Protein AF-0000000066097369 (afdb_homodimer)

Structure (mmCIF, N/CA/C/O backbone):
data_AF-0000000066097369-model_v1
#
loop_
_entity.id
_entity.type
_entity.pdbx_description
1 polymer 'Phosphoribosylformylglycinamidine cyclo-ligase'
#
loop_
_atom_site.group_PDB
_atom_site.id
_atom_site.type_symbol
_atom_site.label_atom_id
_atom_site.label_alt_id
_atom_site.label_comp_id
_atom_site.label_asym_id
_atom_site.label_entity_id
_atom_site.label_seq_id
_atom_site.pdbx_PDB_ins_code
_atom_site.Cartn_x
_atom_site.Cartn_y
_atom_site.Cartn_z
_atom_site.occupancy
_atom_site.B_iso_or_equiv
_atom_site.auth_seq_id
_atom_site.auth_comp_id
_atom_site.auth_asym_id
_atom_site.auth_atom_id
_atom_site.pdbx_PDB_model_num
ATOM 1 N N . MET A 1 1 ? 25.453 -25.922 -3.244 1 49.75 1 MET A N 1
ATOM 2 C CA . MET A 1 1 ? 23.984 -25.953 -3.311 1 49.75 1 MET A CA 1
ATOM 3 C C . MET A 1 1 ? 23.406 -24.547 -3.158 1 49.75 1 MET A C 1
ATOM 5 O O . MET A 1 1 ? 23.766 -23.828 -2.229 1 49.75 1 MET A O 1
ATOM 9 N N . VAL A 1 2 ? 22.922 -24.016 -4.328 1 66.38 2 VAL A N 1
ATOM 10 C CA . VAL A 1 2 ? 22.469 -22.641 -4.285 1 66.38 2 VAL A CA 1
ATOM 11 C C . VAL A 1 2 ? 21.078 -22.562 -3.639 1 66.38 2 VAL A C 1
ATOM 13 O O . VAL A 1 2 ? 20.156 -23.266 -4.047 1 66.38 2 VAL A O 1
ATOM 16 N N . SER A 1 3 ? 21.016 -22.078 -2.338 1 67.19 3 SER A N 1
ATOM 17 C CA . SER A 1 3 ? 19.766 -21.984 -1.598 1 67.19 3 SER A CA 1
ATOM 18 C C . SER A 1 3 ? 19.312 -20.531 -1.495 1 67.19 3 SER A C 1
ATOM 20 O O . SER A 1 3 ? 20.078 -19.609 -1.791 1 67.19 3 SER A O 1
ATOM 22 N N . TYR A 1 4 ? 18.031 -20.422 -1.243 1 73.5 4 TYR A N 1
ATOM 23 C CA . TYR A 1 4 ? 17.453 -19.094 -1.015 1 73.5 4 TYR A CA 1
ATOM 24 C C . TYR A 1 4 ? 18.25 -18.328 0.041 1 73.5 4 TYR A C 1
ATOM 26 O O . TYR A 1 4 ? 18.438 -17.125 -0.077 1 73.5 4 TYR A O 1
ATOM 34 N N . LYS A 1 5 ? 18.703 -19.031 0.993 1 69.38 5 LYS A N 1
ATOM 35 C CA . LYS A 1 5 ? 19.516 -18.422 2.037 1 69.38 5 LYS A CA 1
ATOM 36 C C . LYS A 1 5 ? 20.844 -17.906 1.47 1 69.38 5 LYS A C 1
ATOM 38 O O . LYS A 1 5 ? 21.266 -16.797 1.798 1 69.38 5 LYS A O 1
ATOM 43 N N . GLU A 1 6 ? 21.328 -18.672 0.682 1 69.06 6 GLU A N 1
ATOM 44 C CA . GLU A 1 6 ? 22.578 -18.25 0.065 1 69.06 6 GLU A CA 1
ATOM 45 C C . GLU A 1 6 ? 22.375 -17.062 -0.869 1 69.06 6 GLU A C 1
ATOM 47 O O . GLU A 1 6 ? 23.312 -16.312 -1.148 1 69.06 6 GLU A O 1
ATOM 52 N N . ALA A 1 7 ? 21.203 -16.953 -1.237 1 71.5 7 ALA A N 1
ATOM 53 C CA . ALA A 1 7 ? 20.891 -15.836 -2.123 1 71.5 7 ALA A CA 1
ATOM 54 C C . ALA A 1 7 ? 20.516 -14.586 -1.324 1 71.5 7 ALA A C 1
ATOM 56 O O . ALA A 1 7 ? 20.125 -13.57 -1.897 1 71.5 7 ALA A O 1
ATOM 57 N N . GLY A 1 8 ? 20.578 -14.672 -0.032 1 70.25 8 GLY A N 1
ATOM 58 C CA . GLY A 1 8 ? 20.438 -13.484 0.795 1 70.25 8 GLY A CA 1
ATOM 59 C C . GLY A 1 8 ? 19.078 -13.375 1.468 1 70.25 8 GLY A C 1
ATOM 60 O O . GLY A 1 8 ? 18.781 -12.375 2.117 1 70.25 8 GLY A O 1
ATOM 61 N N . VAL A 1 9 ? 18.281 -14.398 1.254 1 78.75 9 VAL A N 1
ATOM 62 C CA . VAL A 1 9 ? 16.953 -14.352 1.868 1 78.75 9 VAL A CA 1
ATOM 63 C C . VAL A 1 9 ? 16.875 -15.367 3.008 1 78.75 9 VAL A C 1
ATOM 65 O O . VAL A 1 9 ? 17.125 -16.562 2.807 1 78.75 9 VAL A O 1
ATOM 68 N N . ASN A 1 10 ? 16.609 -14.859 4.207 1 77.56 10 ASN A N 1
ATOM 69 C CA . ASN A 1 10 ? 16.531 -15.703 5.395 1 77.56 10 ASN A CA 1
ATOM 70 C C . ASN A 1 10 ? 15.078 -16.047 5.738 1 77.56 10 ASN A C 1
ATOM 72 O O . ASN A 1 10 ? 14.398 -15.281 6.418 1 77.56 10 ASN A O 1
ATOM 76 N N . ILE A 1 11 ? 14.648 -17.156 5.426 1 76 11 ILE A N 1
ATOM 77 C CA . ILE A 1 11 ? 13.266 -17.594 5.574 1 76 11 ILE A CA 1
ATOM 78 C C . ILE A 1 11 ? 12.914 -17.703 7.059 1 76 11 ILE A C 1
ATOM 80 O O . ILE A 1 11 ? 11.812 -17.359 7.469 1 76 11 ILE A O 1
ATOM 84 N N . GLU A 1 12 ? 13.867 -18.141 7.895 1 77.94 12 GLU A N 1
ATOM 85 C CA . GLU A 1 12 ? 13.625 -18.297 9.328 1 77.94 12 GLU A CA 1
ATOM 86 C C . GLU A 1 12 ? 13.359 -16.953 9.984 1 77.94 12 GLU A C 1
ATOM 88 O O . GLU A 1 12 ? 12.477 -16.828 10.836 1 77.94 12 GLU A O 1
ATOM 93 N N . GLU A 1 13 ? 14.133 -16.016 9.602 1 82.38 13 GLU A N 1
ATOM 94 C CA . GLU A 1 13 ? 13.898 -14.656 10.094 1 82.38 13 GLU A CA 1
ATOM 95 C C . GLU A 1 13 ? 12.516 -14.148 9.688 1 82.38 13 GLU A C 1
ATOM 97 O O . GLU A 1 13 ? 11.883 -13.398 10.422 1 82.38 13 GLU A O 1
ATOM 102 N N . GLY A 1 14 ? 12.133 -14.586 8.547 1 80.44 14 GLY A N 1
ATOM 103 C CA . GLY A 1 14 ? 10.797 -14.234 8.078 1 80.44 14 GLY A CA 1
ATOM 104 C C . GLY A 1 14 ? 9.695 -14.766 8.969 1 80.44 14 GLY A C 1
ATOM 105 O O . GLY A 1 14 ? 8.781 -14.031 9.344 1 80.44 14 GLY A O 1
ATOM 106 N N . TYR A 1 15 ? 9.875 -15.992 9.414 1 80.88 15 TYR A N 1
ATOM 107 C CA . TYR A 1 15 ? 8.875 -16.609 10.273 1 80.88 15 TYR A CA 1
ATOM 108 C C . TYR A 1 15 ? 8.852 -15.945 11.648 1 80.88 15 TYR A C 1
ATOM 110 O O . TYR A 1 15 ? 7.777 -15.664 12.188 1 80.88 15 TYR A O 1
ATOM 118 N N . LYS A 1 16 ? 9.977 -15.688 12.148 1 85.38 16 LYS A N 1
ATOM 119 C CA . LYS A 1 16 ? 10.078 -15 13.43 1 85.38 16 LYS A CA 1
ATOM 120 C C . LYS A 1 16 ? 9.422 -13.625 13.375 1 85.38 16 LYS A C 1
ATOM 122 O O . LYS A 1 16 ? 8.703 -13.242 14.305 1 85.38 16 LYS A O 1
ATOM 127 N N . SER A 1 17 ? 9.648 -12.953 12.328 1 86.69 17 SER A N 1
ATOM 128 C CA . SER A 1 17 ? 9.062 -11.625 12.141 1 86.69 17 SER A CA 1
ATOM 129 C C . SER A 1 17 ? 7.539 -11.688 12.133 1 86.69 17 SER A C 1
ATOM 131 O O . SER A 1 17 ? 6.879 -10.859 12.758 1 86.69 17 SER A O 1
ATOM 133 N N . VAL A 1 18 ? 7.027 -12.656 11.484 1 84.75 18 VAL A N 1
ATOM 134 C CA . VAL A 1 18 ? 5.582 -12.797 11.367 1 84.75 18 VAL A CA 1
ATOM 135 C C . VAL A 1 18 ? 4.965 -13.023 12.742 1 84.75 18 VAL A C 1
ATOM 137 O O . VAL A 1 18 ? 3.924 -12.453 13.07 1 84.75 18 VAL A O 1
ATOM 140 N N . ASP A 1 19 ? 5.582 -13.758 13.547 1 87.44 19 ASP A N 1
ATOM 141 C CA . ASP A 1 19 ? 5.074 -14.039 14.883 1 87.44 19 ASP A CA 1
ATOM 142 C C . ASP A 1 19 ? 5.047 -12.773 15.742 1 87.44 19 ASP A C 1
ATOM 144 O O . ASP A 1 19 ? 4.062 -12.508 16.438 1 87.44 19 ASP A O 1
ATOM 148 N N . LEU A 1 20 ? 6.047 -12.062 15.68 1 88.62 20 LEU A N 1
ATOM 149 C CA . LEU A 1 20 ? 6.125 -10.82 16.438 1 88.62 20 LEU A CA 1
ATOM 150 C C . LEU A 1 20 ? 5.094 -9.82 15.945 1 88.62 20 LEU A C 1
ATOM 152 O O . LEU A 1 20 ? 4.43 -9.156 16.75 1 88.62 20 LEU A O 1
ATOM 156 N N . ILE A 1 21 ? 4.934 -9.773 14.688 1 90.44 21 ILE A N 1
ATOM 157 C CA . ILE A 1 21 ? 4.059 -8.797 14.047 1 90.44 21 ILE A CA 1
ATOM 158 C C . ILE A 1 21 ? 2.602 -9.117 14.367 1 90.44 21 ILE A C 1
ATOM 160 O O . ILE A 1 21 ? 1.789 -8.219 14.586 1 90.44 21 ILE A O 1
ATOM 164 N N . LYS A 1 22 ? 2.361 -10.414 14.414 1 91.06 22 LYS A N 1
ATOM 165 C CA . LYS A 1 22 ? 0.994 -10.844 14.688 1 91.06 22 LYS A CA 1
ATOM 166 C C . LYS A 1 22 ? 0.509 -10.312 16.031 1 91.06 22 LYS A C 1
ATOM 168 O O . LYS A 1 22 ? -0.656 -9.938 16.172 1 91.06 22 LYS A O 1
ATOM 173 N N . LYS A 1 23 ? 1.342 -10.258 16.969 1 92.06 23 LYS A N 1
ATOM 174 C CA . LYS A 1 23 ? 1.001 -9.773 18.312 1 92.06 23 LYS A CA 1
ATOM 175 C C . LYS A 1 23 ? 0.607 -8.305 18.281 1 92.06 23 LYS A C 1
ATOM 177 O O . LYS A 1 23 ? -0.365 -7.902 18.922 1 92.06 23 LYS A O 1
ATOM 182 N N . TYR A 1 24 ? 1.325 -7.562 17.547 1 93.94 24 TYR A N 1
ATOM 183 C CA . TYR A 1 24 ? 1.04 -6.133 17.453 1 93.94 24 TYR A CA 1
ATOM 184 C C . TYR A 1 24 ? -0.225 -5.883 16.641 1 93.94 24 TYR A C 1
ATOM 186 O O . TYR A 1 24 ? -1.052 -5.047 17 1 93.94 24 TYR A O 1
ATOM 194 N N . ALA A 1 25 ? -0.384 -6.617 15.578 1 93.75 25 ALA A N 1
ATOM 195 C CA . ALA A 1 25 ? -1.542 -6.434 14.703 1 93.75 25 ALA A CA 1
ATOM 196 C C . ALA A 1 25 ? -2.84 -6.75 15.445 1 93.75 25 ALA A C 1
ATOM 198 O O . ALA A 1 25 ? -3.83 -6.027 15.305 1 93.75 25 ALA A O 1
ATOM 199 N N . SER A 1 26 ? -2.838 -7.773 16.266 1 95.06 26 SER A N 1
ATOM 200 C CA . SER A 1 26 ? -4.055 -8.211 16.938 1 95.06 26 SER A CA 1
ATOM 201 C C . SER A 1 26 ? -4.57 -7.152 17.891 1 95.06 26 SER A C 1
ATOM 203 O O . SER A 1 26 ? -5.773 -7.051 18.141 1 95.06 26 SER A O 1
ATOM 205 N N . LYS A 1 27 ? -3.736 -6.32 18.391 1 96.19 27 LYS A N 1
ATOM 206 C CA . LYS A 1 27 ? -4.121 -5.262 19.328 1 96.19 27 LYS A CA 1
ATOM 207 C C . LYS A 1 27 ? -4.938 -4.18 18.625 1 96.19 27 LYS A C 1
ATOM 209 O O . LYS A 1 27 ? -5.605 -3.377 19.281 1 96.19 27 LYS A O 1
ATOM 214 N N . THR A 1 28 ? -4.844 -4.188 17.312 1 97.81 28 THR A N 1
ATOM 215 C CA . THR A 1 28 ? -5.5 -3.125 16.562 1 97.81 28 THR A CA 1
ATOM 216 C C . THR A 1 28 ? -6.895 -3.557 16.125 1 97.81 28 THR A C 1
ATOM 218 O O . THR A 1 28 ? -7.664 -2.748 15.594 1 97.81 28 THR A O 1
ATOM 221 N N . PHE A 1 29 ? -7.234 -4.82 16.266 1 96.44 29 PHE A N 1
ATOM 222 C CA . PHE A 1 29 ? -8.438 -5.371 15.656 1 96.44 29 PHE A CA 1
ATOM 223 C C . PHE A 1 29 ? -9.688 -4.703 16.219 1 96.44 29 PHE A C 1
ATOM 225 O O . PHE A 1 29 ? -9.805 -4.527 17.438 1 96.44 29 PHE A O 1
ATOM 232 N N . THR A 1 30 ? -10.539 -4.332 15.32 1 94.88 30 THR A N 1
ATOM 233 C CA . THR A 1 30 ? -11.867 -3.801 15.633 1 94.88 30 THR A CA 1
ATOM 234 C C . THR A 1 30 ? -12.953 -4.793 15.234 1 94.88 30 THR A C 1
ATOM 236 O O . THR A 1 30 ? -12.664 -5.828 14.625 1 94.88 30 THR A O 1
ATOM 239 N N . LYS A 1 31 ? -14.25 -4.613 15.531 1 91 31 LYS A N 1
ATOM 240 C CA . LYS A 1 31 ? -15.375 -5.523 15.328 1 91 31 LYS A CA 1
ATOM 241 C C . LYS A 1 31 ? -15.484 -5.949 13.867 1 91 31 LYS A C 1
ATOM 243 O O . LYS A 1 31 ? -15.945 -7.055 13.57 1 91 31 LYS A O 1
ATOM 248 N N . GLY A 1 32 ? -14.953 -5.281 12.875 1 95.25 32 GLY A N 1
ATOM 249 C CA . GLY A 1 32 ? -15.109 -5.586 11.461 1 95.25 32 GLY A CA 1
ATOM 250 C C . GLY A 1 32 ? -14.078 -6.578 10.945 1 95.25 32 GLY A C 1
ATOM 251 O O . GLY A 1 32 ? -14.242 -7.137 9.859 1 95.25 32 GLY A O 1
ATOM 252 N N . VAL A 1 33 ? -13.125 -6.918 11.766 1 96.75 33 VAL A N 1
ATOM 253 C CA . VAL A 1 33 ? -12.055 -7.816 11.336 1 96.75 33 VAL A CA 1
ATOM 254 C C . VAL A 1 33 ? -12.539 -9.266 11.414 1 96.75 33 VAL A C 1
ATOM 256 O O . VAL A 1 33 ? -13.031 -9.711 12.453 1 96.75 33 VAL A O 1
ATOM 259 N N . LEU A 1 34 ? -12.344 -10.023 10.344 1 95.5 34 LEU A N 1
ATOM 260 C CA . LEU A 1 34 ? -12.945 -11.352 10.297 1 95.5 34 LEU A CA 1
ATOM 261 C C . LEU A 1 34 ? -11.883 -12.438 10.398 1 95.5 34 LEU A C 1
ATOM 263 O O . LEU A 1 34 ? -12.195 -13.602 10.664 1 95.5 34 LEU A O 1
ATOM 267 N N . ASN A 1 35 ? -10.648 -12.094 10.117 1 91.75 35 ASN A N 1
ATOM 268 C CA . ASN A 1 35 ? -9.617 -13.125 10.164 1 91.75 35 ASN A CA 1
ATOM 269 C C . ASN A 1 35 ? -8.289 -12.57 10.672 1 91.75 35 ASN A C 1
ATOM 271 O O . ASN A 1 35 ? -8.148 -11.359 10.852 1 91.75 35 ASN A O 1
ATOM 275 N N . ASN A 1 36 ? -7.395 -13.461 10.93 1 83.25 36 ASN A N 1
ATOM 276 C CA . ASN A 1 36 ? -6.074 -13.102 11.438 1 83.25 36 ASN A CA 1
ATOM 277 C C . ASN A 1 36 ? -5.043 -13.016 10.32 1 83.25 36 ASN A C 1
ATOM 279 O O . ASN A 1 36 ? -5.336 -13.352 9.172 1 83.25 36 ASN A O 1
ATOM 283 N N . LEU A 1 37 ? -3.881 -12.547 10.68 1 80.31 37 LEU A N 1
ATOM 284 C CA . LEU A 1 37 ? -2.781 -12.492 9.727 1 80.31 37 LEU A CA 1
ATOM 285 C C . LEU A 1 37 ? -2.324 -13.891 9.336 1 80.31 37 LEU A C 1
ATOM 287 O O . LEU A 1 37 ? -2.373 -14.812 10.156 1 80.31 37 LEU A O 1
ATOM 291 N N . GLY A 1 38 ? -1.917 -14.086 8.062 1 73.69 38 GLY A N 1
ATOM 292 C CA . GLY A 1 38 ? -1.441 -15.383 7.602 1 73.69 38 GLY A CA 1
ATOM 293 C C . GLY A 1 38 ? -2.244 -15.938 6.438 1 73.69 38 GLY A C 1
ATOM 294 O O . GLY A 1 38 ? -1.77 -16.812 5.711 1 73.69 38 GLY A O 1
ATOM 295 N N . SER A 1 39 ? -3.486 -15.523 6.297 1 83.31 39 SER A N 1
ATOM 296 C CA . SER A 1 39 ? -4.281 -15.867 5.121 1 83.31 39 SER A CA 1
ATOM 297 C C . SER A 1 39 ? -3.771 -15.156 3.877 1 83.31 39 SER A C 1
ATOM 299 O O . SER A 1 39 ? -2.795 -14.406 3.939 1 83.31 39 SER A O 1
ATOM 301 N N . PHE A 1 40 ? -4.352 -15.523 2.793 1 89.81 40 PHE A N 1
ATOM 302 C CA . PHE A 1 40 ? -3.938 -14.898 1.543 1 89.81 40 PHE A CA 1
ATOM 303 C C . PHE A 1 40 ? -4.262 -13.414 1.547 1 89.81 40 PHE A C 1
ATOM 305 O O . PHE A 1 40 ? -3.611 -12.625 0.856 1 89.81 40 PHE A O 1
ATOM 312 N N . ALA A 1 41 ? -5.301 -13.07 2.348 1 95.19 41 ALA A N 1
ATOM 313 C CA . ALA A 1 41 ? -5.758 -11.68 2.369 1 95.19 41 ALA A CA 1
ATOM 314 C C . ALA A 1 41 ? -6.461 -11.359 3.684 1 95.19 41 ALA A C 1
ATOM 316 O O . ALA A 1 41 ? -6.879 -12.258 4.41 1 95.19 41 ALA A O 1
ATOM 317 N N . GLY A 1 42 ? -6.445 -10.055 4.035 1 95.88 42 GLY A N 1
ATOM 318 C CA . GLY A 1 42 ? -7.223 -9.586 5.172 1 95.88 42 GLY A CA 1
ATOM 319 C C . GLY A 1 42 ? -8.68 -9.336 4.836 1 95.88 42 GLY A C 1
ATOM 320 O O . GLY A 1 42 ? -9.008 -8.945 3.713 1 95.88 42 GLY A O 1
ATOM 321 N N . MET A 1 43 ? -9.555 -9.594 5.848 1 98.06 43 MET A N 1
ATOM 322 C CA . MET A 1 43 ? -10.992 -9.453 5.617 1 98.06 43 MET A CA 1
ATOM 323 C C . MET A 1 43 ? -11.617 -8.531 6.656 1 98.06 43 MET A C 1
ATOM 325 O O . MET A 1 43 ? -11.281 -8.602 7.84 1 98.06 43 MET A O 1
ATOM 329 N N . PHE A 1 44 ? -12.477 -7.676 6.164 1 98.38 44 PHE A N 1
ATOM 330 C CA . PHE A 1 44 ? -13.148 -6.699 7.016 1 98.38 44 PHE A CA 1
ATOM 331 C C . PHE A 1 44 ? -14.617 -6.57 6.637 1 98.38 44 PHE A C 1
ATOM 333 O O . PHE A 1 44 ? -14.945 -6.168 5.52 1 98.38 44 PHE A O 1
ATOM 340 N N . GLU A 1 45 ? -15.492 -6.902 7.539 1 97.88 45 GLU A N 1
ATOM 341 C CA . GLU A 1 45 ? -16.922 -6.762 7.316 1 97.88 45 GLU A CA 1
ATOM 342 C C . GLU A 1 45 ? -17.375 -5.309 7.465 1 97.88 45 GLU A C 1
ATOM 344 O O . GLU A 1 45 ? -17.094 -4.672 8.484 1 97.88 45 GLU A O 1
ATOM 349 N N . LEU A 1 46 ? -18.062 -4.828 6.477 1 96.44 46 LEU A N 1
ATOM 350 C CA . LEU A 1 46 ? -18.438 -3.42 6.484 1 96.44 46 LEU A CA 1
ATOM 351 C C . LEU A 1 46 ? -19.625 -3.184 7.422 1 96.44 46 LEU A C 1
ATOM 353 O O . LEU A 1 46 ? -20.547 -4.004 7.488 1 96.44 46 LEU A O 1
ATOM 357 N N . PRO A 1 47 ? -19.547 -2.072 8.148 1 91.25 47 PRO A N 1
ATOM 358 C CA . PRO A 1 47 ? -20.766 -1.653 8.844 1 91.25 47 PRO A CA 1
ATOM 359 C C . PRO A 1 47 ? -21.875 -1.219 7.895 1 91.25 47 PRO A C 1
ATOM 361 O O . PRO A 1 47 ? -21.625 -1.032 6.699 1 91.25 47 PRO A O 1
ATOM 364 N N . LYS A 1 48 ? -23.094 -1.045 8.445 1 90.31 48 LYS A N 1
ATOM 365 C CA . LYS A 1 48 ? -24.234 -0.667 7.609 1 90.31 48 LYS A CA 1
ATOM 366 C C . LYS A 1 48 ? -24.172 0.814 7.246 1 90.31 48 LYS A C 1
ATOM 368 O O . LYS A 1 48 ? -24 1.668 8.117 1 90.31 48 LYS A O 1
ATOM 373 N N . TYR A 1 49 ? -24.188 1.121 6.004 1 92.75 49 TYR A N 1
ATOM 374 C CA . TYR A 1 49 ? -24.297 2.449 5.406 1 92.75 49 TYR A CA 1
ATOM 375 C C . TYR A 1 49 ? -25.375 2.48 4.332 1 92.75 49 TYR A C 1
ATOM 377 O O . TYR A 1 49 ? -25.703 1.446 3.746 1 92.75 49 TYR A O 1
ATOM 385 N N . LYS A 1 50 ? -25.938 3.627 4.117 1 93.88 50 LYS A N 1
ATOM 386 C CA . LYS A 1 50 ? -26.953 3.764 3.072 1 93.88 50 LYS A CA 1
ATOM 387 C C . LYS A 1 50 ? -26.312 3.768 1.686 1 93.88 50 LYS A C 1
ATOM 389 O O . LYS A 1 50 ? -26.641 2.928 0.845 1 93.88 50 LYS A O 1
ATOM 394 N N . ASN A 1 51 ? -25.422 4.645 1.422 1 95.75 51 ASN A N 1
ATOM 395 C CA . ASN A 1 51 ? -24.656 4.746 0.188 1 95.75 51 ASN A CA 1
ATOM 396 C C . ASN A 1 51 ? -23.156 4.836 0.468 1 95.75 51 ASN A C 1
ATOM 398 O O . ASN A 1 51 ? -22.547 5.891 0.284 1 95.75 51 ASN A O 1
ATOM 402 N N . PRO A 1 52 ? -22.578 3.635 0.776 1 97.19 52 PRO A N 1
ATOM 403 C CA . PRO A 1 52 ? -21.188 3.623 1.247 1 97.19 52 PRO A CA 1
ATOM 404 C C . PRO A 1 52 ? -20.188 3.957 0.144 1 97.19 52 PRO A C 1
ATOM 406 O O . PRO A 1 52 ? -20.281 3.422 -0.963 1 97.19 52 PRO A O 1
ATOM 409 N N . VAL A 1 53 ? -19.312 4.871 0.417 1 98.25 53 VAL A N 1
ATOM 410 C CA . VAL A 1 53 ? -18.172 5.203 -0.433 1 98.25 53 VAL A CA 1
ATOM 411 C C . VAL A 1 53 ? -16.875 4.879 0.296 1 98.25 53 VAL A C 1
ATOM 413 O O . VAL A 1 53 ? -16.656 5.316 1.43 1 98.25 53 VAL A O 1
ATOM 416 N N . LEU A 1 54 ? -16.078 4.016 -0.337 1 98.56 54 LEU A N 1
ATOM 417 C CA . LEU A 1 54 ? -14.75 3.768 0.199 1 98.56 54 LEU A CA 1
ATOM 418 C C . LEU A 1 54 ? -13.797 4.895 -0.177 1 98.56 54 LEU A C 1
ATOM 420 O O . LEU A 1 54 ? -13.82 5.387 -1.308 1 98.56 54 LEU A O 1
ATOM 424 N N . VAL A 1 55 ? -13.062 5.414 0.781 1 98.62 55 VAL A N 1
ATOM 425 C CA . VAL A 1 55 ? -12.031 6.43 0.605 1 98.62 55 VAL A CA 1
ATOM 426 C C . VAL A 1 55 ? -10.664 5.844 0.966 1 98.62 55 VAL A C 1
ATOM 428 O O . VAL A 1 55 ? -10.477 5.336 2.072 1 98.62 55 VAL A O 1
ATOM 431 N N . SER A 1 56 ? -9.711 5.895 0.015 1 98.5 56 SER A N 1
ATOM 432 C CA . SER A 1 56 ? -8.445 5.199 0.242 1 98.5 56 SER A CA 1
ATOM 433 C C . SER A 1 56 ? -7.258 6.074 -0.133 1 98.5 56 SER A C 1
ATOM 435 O O . SER A 1 56 ? -7.387 6.984 -0.955 1 98.5 56 SER A O 1
ATOM 437 N N . GLY A 1 57 ? -6.18 5.879 0.517 1 97.56 57 GLY A N 1
ATOM 438 C CA . GLY A 1 57 ? -4.941 6.59 0.254 1 97.56 57 GLY A CA 1
ATOM 439 C C . GLY A 1 57 ? -3.703 5.77 0.575 1 97.56 57 GLY A C 1
ATOM 440 O O . GLY A 1 57 ? -3.781 4.777 1.302 1 97.56 57 GLY A O 1
ATOM 441 N N . THR A 1 58 ? -2.615 6.062 -0.045 1 98.12 58 THR A N 1
ATOM 442 C CA . THR A 1 58 ? -1.327 5.418 0.18 1 98.12 58 THR A CA 1
ATOM 443 C C . THR A 1 58 ? -0.213 6.453 0.285 1 98.12 58 THR A C 1
ATOM 445 O O . THR A 1 58 ? -0.303 7.531 -0.306 1 98.12 58 THR A O 1
ATOM 448 N N . ASP A 1 59 ? 0.706 6.191 1.093 1 97.88 59 ASP A N 1
ATOM 449 C CA . ASP A 1 59 ? 1.88 7.035 1.288 1 97.88 59 ASP A CA 1
ATOM 450 C C . ASP A 1 59 ? 2.996 6.266 1.992 1 97.88 59 ASP A C 1
ATOM 452 O O . ASP A 1 59 ? 2.832 5.094 2.332 1 97.88 59 ASP A O 1
ATOM 456 N N . GLY A 1 60 ? 4.133 6.836 2.131 1 97.5 60 GLY A N 1
ATOM 457 C CA . GLY A 1 60 ? 5.266 6.332 2.895 1 97.5 60 GLY A CA 1
ATOM 458 C C . GLY A 1 60 ? 5.785 7.328 3.914 1 97.5 60 GLY A C 1
ATOM 459 O O . GLY A 1 60 ? 5.168 8.367 4.145 1 97.5 60 GLY A O 1
ATOM 460 N N . VAL A 1 61 ? 6.875 6.969 4.535 1 97.75 61 VAL A N 1
ATOM 461 C CA . VAL A 1 61 ? 7.48 7.84 5.539 1 97.75 61 VAL A CA 1
ATOM 462 C C . VAL A 1 61 ? 8.477 8.789 4.871 1 97.75 61 VAL A C 1
ATOM 464 O O . VAL A 1 61 ? 8.609 9.945 5.277 1 97.75 61 VAL A O 1
ATOM 467 N N . GLY A 1 62 ? 9.195 8.273 3.857 1 95.5 62 GLY A N 1
ATOM 468 C CA . GLY A 1 62 ? 10.195 9.078 3.174 1 95.5 62 GLY A CA 1
ATOM 469 C C . GLY A 1 62 ? 11.539 9.07 3.873 1 95.5 62 GLY A C 1
ATOM 470 O O . GLY A 1 62 ? 11.883 8.109 4.566 1 95.5 62 GLY A O 1
ATOM 471 N N . THR A 1 63 ? 12.289 10.156 3.701 1 95.38 63 THR A N 1
ATOM 472 C CA . THR A 1 63 ? 13.695 10.148 4.094 1 95.38 63 THR A CA 1
ATOM 473 C C . THR A 1 63 ? 13.844 10.398 5.59 1 95.38 63 THR A C 1
ATOM 475 O O . THR A 1 63 ? 14.945 10.32 6.133 1 95.38 63 THR A O 1
ATOM 478 N N . LYS A 1 64 ? 12.711 10.672 6.301 1 97.56 64 LYS A N 1
ATOM 479 C CA . LYS A 1 64 ? 12.734 10.68 7.762 1 97.56 64 LYS A CA 1
ATOM 480 C C . LYS A 1 64 ? 13.281 9.359 8.305 1 97.56 64 LYS A C 1
ATOM 482 O O . LYS A 1 64 ? 13.883 9.32 9.375 1 97.56 64 LYS A O 1
ATOM 487 N N . LEU A 1 65 ? 13.18 8.289 7.574 1 97.44 65 LEU A N 1
ATOM 488 C CA . LEU A 1 65 ? 13.656 6.957 7.941 1 97.44 65 LEU A CA 1
ATOM 489 C C . LEU A 1 65 ? 15.164 6.961 8.164 1 97.44 65 LEU A C 1
ATOM 491 O O . LEU A 1 65 ? 15.664 6.242 9.031 1 97.44 65 LEU A O 1
ATOM 495 N N . ASP A 1 66 ? 15.852 7.75 7.367 1 95.25 66 ASP A N 1
ATOM 496 C CA . ASP A 1 66 ? 17.297 7.824 7.523 1 95.25 66 ASP A CA 1
ATOM 497 C C . ASP A 1 66 ? 17.688 8.266 8.93 1 95.25 66 ASP A C 1
ATOM 499 O O . ASP A 1 66 ? 18.625 7.73 9.531 1 95.25 66 ASP A O 1
ATOM 503 N N . ILE A 1 67 ? 16.969 9.258 9.422 1 96.75 67 ILE A N 1
ATOM 504 C CA . ILE A 1 67 ? 17.234 9.75 10.773 1 96.75 67 ILE A CA 1
ATOM 505 C C . ILE A 1 67 ? 16.906 8.656 11.789 1 96.75 67 ILE A C 1
ATOM 507 O O . ILE A 1 67 ? 17.656 8.461 12.75 1 96.75 67 ILE A O 1
ATOM 511 N N . ALA A 1 68 ? 15.836 7.945 11.641 1 97.12 68 ALA A N 1
ATOM 512 C CA . ALA A 1 68 ? 15.461 6.852 12.539 1 97.12 68 ALA A CA 1
ATOM 513 C C . ALA A 1 68 ? 16.578 5.805 12.602 1 97.12 68 ALA A C 1
ATOM 515 O O . ALA A 1 68 ? 16.906 5.316 13.688 1 97.12 68 ALA A O 1
ATOM 516 N N . PHE A 1 69 ? 17.156 5.52 11.484 1 94.5 69 PHE A N 1
ATOM 517 C CA . PHE A 1 69 ? 18.188 4.5 11.43 1 94.5 69 PHE A CA 1
ATOM 518 C C . PHE A 1 69 ? 19.469 4.984 12.117 1 94.5 69 PHE A C 1
ATOM 520 O O . PHE A 1 69 ? 20.078 4.242 12.891 1 94.5 69 PHE A O 1
ATOM 527 N N . ARG A 1 70 ? 19.797 6.207 11.836 1 94.5 70 ARG A N 1
ATOM 528 C CA . ARG A 1 70 ? 21 6.777 12.438 1 94.5 70 ARG A CA 1
ATOM 529 C C . ARG A 1 70 ? 20.859 6.871 13.953 1 94.5 70 ARG A C 1
ATOM 531 O O . ARG A 1 70 ? 21.844 6.719 14.68 1 94.5 70 ARG A O 1
ATOM 538 N N . MET A 1 71 ? 19.672 7.117 14.391 1 96.69 71 MET A N 1
ATOM 539 C CA . MET A 1 71 ? 19.406 7.25 15.82 1 96.69 71 MET A CA 1
ATOM 540 C C . MET A 1 71 ? 19.062 5.902 16.438 1 96.69 71 MET A C 1
ATOM 542 O O . MET A 1 71 ? 18.922 5.789 17.656 1 96.69 71 MET A O 1
ATOM 546 N N . LYS A 1 72 ? 18.875 4.836 15.617 1 94.69 72 LYS A N 1
ATOM 547 C CA . LYS A 1 72 ? 18.469 3.496 16.031 1 94.69 72 LYS A CA 1
ATOM 548 C C . LYS A 1 72 ? 17.156 3.529 16.797 1 94.69 72 LYS A C 1
ATOM 550 O O . LYS A 1 72 ? 17.031 2.928 17.859 1 94.69 72 LYS A O 1
ATOM 555 N N . LYS A 1 73 ? 16.281 4.32 16.359 1 96.31 73 LYS A N 1
ATOM 556 C CA . LYS A 1 73 ? 14.914 4.418 16.859 1 96.31 73 LYS A CA 1
ATOM 557 C C . LYS A 1 73 ? 13.906 4.035 15.781 1 96.31 73 LYS A C 1
ATOM 559 O O . LYS A 1 73 ? 13.594 4.844 14.906 1 96.31 73 LYS A O 1
ATOM 564 N N . TYR A 1 74 ? 13.289 2.889 15.938 1 95.62 74 TYR A N 1
ATOM 565 C CA . TYR A 1 74 ? 12.523 2.305 14.836 1 95.62 74 TYR A CA 1
ATOM 566 C C . TYR A 1 74 ? 11.039 2.273 15.164 1 95.62 74 TYR A C 1
ATOM 568 O O . TYR A 1 74 ? 10.203 2.135 14.266 1 95.62 74 TYR A O 1
ATOM 576 N N . ASN A 1 75 ? 10.578 2.486 16.328 1 96.25 75 ASN A N 1
ATOM 577 C CA . ASN A 1 75 ? 9.227 2.137 16.766 1 96.25 75 ASN A CA 1
ATOM 578 C C . ASN A 1 75 ? 8.281 3.328 16.656 1 96.25 75 ASN A C 1
ATOM 580 O O . ASN A 1 75 ? 7.133 3.258 17.094 1 96.25 75 ASN A O 1
ATOM 584 N N . THR A 1 76 ? 8.742 4.426 16.047 1 97.5 76 THR A N 1
ATOM 585 C CA . THR A 1 76 ? 7.848 5.574 15.961 1 97.5 76 THR A CA 1
ATOM 586 C C . THR A 1 76 ? 7.516 5.895 14.508 1 97.5 76 THR A C 1
ATOM 588 O O . THR A 1 76 ? 6.449 6.441 14.219 1 97.5 76 THR A O 1
ATOM 591 N N . VAL A 1 77 ? 8.391 5.562 13.555 1 98.44 77 VAL A N 1
ATOM 592 C CA . VAL A 1 77 ? 8.211 5.957 12.156 1 98.44 77 VAL A CA 1
ATOM 593 C C . VAL A 1 77 ? 7.023 5.211 11.555 1 98.44 77 VAL A C 1
ATOM 595 O O . VAL A 1 77 ? 6.445 5.652 10.562 1 98.44 77 VAL A O 1
ATOM 598 N N . GLY A 1 78 ? 6.641 4.07 12.18 1 98.75 78 GLY A N 1
ATOM 599 C CA . GLY A 1 78 ? 5.414 3.412 11.766 1 98.75 78 GLY A CA 1
ATOM 600 C C . GLY A 1 78 ? 4.176 4.266 11.984 1 98.75 78 GLY A C 1
ATOM 601 O O . GLY A 1 78 ? 3.217 4.188 11.219 1 98.75 78 GLY A O 1
ATOM 602 N N . ILE A 1 79 ? 4.184 5.059 13.086 1 98.88 79 ILE A N 1
ATOM 603 C CA . ILE A 1 79 ? 3.086 5.984 13.344 1 98.88 79 ILE A CA 1
ATOM 604 C C . ILE A 1 79 ? 3.012 7.023 12.227 1 98.88 79 ILE A C 1
ATOM 606 O O . ILE A 1 79 ? 1.923 7.363 11.758 1 98.88 79 ILE A O 1
ATOM 610 N N . ASP A 1 80 ? 4.199 7.496 11.789 1 98.88 80 ASP A N 1
ATOM 611 C CA . ASP A 1 80 ? 4.262 8.43 10.664 1 98.88 80 ASP A CA 1
ATOM 612 C C . ASP A 1 80 ? 3.584 7.844 9.43 1 98.88 80 ASP A C 1
ATOM 614 O O . ASP A 1 80 ? 2.803 8.523 8.758 1 98.88 80 ASP A O 1
ATOM 618 N N . CYS A 1 81 ? 3.918 6.621 9.172 1 98.81 81 CYS A N 1
ATOM 619 C CA . CYS A 1 81 ? 3.381 5.961 7.988 1 98.81 81 CYS A CA 1
ATOM 620 C C . CYS A 1 81 ? 1.858 5.941 8.016 1 98.81 81 CYS A C 1
ATOM 622 O O . CYS A 1 81 ? 1.21 6.293 7.027 1 98.81 81 CYS A O 1
ATOM 624 N N . VAL A 1 82 ? 1.283 5.562 9.133 1 98.88 82 VAL A N 1
ATOM 625 C CA . VAL A 1 82 ? -0.168 5.504 9.281 1 98.88 82 VAL A CA 1
ATOM 626 C C . VAL A 1 82 ? -0.754 6.91 9.156 1 98.88 82 VAL A C 1
ATOM 628 O O . VAL A 1 82 ? -1.733 7.121 8.438 1 98.88 82 VAL A O 1
ATOM 631 N N . ALA A 1 83 ? -0.137 7.855 9.805 1 98.88 83 ALA A N 1
ATOM 632 C CA . ALA A 1 83 ? -0.638 9.227 9.844 1 98.88 83 ALA A CA 1
ATOM 633 C C . ALA A 1 83 ? -0.7 9.828 8.438 1 98.88 83 ALA A C 1
ATOM 635 O O . ALA A 1 83 ? -1.664 10.508 8.086 1 98.88 83 ALA A O 1
ATOM 636 N N . MET A 1 84 ? 0.325 9.531 7.625 1 98.69 84 MET A N 1
ATOM 637 C CA . MET A 1 84 ? 0.405 10.102 6.285 1 98.69 84 MET A CA 1
ATOM 638 C C . MET A 1 84 ? -0.755 9.625 5.418 1 98.69 84 MET A C 1
ATOM 640 O O . MET A 1 84 ? -1.241 10.359 4.559 1 98.69 84 MET A O 1
ATOM 644 N N . CYS A 1 85 ? -1.212 8.477 5.652 1 98.62 85 CYS A N 1
ATOM 645 C CA . CYS A 1 85 ? -2.301 7.91 4.867 1 98.62 85 CYS A CA 1
ATOM 646 C C . CYS A 1 85 ? -3.654 8.289 5.457 1 98.62 85 CYS A C 1
ATOM 648 O O . CYS A 1 85 ? -4.531 8.773 4.742 1 98.62 85 CYS A O 1
ATOM 650 N N . ILE A 1 86 ? -3.812 8.133 6.742 1 98.81 86 ILE A N 1
ATOM 651 C CA . ILE A 1 86 ? -5.098 8.25 7.426 1 98.81 86 ILE A CA 1
ATOM 652 C C . ILE A 1 86 ? -5.543 9.711 7.438 1 98.81 86 ILE A C 1
ATOM 654 O O . ILE A 1 86 ? -6.727 10.008 7.262 1 98.81 86 ILE A O 1
ATOM 658 N N . ASN A 1 87 ? -4.609 10.617 7.707 1 98.88 87 ASN A N 1
ATOM 659 C CA . ASN A 1 87 ? -4.961 12.031 7.691 1 98.88 87 ASN A CA 1
ATOM 660 C C . ASN A 1 87 ? -5.449 12.477 6.316 1 98.88 87 ASN A C 1
ATOM 662 O O . ASN A 1 87 ? -6.297 13.367 6.207 1 98.88 87 ASN A O 1
ATOM 666 N N . ASP A 1 88 ? -4.945 11.867 5.23 1 98.56 88 ASP A N 1
ATOM 667 C CA . ASP A 1 88 ? -5.391 12.18 3.875 1 98.56 88 ASP A CA 1
ATOM 668 C C . ASP A 1 88 ? -6.852 11.789 3.674 1 98.56 88 ASP A C 1
ATOM 670 O O . ASP A 1 88 ? -7.645 12.578 3.146 1 98.56 88 ASP A O 1
ATOM 674 N N . ILE A 1 89 ? -7.219 10.57 4.066 1 98.44 89 ILE A N 1
ATOM 675 C CA . ILE A 1 89 ? -8.586 10.148 3.809 1 98.44 89 ILE A CA 1
ATOM 676 C C . ILE A 1 89 ? -9.547 10.898 4.727 1 98.44 89 ILE A C 1
ATOM 678 O O . ILE A 1 89 ? -10.711 11.125 4.379 1 98.44 89 ILE A O 1
ATOM 682 N N . LEU A 1 90 ? -9.031 11.352 5.891 1 98.75 90 LEU A N 1
ATOM 683 C CA . LEU A 1 90 ? -9.82 12.133 6.84 1 98.75 90 LEU A CA 1
ATOM 684 C C . LEU A 1 90 ? -10.281 13.445 6.211 1 98.75 90 LEU A C 1
ATOM 686 O O . LEU A 1 90 ? -11.336 13.977 6.57 1 98.75 90 LEU A O 1
ATOM 690 N N . CYS A 1 91 ? -9.516 13.969 5.234 1 98.62 91 CYS A N 1
ATOM 691 C CA . CYS A 1 91 ? -9.836 15.234 4.582 1 98.62 91 CYS A CA 1
ATOM 692 C C . CYS A 1 91 ? -11.195 15.172 3.906 1 98.62 91 CYS A C 1
ATOM 694 O O . CYS A 1 91 ? -11.789 16.203 3.592 1 98.62 91 CYS A O 1
ATOM 696 N N . HIS A 1 92 ? -11.695 13.945 3.699 1 98.38 92 HIS A N 1
ATOM 697 C CA . HIS A 1 92 ? -12.984 13.781 3.045 1 98.38 92 HIS A CA 1
ATOM 698 C C . HIS A 1 92 ? -14.047 13.32 4.035 1 98.38 92 HIS A C 1
ATOM 700 O O . HIS A 1 92 ? -15.141 12.906 3.637 1 98.38 92 HIS A O 1
ATOM 706 N N . GLY A 1 93 ? -13.719 13.328 5.305 1 98.38 93 GLY A N 1
ATOM 707 C CA . GLY A 1 93 ? -14.664 12.945 6.348 1 98.38 93 GLY A CA 1
ATOM 708 C C . GLY A 1 93 ? -14.828 11.445 6.48 1 98.38 93 GLY A C 1
ATOM 709 O O . GLY A 1 93 ? -15.812 10.977 7.059 1 98.38 93 GLY A O 1
ATOM 710 N N . ALA A 1 94 ? -13.953 10.695 5.938 1 98.44 94 ALA A N 1
ATOM 711 C CA . ALA A 1 94 ? -14.07 9.242 5.961 1 98.44 94 ALA A CA 1
ATOM 712 C C . ALA A 1 94 ? -13.594 8.672 7.293 1 98.44 94 ALA A C 1
ATOM 714 O O . ALA A 1 94 ? -12.586 9.117 7.84 1 98.44 94 ALA A O 1
ATOM 715 N N . LYS A 1 95 ? -14.32 7.742 7.832 1 98.31 95 LYS A N 1
ATOM 716 C CA . LYS A 1 95 ? -13.898 6.98 9.008 1 98.31 95 LYS A CA 1
ATOM 717 C C . LYS A 1 95 ? -12.914 5.883 8.625 1 98.31 95 LYS A C 1
ATOM 719 O O . LYS A 1 95 ? -13.211 5.039 7.773 1 98.31 95 LYS A O 1
ATOM 724 N N . PRO A 1 96 ? -11.75 5.906 9.258 1 98.5 96 PRO A N 1
ATOM 725 C CA . PRO A 1 96 ? -10.797 4.836 8.938 1 98.5 96 PRO A CA 1
ATOM 726 C C . PRO A 1 96 ? -11.328 3.453 9.312 1 98.5 96 PRO A C 1
ATOM 728 O O . PRO A 1 96 ? -11.969 3.289 10.352 1 98.5 96 PRO A O 1
ATOM 731 N N . LEU A 1 97 ? -11.109 2.426 8.461 1 98.56 97 LEU A N 1
ATOM 732 C CA . LEU A 1 97 ? -11.523 1.053 8.727 1 98.56 97 LEU A CA 1
ATOM 733 C C . LEU A 1 97 ? -10.312 0.161 8.992 1 98.56 97 LEU A C 1
ATOM 735 O O . LEU A 1 97 ? -10.227 -0.479 10.047 1 98.56 97 LEU A O 1
ATOM 739 N N . PHE A 1 98 ? -9.359 0.171 8.031 1 98.75 98 PHE A N 1
ATOM 740 C CA . PHE A 1 98 ? -8.227 -0.73 8.195 1 98.75 98 PHE A CA 1
ATOM 741 C C . PHE A 1 98 ? -7.012 -0.22 7.426 1 98.75 98 PHE A C 1
ATOM 743 O O . PHE A 1 98 ? -7.117 0.741 6.66 1 98.75 98 PHE A O 1
ATOM 750 N N . PHE A 1 99 ? -5.941 -0.813 7.703 1 98.69 99 PHE A N 1
ATOM 751 C CA . PHE A 1 99 ? -4.625 -0.43 7.199 1 98.69 99 PHE A CA 1
ATOM 752 C C . PHE A 1 99 ? -3.824 -1.659 6.785 1 98.69 99 PHE A C 1
ATOM 754 O O . PHE A 1 99 ? -4.02 -2.748 7.332 1 98.69 99 PHE A O 1
ATOM 761 N N . LEU A 1 100 ? -3.008 -1.559 5.754 1 98.44 100 LEU A N 1
ATOM 762 C CA . LEU A 1 100 ? -1.983 -2.531 5.387 1 98.44 100 LEU A CA 1
ATOM 763 C C . LEU A 1 100 ? -0.625 -1.856 5.234 1 98.44 100 LEU A C 1
ATOM 765 O O . LEU A 1 100 ? -0.545 -0.691 4.84 1 98.44 100 LEU A O 1
ATOM 769 N N . ASP A 1 101 ? 0.422 -2.59 5.543 1 98.12 101 ASP A N 1
ATOM 770 C CA . ASP A 1 101 ? 1.756 -2.012 5.406 1 98.12 101 ASP A CA 1
ATOM 771 C C . ASP A 1 101 ? 2.631 -2.863 4.484 1 98.12 101 ASP A C 1
ATOM 773 O O . ASP A 1 101 ? 2.355 -4.047 4.277 1 98.12 101 ASP A O 1
ATOM 777 N N . TYR A 1 102 ? 3.58 -2.252 3.9 1 97.94 102 TYR A N 1
ATOM 778 C CA . TYR A 1 102 ? 4.652 -2.848 3.109 1 97.94 102 TYR A CA 1
ATOM 779 C C . TYR A 1 102 ? 6.016 -2.404 3.619 1 97.94 102 TYR A C 1
ATOM 781 O O . TYR A 1 102 ? 6.305 -1.206 3.674 1 97.94 102 TYR A O 1
ATOM 789 N N . ILE A 1 103 ? 6.828 -3.373 4.051 1 97.06 103 ILE A N 1
ATOM 790 C CA . ILE A 1 103 ? 8.18 -3.109 4.535 1 97.06 103 ILE A CA 1
ATOM 791 C C . ILE A 1 103 ? 9.195 -3.779 3.615 1 97.06 103 ILE A C 1
ATOM 793 O O . ILE A 1 103 ? 9.078 -4.965 3.305 1 97.06 103 ILE A O 1
ATOM 797 N N . ALA A 1 104 ? 10.125 -3.043 3.129 1 95.38 104 ALA A N 1
ATOM 798 C CA . ALA A 1 104 ? 11.188 -3.562 2.275 1 95.38 104 ALA A CA 1
ATOM 799 C C . ALA A 1 104 ? 12.562 -3.279 2.875 1 95.38 104 ALA A C 1
ATOM 801 O O . ALA A 1 104 ? 12.789 -2.207 3.441 1 95.38 104 ALA A O 1
ATOM 802 N N . CYS A 1 105 ? 13.438 -4.219 2.775 1 93.56 105 CYS A N 1
ATOM 803 C CA . CYS A 1 105 ? 14.789 -4.062 3.307 1 93.56 105 CYS A CA 1
ATOM 804 C C . CYS A 1 105 ? 15.789 -4.902 2.514 1 93.56 105 CYS A C 1
ATOM 806 O O . CYS A 1 105 ? 15.391 -5.715 1.677 1 93.56 105 CYS A O 1
ATOM 808 N N . GLY A 1 106 ? 17.094 -4.613 2.746 1 90.06 106 GLY A N 1
ATOM 809 C CA . GLY A 1 106 ? 18.125 -5.461 2.174 1 90.06 106 GLY A CA 1
ATOM 810 C C . GLY A 1 106 ? 18.328 -6.758 2.934 1 90.06 106 GLY A C 1
ATOM 811 O O . GLY A 1 106 ? 18.375 -7.832 2.332 1 90.06 106 GLY A O 1
ATOM 812 N N . LYS A 1 107 ? 18.469 -6.633 4.195 1 90.62 107 LYS A N 1
ATOM 813 C CA . LYS A 1 107 ? 18.594 -7.758 5.117 1 90.62 107 LYS A CA 1
ATOM 814 C C . LYS A 1 107 ? 17.562 -7.664 6.234 1 90.62 107 LYS A C 1
ATOM 816 O O . LYS A 1 107 ? 17.531 -6.684 6.98 1 90.62 107 LYS A O 1
ATOM 821 N N . LEU A 1 108 ? 16.812 -8.703 6.367 1 92.44 108 LEU A N 1
ATOM 822 C CA . LEU A 1 108 ? 15.719 -8.688 7.336 1 92.44 108 LEU A CA 1
ATOM 823 C C . LEU A 1 108 ? 16.234 -8.984 8.742 1 92.44 108 LEU A C 1
ATOM 825 O O . LEU A 1 108 ? 16.922 -9.992 8.953 1 92.44 108 LEU A O 1
ATOM 829 N N . GLU A 1 109 ? 16.016 -8.086 9.57 1 92.25 109 GLU A N 1
ATOM 830 C CA . GLU A 1 109 ? 16.156 -8.297 11.008 1 92.25 109 GLU A CA 1
ATOM 831 C C . GLU A 1 109 ? 14.805 -8.289 11.703 1 92.25 109 GLU A C 1
ATOM 833 O O . GLU A 1 109 ? 14.148 -7.246 11.805 1 92.25 109 GLU A O 1
ATOM 838 N N . SER A 1 110 ? 14.461 -9.414 12.273 1 92.5 110 SER A N 1
ATOM 839 C CA . SER A 1 110 ? 13.109 -9.633 12.773 1 92.5 110 SER A CA 1
ATOM 840 C C . SER A 1 110 ? 12.742 -8.617 13.852 1 92.5 110 SER A C 1
ATOM 842 O O . SER A 1 110 ? 11.625 -8.094 13.875 1 92.5 110 SER A O 1
ATOM 844 N N . GLU A 1 111 ? 13.664 -8.258 14.703 1 92.62 111 GLU A N 1
ATOM 845 C CA . GLU A 1 111 ? 13.383 -7.344 15.797 1 92.62 111 GLU A CA 1
ATOM 846 C C . GLU A 1 111 ? 13.133 -5.926 15.289 1 92.62 111 GLU A C 1
ATOM 848 O O . GLU A 1 111 ? 12.25 -5.227 15.789 1 92.62 111 GLU A O 1
ATOM 853 N N . ILE A 1 112 ? 13.906 -5.512 14.32 1 93.56 112 ILE A N 1
ATOM 854 C CA . ILE A 1 112 ? 13.734 -4.184 13.742 1 93.56 112 ILE A CA 1
ATOM 855 C C . ILE A 1 112 ? 12.398 -4.105 13.016 1 93.56 112 ILE A C 1
ATOM 857 O O . ILE A 1 112 ? 11.641 -3.152 13.203 1 93.56 112 ILE A O 1
ATOM 861 N N . ALA A 1 113 ? 12.156 -5.105 12.195 1 94 113 ALA A N 1
ATOM 862 C CA . ALA A 1 113 ? 10.875 -5.156 11.492 1 94 113 ALA A CA 1
ATOM 863 C C . ALA A 1 113 ? 9.711 -5.121 12.477 1 94 113 ALA A C 1
ATOM 865 O O . 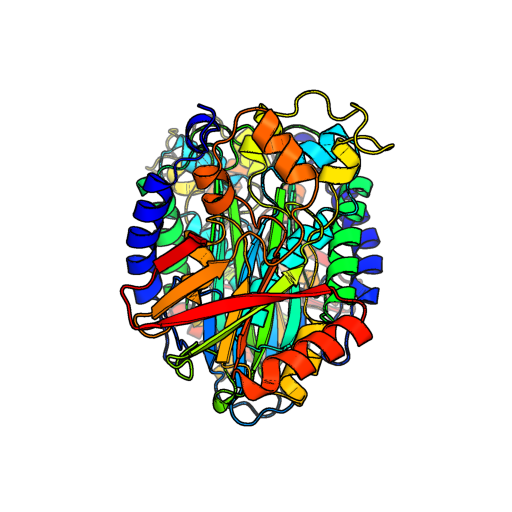ALA A 1 113 ? 8.703 -4.449 12.234 1 94 113 ALA A O 1
ATOM 866 N N . ALA A 1 114 ? 9.852 -5.836 13.555 1 94.81 114 ALA A N 1
ATOM 867 C CA . ALA A 1 114 ? 8.812 -5.871 14.578 1 94.81 114 ALA A CA 1
ATOM 868 C C . ALA A 1 114 ? 8.602 -4.492 15.195 1 94.81 114 ALA A C 1
ATOM 870 O O . ALA A 1 114 ? 7.469 -4.102 15.484 1 94.81 114 ALA A O 1
ATOM 871 N N . GLN A 1 115 ? 9.633 -3.805 15.43 1 96.19 115 GLN A N 1
ATOM 872 C CA . GLN A 1 115 ? 9.531 -2.459 15.977 1 96.19 115 GLN A CA 1
ATOM 873 C C . GLN A 1 115 ? 8.82 -1.518 15.008 1 96.19 115 GLN A C 1
ATOM 875 O O . GLN A 1 115 ? 8.023 -0.675 15.422 1 96.19 115 GLN A O 1
ATOM 880 N N . LEU A 1 116 ? 9.18 -1.636 13.742 1 97.5 116 LEU A N 1
ATOM 881 C CA . LEU A 1 116 ? 8.5 -0.84 12.727 1 97.5 116 LEU A CA 1
ATOM 882 C C . LEU A 1 116 ? 6.992 -1.099 12.758 1 97.5 116 LEU A C 1
ATOM 884 O O . LEU A 1 116 ? 6.199 -0.157 12.758 1 97.5 116 LEU A O 1
ATOM 888 N N . VAL A 1 117 ? 6.617 -2.334 12.875 1 97.44 117 VAL A N 1
ATOM 889 C CA . VAL A 1 117 ? 5.203 -2.701 12.859 1 97.44 117 VAL A CA 1
ATOM 890 C C . VAL A 1 117 ? 4.555 -2.307 14.188 1 97.44 117 VAL A C 1
ATOM 892 O O . VAL A 1 117 ? 3.371 -1.959 14.227 1 97.44 117 VAL A O 1
ATOM 895 N N . GLU A 1 118 ? 5.309 -2.375 15.25 1 97.88 118 GLU A N 1
ATOM 896 C CA . GLU A 1 118 ? 4.797 -1.828 16.5 1 97.88 118 GLU A CA 1
ATOM 897 C C . GLU A 1 118 ? 4.34 -0.383 16.328 1 97.88 118 GLU A C 1
ATOM 899 O O . GLU A 1 118 ? 3.275 0.001 16.828 1 97.88 118 GLU A O 1
ATOM 904 N N . GLY A 1 119 ? 5.168 0.401 15.68 1 98.56 119 GLY A N 1
ATOM 905 C CA . GLY A 1 119 ? 4.777 1.767 15.359 1 98.56 119 GLY A CA 1
ATOM 906 C C . GLY A 1 119 ? 3.514 1.849 14.531 1 98.56 119 GLY A C 1
ATOM 907 O O . GLY A 1 119 ? 2.631 2.662 14.812 1 98.56 119 GLY A O 1
ATOM 908 N N . VAL A 1 120 ? 3.465 0.998 13.5 1 98.69 1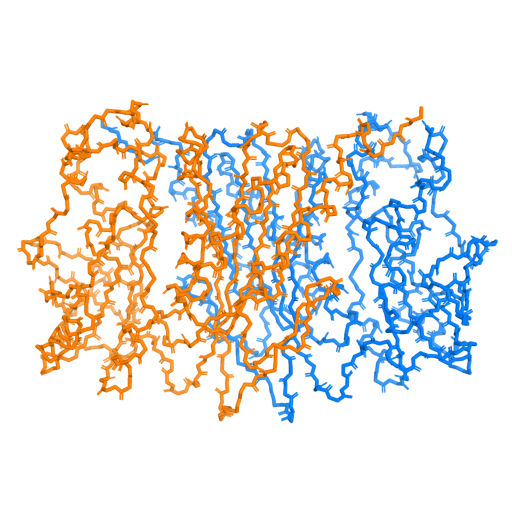20 VAL A N 1
ATOM 909 C CA . VAL A 1 120 ? 2.273 0.955 12.656 1 98.69 120 VAL A CA 1
ATOM 910 C C . VAL A 1 120 ? 1.048 0.634 13.508 1 98.69 120 VAL A C 1
ATOM 912 O O . VAL A 1 120 ? 0.014 1.296 13.391 1 98.69 120 VAL A O 1
ATOM 915 N N . SER A 1 121 ? 1.162 -0.352 14.344 1 98.44 121 SER A N 1
ATOM 916 C CA . SER A 1 121 ? 0.067 -0.765 15.211 1 98.44 121 SER A CA 1
ATOM 917 C C . SER A 1 121 ? -0.381 0.378 16.125 1 98.44 121 SER A C 1
ATOM 919 O O . SER A 1 121 ? -1.58 0.613 16.281 1 98.44 121 SER A O 1
ATOM 921 N N . ASN A 1 122 ? 0.543 1.079 16.688 1 98.69 122 ASN A N 1
ATOM 922 C CA . ASN A 1 122 ? 0.205 2.219 17.531 1 98.69 122 ASN A CA 1
ATOM 923 C C . ASN A 1 122 ? -0.527 3.303 16.75 1 98.69 122 ASN A C 1
ATOM 925 O O . ASN A 1 122 ? -1.469 3.914 17.266 1 98.69 122 ASN A O 1
ATOM 929 N N . GLY A 1 123 ? -0.058 3.531 15.539 1 98.81 123 GLY A N 1
ATOM 930 C CA . GLY A 1 123 ? -0.772 4.465 14.688 1 98.81 123 GLY A CA 1
ATOM 931 C C . GLY A 1 123 ? -2.199 4.035 14.398 1 98.81 123 GLY A C 1
ATOM 932 O O . GLY A 1 123 ? -3.113 4.863 14.406 1 98.81 123 GLY A O 1
ATOM 933 N N . CYS A 1 124 ? -2.354 2.781 14.141 1 98.81 124 CYS A N 1
ATOM 934 C CA . CYS A 1 124 ? -3.686 2.25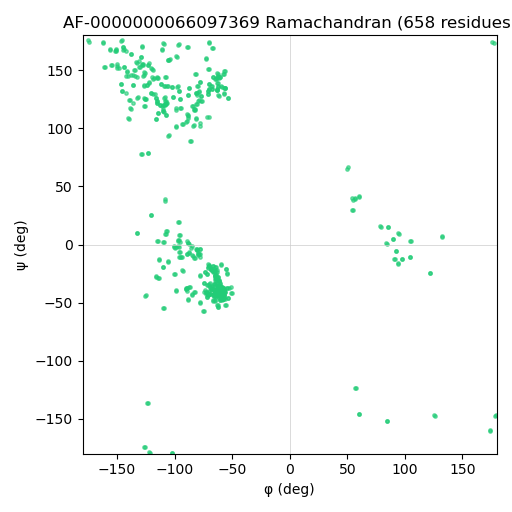2 13.875 1 98.81 124 CYS A CA 1
ATOM 935 C C . CYS A 1 124 ? -4.586 2.408 15.102 1 98.81 124 CYS A C 1
ATOM 937 O O . CYS A 1 124 ? -5.746 2.809 14.977 1 98.81 124 CYS A O 1
ATOM 939 N N . ILE A 1 125 ? -4.09 2.123 16.234 1 98.56 125 ILE A N 1
ATOM 940 C CA . ILE A 1 125 ? -4.859 2.258 17.469 1 98.56 125 ILE A CA 1
ATOM 941 C C . ILE A 1 125 ? -5.301 3.707 17.641 1 98.56 125 ILE A C 1
ATOM 943 O O . ILE A 1 125 ? -6.469 3.977 17.922 1 98.56 125 ILE A O 1
ATOM 947 N N . GLN A 1 126 ? -4.387 4.648 17.375 1 98.44 126 GLN A N 1
ATOM 948 C CA . GLN A 1 126 ? -4.703 6.07 17.484 1 98.44 126 GLN A CA 1
ATOM 949 C C . GLN A 1 126 ? -5.773 6.473 16.484 1 98.44 126 GLN A C 1
ATOM 951 O O . GLN A 1 126 ? -6.531 7.418 16.719 1 98.44 126 GLN A O 1
ATOM 956 N N . SER A 1 127 ? -5.859 5.773 15.383 1 98.44 127 SER A N 1
ATOM 957 C CA . SER A 1 127 ? -6.758 6.098 14.281 1 98.44 127 SER A CA 1
ATOM 958 C C . SER A 1 127 ? -8.062 5.316 14.383 1 98.44 127 SER A C 1
ATOM 960 O O . SER A 1 127 ? -8.961 5.488 13.555 1 98.44 127 SER A O 1
ATOM 962 N N . GLU A 1 128 ? -8.109 4.391 15.344 1 97.44 128 GLU A N 1
ATOM 963 C CA . GLU A 1 128 ? -9.258 3.504 15.523 1 97.44 128 GLU A CA 1
ATOM 964 C C . GLU A 1 128 ? -9.508 2.664 14.273 1 97.44 128 GLU A C 1
ATOM 966 O O . GLU A 1 128 ? -10.648 2.553 13.82 1 97.44 128 GLU A O 1
ATOM 971 N N . CYS A 1 129 ? -8.5 2.184 13.695 1 97.75 129 CYS A N 1
ATOM 972 C CA . CYS A 1 129 ? -8.594 1.26 12.57 1 97.75 129 CYS A CA 1
ATOM 973 C C . CYS A 1 129 ? -7.75 0.016 12.812 1 97.75 129 CYS A C 1
ATOM 975 O O . CYS A 1 129 ? -7.02 -0.062 13.805 1 97.75 129 CYS A O 1
ATOM 977 N N . ALA A 1 130 ? -7.898 -0.983 11.961 1 98.44 130 ALA A N 1
ATOM 978 C CA . ALA A 1 130 ? -7.254 -2.277 12.164 1 98.44 130 ALA A CA 1
ATOM 979 C C . ALA A 1 130 ? -6.129 -2.494 11.156 1 98.44 130 ALA A C 1
ATOM 981 O O . ALA A 1 130 ? -6.262 -2.131 9.984 1 98.44 130 ALA A O 1
ATOM 982 N N . LEU A 1 131 ? -5.012 -2.998 11.617 1 98.12 131 LEU A N 1
ATOM 983 C CA . LEU A 1 131 ? -3.986 -3.539 10.727 1 98.12 131 LEU A CA 1
ATOM 984 C C . LEU A 1 131 ? -4.328 -4.965 10.305 1 98.12 131 LEU A C 1
ATOM 986 O O . LEU A 1 131 ? -4.145 -5.906 11.086 1 98.12 131 LEU A O 1
ATOM 990 N N . ILE A 1 132 ? -4.73 -5.152 9.016 1 97.19 132 ILE A N 1
ATOM 991 C CA . ILE A 1 132 ? -5.328 -6.449 8.711 1 97.19 132 ILE A CA 1
ATOM 992 C C . ILE A 1 132 ? -4.441 -7.211 7.734 1 97.19 132 ILE A C 1
ATOM 994 O O . ILE A 1 132 ? -4.82 -8.281 7.246 1 97.19 132 ILE A O 1
ATOM 998 N N . GLY A 1 133 ? -3.312 -6.637 7.395 1 95.12 133 GLY A N 1
ATOM 999 C CA . GLY A 1 133 ? -2.379 -7.297 6.492 1 95.12 133 GLY A CA 1
ATOM 1000 C C . GLY A 1 133 ? -1.087 -6.527 6.305 1 95.12 133 GLY A C 1
ATOM 1001 O O . GLY A 1 133 ? -0.953 -5.398 6.789 1 95.12 133 GLY A O 1
ATOM 1002 N N . GLY A 1 134 ? -0.192 -7.121 5.578 1 94.88 134 GLY A N 1
ATOM 1003 C CA . GLY A 1 134 ? 1.104 -6.531 5.285 1 94.88 134 GLY A CA 1
ATOM 1004 C C . GLY A 1 134 ? 2.016 -7.453 4.5 1 94.88 134 GLY A C 1
ATOM 1005 O O . GLY A 1 134 ? 1.645 -8.586 4.195 1 94.88 134 GLY A O 1
ATOM 1006 N N . GLU A 1 135 ? 3.121 -6.918 4.121 1 94.12 135 GLU A N 1
ATOM 1007 C CA . GLU A 1 135 ? 4.152 -7.648 3.395 1 94.12 135 GLU A CA 1
ATOM 1008 C C . GLU A 1 135 ? 5.551 -7.168 3.781 1 94.12 135 GLU A C 1
ATOM 1010 O O . GLU A 1 135 ? 5.773 -5.965 3.943 1 94.12 135 GLU A O 1
ATOM 1015 N N . THR A 1 136 ? 6.422 -8.109 4.07 1 92.5 136 THR A N 1
ATOM 1016 C CA . THR A 1 136 ? 7.836 -7.805 4.258 1 92.5 136 THR A CA 1
ATOM 1017 C C . THR A 1 136 ? 8.672 -8.375 3.115 1 92.5 136 THR A C 1
ATOM 1019 O O . THR A 1 136 ? 8.664 -9.586 2.883 1 92.5 136 THR A O 1
ATOM 1022 N N . ALA A 1 137 ? 9.344 -7.516 2.428 1 91.38 137 ALA A N 1
ATOM 1023 C CA . ALA A 1 137 ? 10.156 -7.918 1.282 1 91.38 137 ALA A CA 1
ATOM 1024 C C . ALA A 1 137 ? 11.648 -7.781 1.591 1 91.38 137 ALA A C 1
ATOM 1026 O O . ALA A 1 137 ? 12.125 -6.684 1.889 1 91.38 137 ALA A O 1
ATOM 1027 N N . GLU A 1 138 ? 12.289 -8.898 1.604 1 91.06 138 GLU A N 1
ATOM 1028 C CA . GLU A 1 138 ? 13.742 -8.875 1.671 1 91.06 138 GLU A CA 1
ATOM 1029 C C . GLU A 1 138 ? 14.359 -8.82 0.275 1 91.06 138 GLU A C 1
ATOM 1031 O O . GLU A 1 138 ? 14.234 -9.773 -0.5 1 91.06 138 GLU A O 1
ATOM 1036 N N . MET A 1 139 ? 14.969 -7.754 -0.06 1 89.69 139 MET A N 1
ATOM 1037 C CA . MET A 1 139 ? 15.5 -7.492 -1.394 1 89.69 139 MET A CA 1
ATOM 1038 C C . MET A 1 139 ? 17 -7.195 -1.334 1 89.69 139 MET A C 1
ATOM 1040 O O . MET A 1 139 ? 17.406 -6.051 -1.521 1 89.69 139 MET A O 1
ATOM 1044 N N . PRO A 1 140 ? 17.812 -8.227 -1.205 1 85.56 140 PRO A N 1
ATOM 1045 C CA . PRO A 1 140 ? 19.266 -8.008 -1.119 1 85.56 140 PRO A CA 1
ATOM 1046 C C . PRO A 1 140 ? 19.812 -7.234 -2.314 1 85.56 140 PRO A C 1
ATOM 1048 O O . PRO A 1 140 ? 19.438 -7.512 -3.457 1 85.56 140 PRO A O 1
ATOM 1051 N N . GLY A 1 141 ? 20.641 -6.262 -2.053 1 79.56 141 GLY A N 1
ATOM 1052 C CA . GLY A 1 141 ? 21.281 -5.469 -3.102 1 79.56 141 GLY A CA 1
ATOM 1053 C C . GLY A 1 141 ? 20.516 -4.195 -3.422 1 79.56 141 GLY A C 1
ATOM 1054 O O . GLY A 1 141 ? 21.047 -3.293 -4.066 1 79.56 141 GLY A O 1
ATOM 1055 N N . PHE A 1 142 ? 19.281 -4.102 -3 1 82.12 142 PHE A N 1
ATOM 1056 C CA . PHE A 1 142 ? 18.469 -2.928 -3.268 1 82.12 142 PHE A CA 1
ATOM 1057 C C . PHE A 1 142 ? 18.609 -1.896 -2.156 1 82.12 142 PHE A C 1
ATOM 1059 O O . PHE A 1 142 ? 18.578 -0.69 -2.412 1 82.12 142 PHE A O 1
ATOM 1066 N N . TYR A 1 143 ? 18.688 -2.355 -0.96 1 84.81 143 TYR A N 1
ATOM 1067 C CA . TYR A 1 143 ? 18.828 -1.526 0.234 1 84.81 143 TYR A CA 1
ATOM 1068 C C . TYR A 1 143 ? 20.109 -1.839 0.981 1 84.81 143 TYR A C 1
ATOM 1070 O O . TYR A 1 143 ? 20.625 -2.959 0.91 1 84.81 143 TYR A O 1
ATOM 1078 N N . ARG A 1 144 ? 20.672 -0.867 1.679 1 82.38 144 ARG A N 1
ATOM 1079 C CA . ARG A 1 144 ? 21.812 -1.121 2.559 1 82.38 144 ARG A CA 1
ATOM 1080 C C . ARG A 1 144 ? 21.375 -1.867 3.814 1 82.38 144 ARG A C 1
ATOM 1082 O O . ARG A 1 144 ? 20.219 -1.786 4.219 1 82.38 144 ARG A O 1
ATOM 1089 N N . ASP A 1 145 ? 22.25 -2.469 4.441 1 81.69 145 ASP A N 1
ATOM 1090 C CA . ASP A 1 145 ? 21.938 -3.182 5.68 1 81.69 145 ASP A CA 1
ATOM 1091 C C . ASP A 1 145 ? 21.422 -2.227 6.754 1 81.69 145 ASP A C 1
ATOM 1093 O O . ASP A 1 145 ? 22 -1.159 6.969 1 81.69 145 ASP A O 1
ATOM 1097 N N . GLY A 1 146 ? 20.344 -2.586 7.293 1 82.44 146 GLY A N 1
ATOM 1098 C CA . GLY A 1 146 ? 19.797 -1.784 8.375 1 82.44 146 GLY A CA 1
ATOM 1099 C C . GLY A 1 146 ? 18.812 -0.735 7.891 1 82.44 146 GLY A C 1
ATOM 1100 O O . GLY A 1 146 ? 18.172 -0.052 8.695 1 82.44 146 GLY A O 1
ATOM 1101 N N . GLU A 1 147 ? 18.703 -0.638 6.586 1 88.06 147 GLU A N 1
ATOM 1102 C CA . GLU A 1 147 ? 17.781 0.35 6.039 1 88.06 147 GLU A CA 1
ATOM 1103 C C . GLU A 1 147 ? 16.484 -0.307 5.562 1 88.06 147 GLU A C 1
ATOM 1105 O O . GLU A 1 147 ? 16.5 -1.412 5.016 1 88.06 147 GLU A O 1
ATOM 1110 N N . TYR A 1 148 ? 15.414 0.297 5.895 1 93.62 148 TYR A N 1
ATOM 1111 C CA . TYR A 1 148 ? 14.07 -0.165 5.551 1 93.62 148 TYR A CA 1
ATOM 1112 C C . TYR A 1 148 ? 13.273 0.938 4.867 1 93.62 148 TYR A C 1
ATOM 1114 O O . TYR A 1 148 ? 13.5 2.123 5.117 1 93.62 148 TYR A O 1
ATOM 1122 N N . ASP A 1 149 ? 12.477 0.595 3.99 1 95.94 149 ASP A N 1
ATOM 1123 C CA . ASP A 1 149 ? 11.406 1.453 3.494 1 95.94 149 ASP A CA 1
ATOM 1124 C C . ASP A 1 149 ? 10.039 0.964 3.975 1 95.94 149 ASP A C 1
ATOM 1126 O O . ASP A 1 149 ? 9.852 -0.233 4.199 1 95.94 149 ASP A O 1
ATOM 1130 N N . ILE A 1 150 ? 9.18 1.89 4.25 1 97.44 150 ILE A N 1
ATOM 1131 C CA . ILE A 1 150 ? 7.848 1.531 4.723 1 97.44 150 ILE A CA 1
ATOM 1132 C C . ILE A 1 150 ? 6.797 2.311 3.939 1 97.44 150 ILE A C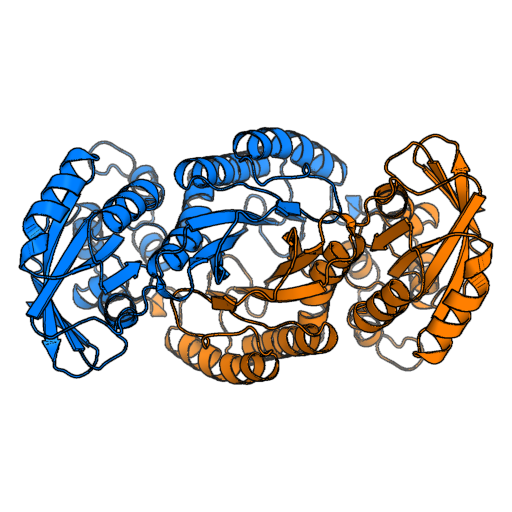 1
ATOM 1134 O O . ILE A 1 150 ? 6.902 3.529 3.783 1 97.44 150 ILE A O 1
ATOM 1138 N N . ALA A 1 151 ? 5.859 1.638 3.375 1 97.94 151 ALA A N 1
ATOM 1139 C CA . ALA A 1 151 ? 4.676 2.219 2.746 1 97.94 151 ALA A CA 1
ATOM 1140 C C . ALA A 1 151 ? 3.4 1.717 3.412 1 97.94 151 ALA A C 1
ATOM 1142 O O . ALA A 1 151 ? 3.395 0.654 4.039 1 97.94 151 ALA A O 1
ATOM 1143 N N . GLY A 1 152 ? 2.383 2.5 3.365 1 98.44 152 GLY A N 1
ATOM 1144 C CA . GLY A 1 152 ? 1.108 2.145 3.967 1 98.44 152 GLY A CA 1
ATOM 1145 C C . GLY A 1 152 ? -0.076 2.416 3.059 1 98.44 152 GLY A C 1
ATOM 1146 O O . GLY A 1 152 ? 0.014 3.23 2.139 1 98.44 152 GLY A O 1
ATOM 1147 N N . PHE A 1 153 ? -1.137 1.724 3.318 1 98.38 153 PHE A N 1
ATOM 1148 C CA . PHE A 1 153 ? -2.389 1.819 2.578 1 98.38 153 PHE A CA 1
ATOM 1149 C C . PHE A 1 153 ? -3.58 1.838 3.529 1 98.38 153 PHE A C 1
ATOM 1151 O O . PHE A 1 153 ? -3.758 0.915 4.328 1 98.38 153 PHE A O 1
ATOM 1158 N N . ALA A 1 154 ? -4.348 2.867 3.439 1 98.69 154 ALA A N 1
ATOM 1159 C CA . ALA A 1 154 ? -5.492 3.031 4.336 1 98.69 154 ALA A CA 1
ATOM 1160 C C . ALA A 1 154 ? -6.805 2.98 3.562 1 98.69 154 ALA A C 1
ATOM 1162 O O . ALA A 1 154 ? -6.887 3.471 2.434 1 98.69 154 ALA A O 1
ATOM 1163 N N . VAL A 1 155 ? -7.816 2.412 4.164 1 98.69 155 VAL A N 1
ATOM 1164 C CA . VAL A 1 155 ? -9.18 2.428 3.645 1 98.69 155 VAL A CA 1
ATOM 1165 C C . VAL A 1 155 ? -10.133 2.951 4.715 1 98.69 155 VAL A C 1
ATOM 1167 O O . VAL A 1 155 ? -10.094 2.506 5.867 1 98.69 155 VAL A O 1
ATOM 1170 N N . GLY A 1 156 ? -10.867 3.914 4.383 1 98.56 156 GLY A N 1
ATOM 1171 C CA . GLY A 1 156 ? -11.969 4.414 5.188 1 98.56 156 GLY A CA 1
ATOM 1172 C C . GLY A 1 156 ? -13.305 4.383 4.465 1 98.56 156 GLY A C 1
ATOM 1173 O O . GLY A 1 156 ? -13.391 3.904 3.33 1 98.56 156 GLY A O 1
ATOM 1174 N N . ILE A 1 157 ? -14.32 4.855 5.148 1 98.38 157 ILE A N 1
ATOM 1175 C CA . ILE A 1 157 ? -15.664 4.812 4.578 1 98.38 157 ILE A CA 1
ATOM 1176 C C . ILE A 1 157 ? -16.422 6.09 4.949 1 98.38 157 ILE A C 1
ATOM 1178 O O . ILE A 1 157 ? -16.188 6.664 6.016 1 98.38 157 ILE A O 1
ATOM 1182 N N . ALA A 1 158 ? -17.234 6.547 4.078 1 97.88 158 ALA A N 1
ATOM 1183 C CA . ALA A 1 158 ? -18.125 7.676 4.305 1 97.88 158 ALA A CA 1
ATOM 1184 C C . ALA A 1 158 ? -19.453 7.469 3.592 1 97.88 158 ALA A C 1
ATOM 1186 O O . ALA A 1 158 ? -19.547 6.715 2.619 1 97.88 158 ALA A O 1
ATOM 1187 N N . GLU A 1 159 ? -20.516 8.094 4.164 1 97.69 159 GLU A N 1
ATOM 1188 C CA . GLU A 1 159 ? -21.75 8.219 3.389 1 97.69 159 GLU A CA 1
ATOM 1189 C C . GLU A 1 159 ? -21.562 9.164 2.201 1 97.69 159 GLU A C 1
ATOM 1191 O O . GLU A 1 159 ? -20.984 10.242 2.342 1 97.69 159 GLU A O 1
ATOM 1196 N N . LYS A 1 160 ? -22.031 8.711 1.129 1 97 160 LYS A N 1
ATOM 1197 C CA . LYS A 1 160 ? -21.828 9.469 -0.105 1 97 160 LYS A CA 1
ATOM 1198 C C . LYS A 1 160 ? -22.25 10.922 0.074 1 97 160 LYS A C 1
ATOM 1200 O O . LYS A 1 160 ? -21.516 11.836 -0.321 1 97 160 LYS A O 1
ATOM 1205 N N . ASP A 1 161 ? -23.359 11.125 0.753 1 96.69 161 ASP A N 1
ATOM 1206 C CA . ASP A 1 161 ? -23.906 12.469 0.882 1 96.69 161 ASP A CA 1
ATOM 1207 C C . ASP A 1 161 ? -23.188 13.258 1.973 1 96.69 161 ASP A C 1
ATOM 1209 O O . ASP A 1 161 ? -23.422 14.453 2.145 1 96.69 161 ASP A O 1
ATOM 1213 N N . GLU A 1 162 ? -22.281 12.633 2.684 1 97.12 162 GLU A N 1
ATOM 1214 C CA . GLU A 1 162 ? -21.562 13.297 3.773 1 97.12 162 GLU A CA 1
ATOM 1215 C C . GLU A 1 162 ? -20.109 13.539 3.406 1 97.12 162 GLU A C 1
ATOM 1217 O O . GLU A 1 162 ? -19.328 14.055 4.219 1 97.12 162 GLU A O 1
ATOM 1222 N N . ILE A 1 163 ? -19.734 13.195 2.23 1 97.5 163 ILE A N 1
ATOM 1223 C CA . ILE A 1 163 ? -18.359 13.398 1.775 1 97.5 163 ILE A CA 1
ATOM 1224 C C . ILE A 1 163 ? -18.047 14.891 1.749 1 97.5 163 ILE A C 1
ATOM 1226 O O . ILE A 1 163 ? -18.844 15.695 1.28 1 97.5 163 ILE A O 1
ATOM 1230 N N . ILE A 1 164 ? -16.938 15.203 2.275 1 97.88 164 ILE A N 1
ATOM 1231 C CA . ILE A 1 164 ? -16.453 16.578 2.26 1 97.88 164 ILE A CA 1
ATOM 1232 C C . ILE A 1 164 ? -15.508 16.781 1.072 1 97.88 164 ILE A C 1
ATOM 1234 O O . ILE A 1 164 ? -14.453 16.141 0.991 1 97.88 164 ILE A O 1
ATOM 1238 N N . ASP A 1 165 ? -15.906 17.703 0.123 1 94.94 165 ASP A N 1
ATOM 1239 C CA . ASP A 1 165 ? -15.117 17.875 -1.09 1 94.94 165 ASP A CA 1
ATOM 1240 C C . ASP A 1 165 ? -14.867 19.344 -1.381 1 94.94 165 ASP A C 1
ATOM 1242 O O . ASP A 1 165 ? -14.445 19.703 -2.482 1 94.94 165 ASP A O 1
ATOM 1246 N N . GLY A 1 166 ? -15.195 20.203 -0.46 1 96.12 166 GLY A N 1
ATOM 1247 C CA . GLY A 1 166 ? -14.938 21.625 -0.594 1 96.12 166 GLY A CA 1
ATOM 1248 C C . GLY A 1 166 ? -16.016 22.344 -1.377 1 96.12 166 GLY A C 1
ATOM 1249 O O . GLY A 1 166 ? -15.945 23.578 -1.54 1 96.12 166 GLY A O 1
ATOM 1250 N N . SER A 1 167 ? -17.047 21.656 -1.84 1 95.75 167 SER A N 1
ATOM 1251 C CA . SER A 1 167 ? -18.078 22.25 -2.68 1 95.75 167 SER A CA 1
ATOM 1252 C C . SER A 1 167 ? -18.953 23.234 -1.884 1 95.75 167 SER A C 1
ATOM 1254 O O . SER A 1 167 ? -19.625 24.078 -2.461 1 95.75 167 SER A O 1
ATOM 1256 N N . LYS A 1 168 ? -18.938 23.156 -0.542 1 97.19 168 LYS A N 1
ATOM 1257 C CA . LYS A 1 168 ? -19.797 23.984 0.301 1 97.19 168 LYS A CA 1
ATOM 1258 C C . LYS A 1 168 ? -19.047 25.219 0.801 1 97.19 168 LYS A C 1
ATOM 1260 O O . LYS A 1 168 ? -19.609 26.047 1.516 1 97.19 168 LYS A O 1
ATOM 1265 N N . ILE A 1 169 ? -17.797 25.312 0.432 1 97.75 169 ILE A N 1
ATOM 1266 C CA . ILE A 1 169 ? -16.984 26.438 0.876 1 97.75 169 ILE A CA 1
ATOM 1267 C C . ILE A 1 169 ? -17.484 27.734 0.227 1 97.75 169 ILE A C 1
ATOM 1269 O O . ILE A 1 169 ? -17.828 27.734 -0.958 1 97.75 169 ILE A O 1
ATOM 1273 N N . GLU A 1 170 ? -17.547 28.734 1.056 1 96.88 170 GLU A N 1
ATOM 1274 C CA . GLU A 1 170 ? -18.031 30.031 0.589 1 96.88 170 GLU A CA 1
ATOM 1275 C C . GLU A 1 170 ? -17.062 31.156 0.975 1 96.88 170 GLU A C 1
ATOM 1277 O O . GLU A 1 170 ? -16.234 30.984 1.871 1 96.88 170 GLU A O 1
ATOM 1282 N N . ASP A 1 171 ? -17.297 32.25 0.209 1 97 171 ASP A N 1
ATOM 1283 C CA . ASP A 1 171 ? -16.562 33.438 0.552 1 97 171 ASP A CA 1
ATOM 1284 C C . ASP A 1 171 ? -16.812 33.844 2.004 1 97 171 ASP A C 1
ATOM 1286 O O . ASP A 1 171 ? -17.969 33.875 2.461 1 97 171 ASP A O 1
ATOM 1290 N N . GLY A 1 172 ? -15.742 34.094 2.744 1 97.31 172 GLY A N 1
ATOM 1291 C CA . GLY A 1 172 ? -15.883 34.531 4.121 1 97.31 172 GLY A CA 1
ATOM 1292 C C . GLY A 1 172 ? -15.742 33.406 5.125 1 97.31 172 GLY A C 1
ATOM 1293 O O . GLY A 1 172 ? -15.594 33.625 6.324 1 97.31 172 GLY A O 1
ATOM 1294 N N . ASP A 1 173 ? -15.758 32.188 4.676 1 98.62 173 ASP A N 1
ATOM 1295 C CA . ASP A 1 173 ? -15.461 31.078 5.59 1 98.62 173 ASP A CA 1
ATOM 1296 C C . ASP A 1 173 ? -14.094 31.25 6.242 1 98.62 173 ASP A C 1
ATOM 1298 O O . ASP A 1 173 ? -13.203 31.875 5.66 1 98.62 173 ASP A O 1
ATOM 1302 N N . ILE A 1 174 ? -13.969 30.75 7.453 1 98.81 174 ILE A N 1
ATOM 1303 C CA . ILE A 1 174 ? -12.695 30.938 8.141 1 98.81 174 ILE A CA 1
ATOM 1304 C C . ILE A 1 174 ? -11.914 29.625 8.156 1 98.81 174 ILE A C 1
ATOM 1306 O O . ILE A 1 174 ? -12.484 28.547 7.957 1 98.81 174 ILE A O 1
ATOM 1310 N N . LEU A 1 175 ? -10.625 29.766 8.344 1 98.88 175 LEU A N 1
ATOM 1311 C CA . LEU A 1 175 ? -9.703 28.641 8.414 1 98.88 175 LEU A CA 1
ATOM 1312 C C . LEU A 1 175 ? -9.211 28.422 9.844 1 98.88 175 LEU A C 1
ATOM 1314 O O . LEU A 1 175 ? -8.719 29.359 10.477 1 98.88 175 LEU A O 1
ATOM 1318 N N . ILE A 1 176 ? -9.422 27.25 10.328 1 98.94 176 ILE A N 1
ATOM 1319 C CA . ILE A 1 176 ? -8.906 26.844 11.633 1 98.94 176 ILE A CA 1
ATOM 1320 C C . ILE A 1 176 ? -7.758 25.844 11.445 1 98.94 176 ILE A C 1
ATOM 1322 O O . ILE A 1 176 ? -7.922 24.812 10.789 1 98.94 176 ILE A O 1
ATOM 1326 N N . GLY A 1 177 ? -6.617 26.203 11.945 1 98.88 177 GLY A N 1
ATOM 1327 C CA . GLY A 1 177 ? -5.473 25.312 11.922 1 98.88 177 GLY A CA 1
ATOM 1328 C C . GLY A 1 177 ? -5.301 24.531 13.211 1 98.88 177 GLY A C 1
ATOM 1329 O O . GLY A 1 177 ? -5.445 25.094 14.305 1 98.88 177 GLY A O 1
ATOM 1330 N N . ILE A 1 178 ? -5.094 23.25 13.102 1 98.94 178 ILE A N 1
ATOM 1331 C CA . ILE A 1 178 ? -4.73 22.422 14.25 1 98.94 178 ILE A CA 1
ATOM 1332 C C . ILE A 1 178 ? -3.217 22.219 14.281 1 98.94 178 ILE A C 1
ATOM 1334 O O . ILE A 1 178 ? -2.602 21.922 13.258 1 98.94 178 ILE A O 1
ATOM 1338 N N . ALA A 1 179 ? -2.66 22.344 15.383 1 98.88 179 ALA A N 1
ATOM 1339 C CA . ALA A 1 179 ? -1.21 22.359 15.562 1 98.88 179 ALA A CA 1
ATOM 1340 C C . ALA A 1 179 ? -0.598 21.016 15.141 1 98.88 179 ALA A C 1
ATOM 1342 O O . ALA A 1 179 ? -1.198 19.969 15.344 1 98.88 179 ALA A O 1
ATOM 1343 N N . SER A 1 180 ? 0.607 21.125 14.539 1 98.75 180 SER A N 1
ATOM 1344 C CA . SER A 1 180 ? 1.388 19.938 14.234 1 98.75 180 SER A CA 1
ATOM 1345 C C . SER A 1 180 ? 2.281 19.531 15.398 1 98.75 180 SER A C 1
ATOM 1347 O O . SER A 1 180 ? 2.381 20.266 16.391 1 98.75 180 SER A O 1
ATOM 1349 N N . SER A 1 181 ? 2.906 18.359 15.367 1 98.31 181 SER A N 1
ATOM 1350 C CA . SER A 1 181 ? 3.857 17.875 16.359 1 98.31 181 SER A CA 1
ATOM 1351 C C . SER A 1 181 ? 5.293 18.141 15.922 1 98.31 181 SER A C 1
ATOM 1353 O O . SER A 1 181 ? 6.227 17.531 16.453 1 98.31 181 SER A O 1
ATOM 1355 N N . GLY A 1 182 ? 5.543 19.016 15.039 1 97.62 182 GLY A N 1
ATOM 1356 C CA . GLY A 1 182 ? 6.809 19.281 14.375 1 97.62 182 GLY A CA 1
ATOM 1357 C C . GLY A 1 182 ? 6.707 19.234 12.859 1 97.62 182 GLY A C 1
ATOM 1358 O O . GLY A 1 182 ? 5.691 19.641 12.289 1 97.62 182 GLY A O 1
ATOM 1359 N N . PRO A 1 183 ? 7.77 18.797 12.188 1 98.19 183 PRO A N 1
ATOM 1360 C CA . PRO A 1 183 ? 7.75 18.781 10.719 1 98.19 183 PRO A CA 1
ATOM 1361 C C . PRO A 1 183 ? 6.961 17.594 10.148 1 98.19 183 PRO A C 1
ATOM 1363 O O . PRO A 1 183 ? 6.793 17.5 8.938 1 98.19 183 PRO A O 1
ATOM 1366 N N . HIS A 1 184 ? 6.488 16.734 11.039 1 98.5 184 HIS A N 1
ATOM 1367 C CA . HIS A 1 184 ? 5.844 15.5 10.602 1 98.5 184 HIS A CA 1
ATOM 1368 C C . HIS A 1 184 ? 6.77 14.68 9.711 1 98.5 184 HIS A C 1
ATOM 1370 O O . HIS A 1 184 ? 7.84 14.25 10.156 1 98.5 184 HIS A O 1
ATOM 1376 N N . SER A 1 185 ? 6.422 14.32 8.508 1 97.56 185 SER A N 1
ATOM 1377 C CA . SER A 1 185 ? 7.262 13.477 7.664 1 97.56 185 SER A CA 1
ATOM 1378 C C . SER A 1 185 ? 7.625 14.18 6.359 1 97.56 185 SER A C 1
ATOM 1380 O O . SER A 1 185 ? 7.887 13.531 5.348 1 97.56 185 SER A O 1
ATOM 1382 N N . ASN A 1 186 ? 7.617 15.477 6.398 1 95.62 186 ASN A N 1
ATOM 1383 C CA . ASN A 1 186 ? 7.887 16.203 5.164 1 95.62 186 ASN A CA 1
ATOM 1384 C C . ASN A 1 186 ? 9.148 17.062 5.285 1 95.62 186 ASN A C 1
ATOM 1386 O O . ASN A 1 186 ? 9.414 17.641 6.34 1 95.62 186 ASN A O 1
ATOM 1390 N N . GLY A 1 187 ? 9.875 17.109 4.16 1 94.81 187 GLY A N 1
ATOM 1391 C CA . GLY A 1 187 ? 11.016 18.016 4.086 1 94.81 187 GLY A CA 1
ATOM 1392 C C . GLY A 1 187 ? 12.289 17.406 4.656 1 94.81 187 GLY A C 1
ATOM 1393 O O . GLY A 1 187 ? 13.273 18.125 4.887 1 94.81 187 GLY A O 1
ATOM 1394 N N . TYR A 1 188 ? 12.312 16.188 4.84 1 95.88 188 TYR A N 1
ATOM 1395 C CA . TYR A 1 188 ? 13.414 15.594 5.582 1 95.88 188 TYR A CA 1
ATOM 1396 C C . TYR A 1 188 ? 14.656 15.477 4.711 1 95.88 188 TYR A C 1
ATOM 1398 O O . TYR A 1 188 ? 15.773 15.359 5.223 1 95.88 188 TYR A O 1
ATOM 1406 N N . SER A 1 189 ? 14.516 15.383 3.369 1 93.19 189 SER A N 1
ATOM 1407 C CA . SER A 1 189 ? 15.703 15.469 2.531 1 93.19 189 SER A CA 1
ATOM 1408 C C . SER A 1 189 ? 16.453 16.781 2.771 1 93.19 189 SER A C 1
ATOM 1410 O O . SER A 1 189 ? 17.688 16.797 2.793 1 93.19 189 SER A O 1
ATOM 1412 N N . LEU A 1 190 ? 15.742 17.828 2.941 1 93.25 190 LEU A N 1
ATOM 1413 C CA . LEU A 1 190 ? 16.328 19.125 3.25 1 93.25 190 LEU A CA 1
ATOM 1414 C C . LEU A 1 190 ? 16.859 19.156 4.676 1 93.25 190 LEU A C 1
ATOM 1416 O O . LEU A 1 190 ? 17.953 19.672 4.922 1 93.25 190 LEU A O 1
ATOM 1420 N N . ILE A 1 191 ? 16.078 18.656 5.621 1 95.75 191 ILE A N 1
ATOM 1421 C CA . ILE A 1 191 ? 16.484 18.641 7.023 1 95.75 191 ILE A CA 1
ATOM 1422 C C . ILE A 1 191 ? 17.797 17.891 7.176 1 95.75 191 ILE A C 1
ATOM 1424 O O . ILE A 1 191 ? 18.703 18.344 7.879 1 95.75 191 ILE A O 1
ATOM 1428 N N . ARG A 1 192 ? 17.922 16.766 6.504 1 94.12 192 ARG A N 1
ATOM 1429 C CA . ARG A 1 192 ? 19.125 15.93 6.598 1 94.12 192 ARG A CA 1
ATOM 1430 C C . ARG A 1 192 ? 20.344 16.688 6.082 1 94.12 192 ARG A C 1
ATOM 1432 O O . ARG A 1 192 ? 21.453 16.469 6.566 1 94.12 192 ARG A O 1
ATOM 1439 N N . LYS A 1 193 ? 20.156 17.484 5.09 1 91.88 193 LYS A N 1
ATOM 1440 C CA . LYS A 1 193 ? 21.25 18.281 4.527 1 91.88 193 LYS A CA 1
ATOM 1441 C C . LYS A 1 193 ? 21.688 19.375 5.492 1 91.88 193 LYS A C 1
ATOM 1443 O O . LYS A 1 193 ? 22.875 19.703 5.574 1 91.88 193 LYS A O 1
ATOM 1448 N N . LEU A 1 194 ? 20.781 19.906 6.242 1 93.94 194 LEU A N 1
ATOM 1449 C CA . LEU A 1 194 ? 21.047 21.062 7.102 1 93.94 194 LEU A CA 1
ATOM 1450 C C . LEU A 1 194 ? 21.5 20.609 8.484 1 93.94 194 LEU A C 1
ATOM 1452 O O . LEU A 1 194 ? 22.281 21.297 9.141 1 93.94 194 LEU A O 1
ATOM 1456 N N . VAL A 1 195 ? 20.875 19.5 8.977 1 95.12 195 VAL A N 1
ATOM 1457 C CA . VAL A 1 195 ? 21.172 19.016 10.32 1 95.12 195 VAL A CA 1
ATOM 1458 C C . VAL A 1 195 ? 22.047 17.766 10.234 1 95.12 195 VAL A C 1
ATOM 1460 O O . VAL A 1 195 ? 21.547 16.641 10.234 1 95.12 195 VAL A O 1
ATOM 1463 N N . GLU A 1 196 ? 23.281 17.922 10.305 1 92.62 196 GLU A N 1
ATOM 1464 C CA . GLU A 1 196 ? 24.219 16.812 10.141 1 92.62 196 GLU A CA 1
ATOM 1465 C C . GLU A 1 196 ? 24.422 16.062 11.453 1 92.62 196 GLU A C 1
ATOM 1467 O O . GLU A 1 196 ? 24.469 14.836 11.477 1 92.62 196 GLU A O 1
ATOM 1472 N N . ASP A 1 197 ? 24.562 16.875 12.547 1 96.94 197 ASP A N 1
ATOM 1473 C CA . ASP A 1 197 ? 24.75 16.281 13.867 1 96.94 197 ASP A CA 1
ATOM 1474 C C . ASP A 1 197 ? 23.422 16.094 14.594 1 96.94 197 ASP A C 1
ATOM 1476 O O . ASP A 1 197 ? 22.938 17.016 15.242 1 96.94 197 ASP A O 1
ATOM 1480 N N . LEU A 1 198 ? 22.953 14.914 14.633 1 97.88 198 LEU A N 1
ATOM 1481 C CA . LEU A 1 198 ? 21.641 14.594 15.203 1 97.88 198 LEU A CA 1
ATOM 1482 C C . LEU A 1 198 ? 21.719 14.555 16.734 1 97.88 198 LEU A C 1
ATOM 1484 O O . LEU A 1 198 ? 20.688 14.492 17.406 1 97.88 198 LEU A O 1
ATOM 1488 N N . HIS A 1 199 ? 22.859 14.633 17.25 1 97.56 199 HIS A N 1
ATOM 1489 C CA . HIS A 1 199 ? 23.047 14.539 18.703 1 97.56 199 HIS A CA 1
ATOM 1490 C C . HIS A 1 199 ? 23.219 15.922 19.312 1 97.56 199 HIS A C 1
ATOM 1492 O O . HIS A 1 199 ? 23.328 16.047 20.547 1 97.56 199 HIS A O 1
ATOM 1498 N N . LYS A 1 200 ? 23.203 16.859 18.484 1 97 200 LYS A N 1
ATOM 1499 C CA . LYS A 1 200 ? 23.297 18.219 18.984 1 97 200 LYS A CA 1
ATOM 1500 C C . LYS A 1 200 ? 22.109 18.562 19.891 1 97 200 LYS A C 1
ATOM 1502 O O . LYS A 1 200 ? 20.984 18.125 19.625 1 97 200 LYS A O 1
ATOM 1507 N N . ASP A 1 201 ? 22.406 19.328 20.859 1 97.5 201 ASP A N 1
ATOM 1508 C CA . ASP A 1 201 ? 21.359 19.734 21.812 1 97.5 201 ASP A CA 1
ATOM 1509 C C . ASP A 1 201 ? 20.375 20.703 21.172 1 97.5 201 ASP A C 1
ATOM 1511 O O . ASP A 1 201 ? 20.766 21.656 20.531 1 97.5 201 ASP A O 1
ATOM 1515 N N . PHE A 1 202 ? 19.125 20.469 21.328 1 97.25 202 PHE A N 1
ATOM 1516 C CA . PHE A 1 202 ? 18.016 21.328 20.922 1 97.25 202 PHE A CA 1
ATOM 1517 C C . PHE A 1 202 ? 16.922 21.312 22 1 97.25 202 PHE A C 1
ATOM 1519 O O . PHE A 1 202 ? 16.188 20.344 22.141 1 97.25 202 PHE A O 1
ATOM 1526 N N . GLU A 1 203 ? 16.828 22.453 22.688 1 96.44 203 GLU A N 1
ATOM 1527 C CA . GLU A 1 203 ? 15.852 22.656 23.75 1 96.44 203 GLU A CA 1
ATOM 1528 C C . GLU A 1 203 ? 15.953 21.562 24.797 1 96.44 203 GLU A C 1
ATOM 1530 O O . GLU A 1 203 ? 14.938 20.984 25.203 1 96.44 203 GLU A O 1
ATOM 1535 N N . GLY A 1 204 ? 17.141 21.125 25.156 1 95.62 204 GLY A N 1
ATOM 1536 C CA . GLY A 1 204 ? 17.375 20.203 26.25 1 95.62 204 GLY A CA 1
ATOM 1537 C C . GLY A 1 204 ? 17.328 18.75 25.812 1 95.62 204 GLY A C 1
ATOM 1538 O O . GLY A 1 204 ? 17.391 17.844 26.641 1 95.62 204 GLY A O 1
ATOM 1539 N N . ASN A 1 205 ? 17.188 18.5 24.562 1 95.44 205 ASN A N 1
ATOM 1540 C CA . ASN A 1 205 ? 17.172 17.141 24 1 95.44 205 ASN A CA 1
ATOM 1541 C C . ASN A 1 205 ? 17.969 17.062 22.719 1 95.44 205 ASN A C 1
ATOM 1543 O O . ASN A 1 205 ? 18.359 18.078 22.141 1 95.44 205 ASN A O 1
ATOM 1547 N N . LYS A 1 206 ? 18.297 15.844 22.297 1 97.19 206 LYS A N 1
ATOM 1548 C CA . LYS A 1 206 ? 18.922 15.68 20.984 1 97.19 206 LYS A CA 1
ATOM 1549 C C . LYS A 1 206 ? 17.984 16.141 19.875 1 97.19 206 LYS A C 1
ATOM 1551 O O . LYS A 1 206 ? 16.797 15.812 19.875 1 97.19 206 LYS A O 1
ATOM 1556 N N . ILE A 1 207 ? 18.5 16.859 18.938 1 98.19 207 ILE A N 1
ATOM 1557 C CA . ILE A 1 207 ? 17.656 17.375 17.859 1 98.19 207 ILE A CA 1
ATOM 1558 C C . ILE A 1 207 ? 17.078 16.203 17.047 1 98.19 207 ILE A C 1
ATOM 1560 O O . ILE A 1 207 ? 15.961 16.281 16.547 1 98.19 207 ILE A O 1
ATOM 1564 N N . GLY A 1 208 ? 17.844 15.094 17.016 1 98.19 208 GLY A N 1
ATOM 1565 C CA . GLY A 1 208 ? 17.344 13.898 16.359 1 98.19 208 GLY A CA 1
ATOM 1566 C C . GLY A 1 208 ? 16.047 13.391 16.953 1 98.19 208 GLY A C 1
ATOM 1567 O O . GLY A 1 208 ? 15.148 12.961 16.219 1 98.19 208 GLY A O 1
ATOM 1568 N N . ASN A 1 209 ? 15.953 13.461 18.266 1 98.06 209 ASN A N 1
ATOM 1569 C CA . ASN A 1 209 ? 14.719 13.047 18.922 1 98.06 209 ASN A CA 1
ATOM 1570 C C . ASN A 1 209 ? 13.555 13.961 18.562 1 98.06 209 ASN A C 1
ATOM 1572 O O . ASN A 1 209 ? 12.43 13.492 18.375 1 98.06 209 ASN A O 1
ATOM 1576 N N . THR A 1 210 ? 13.836 15.234 18.469 1 97.88 210 THR A N 1
ATOM 1577 C CA . THR A 1 210 ? 12.812 16.203 18.094 1 97.88 210 THR A CA 1
ATOM 1578 C C . THR A 1 210 ? 12.336 15.938 16.672 1 97.88 210 THR A C 1
ATOM 1580 O O . THR A 1 210 ? 11.133 15.953 16.391 1 97.88 210 THR A O 1
ATOM 1583 N N . LEU A 1 211 ? 13.281 15.633 15.812 1 98.38 211 LEU A N 1
ATOM 1584 C CA . LEU A 1 211 ? 12.984 15.406 14.406 1 98.38 211 LEU A CA 1
ATOM 1585 C C . LEU A 1 211 ? 12.227 14.094 14.211 1 98.38 211 LEU A C 1
ATOM 1587 O O . LEU A 1 211 ? 11.492 13.93 13.234 1 98.38 211 LEU A O 1
ATOM 1591 N N . LEU A 1 212 ? 12.312 13.195 15.203 1 98.44 212 LEU A N 1
ATOM 1592 C CA . LEU A 1 212 ? 11.68 11.883 15.086 1 98.44 212 LEU A CA 1
ATOM 1593 C C . LEU A 1 212 ? 10.32 11.875 15.773 1 98.44 212 LEU A C 1
ATOM 1595 O O . LEU A 1 212 ? 9.672 10.82 15.867 1 98.44 212 LEU A O 1
ATOM 1599 N N . THR A 1 213 ? 9.906 13.055 16.281 1 98.31 213 THR A N 1
ATOM 1600 C CA . THR A 1 213 ? 8.547 13.125 16.828 1 98.31 213 THR A CA 1
ATOM 1601 C C . THR A 1 213 ? 7.531 12.641 15.805 1 98.31 213 THR A C 1
ATOM 1603 O O . THR A 1 213 ? 7.523 13.102 14.656 1 98.31 213 THR A O 1
ATOM 1606 N N . PRO A 1 214 ? 6.688 11.672 16.156 1 98.62 214 PRO A N 1
ATOM 1607 C CA . PRO A 1 214 ? 5.75 11.094 15.188 1 98.62 214 PRO A CA 1
ATOM 1608 C C . PRO A 1 214 ? 4.746 12.117 14.656 1 98.62 214 PRO A C 1
ATOM 1610 O O . PRO A 1 214 ? 4.371 13.047 15.375 1 98.62 214 PRO A O 1
ATOM 1613 N N . THR A 1 215 ? 4.387 11.938 13.422 1 98.81 215 THR A N 1
ATOM 1614 C CA . THR A 1 215 ? 3.314 12.734 12.828 1 98.81 215 THR A CA 1
ATOM 1615 C C . THR A 1 215 ? 2.029 12.602 13.641 1 98.81 215 THR A C 1
ATOM 1617 O O . THR A 1 215 ? 1.647 11.492 14.031 1 98.81 215 THR A O 1
ATOM 1620 N N . LYS A 1 216 ? 1.412 13.711 13.875 1 98.69 216 LYS A N 1
ATOM 1621 C CA . LYS A 1 216 ? 0.153 13.703 14.609 1 98.69 216 LYS A CA 1
ATOM 1622 C C . LYS A 1 216 ? -0.968 13.086 13.781 1 98.69 216 LYS A C 1
ATOM 1624 O O . LYS A 1 216 ? -1.082 13.352 12.586 1 98.69 216 LYS A O 1
ATOM 1629 N N . ILE A 1 217 ? -1.78 12.273 14.422 1 98.88 217 ILE A N 1
ATOM 1630 C CA . ILE A 1 217 ? -2.979 11.703 13.82 1 98.88 217 ILE A CA 1
ATOM 1631 C C . ILE A 1 217 ? -4.215 12.461 14.297 1 98.88 217 ILE A C 1
ATOM 1633 O O . ILE A 1 217 ? -4.477 12.531 15.5 1 98.88 217 ILE A O 1
ATOM 1637 N N . TYR A 1 218 ? -5.051 12.945 13.453 1 98.88 218 TYR A N 1
ATOM 1638 C CA . TYR A 1 218 ? -6.098 13.906 13.797 1 98.88 218 TYR A CA 1
ATOM 1639 C C . TYR A 1 218 ? -7.469 13.242 13.797 1 98.88 218 TYR A C 1
ATOM 1641 O O . TYR A 1 218 ? -8.492 13.914 13.922 1 98.88 218 TYR A O 1
ATOM 1649 N N . VAL A 1 219 ? -7.566 11.961 13.742 1 98.81 219 VAL A N 1
ATOM 1650 C CA . VAL A 1 219 ? -8.805 11.227 13.508 1 98.81 219 VAL A CA 1
ATOM 1651 C C . VAL A 1 219 ? -9.789 11.508 14.641 1 98.81 219 VAL A C 1
ATOM 1653 O O . VAL A 1 219 ? -10.906 11.984 14.398 1 98.81 219 VAL A O 1
ATOM 1656 N N . LYS A 1 220 ? -9.406 11.32 15.883 1 98.44 220 LYS A N 1
ATOM 1657 C CA . LYS A 1 220 ? -10.328 11.383 17.016 1 98.44 220 LYS A CA 1
ATOM 1658 C C . LYS A 1 220 ? -10.922 12.781 17.156 1 98.44 220 LYS A C 1
ATOM 1660 O O . LYS A 1 220 ? -12.141 12.953 17.125 1 98.44 220 LYS A O 1
ATOM 1665 N N . PRO A 1 221 ? -10.102 13.805 17.188 1 98.69 221 PRO A N 1
ATOM 1666 C CA . PRO A 1 221 ? -10.695 15.133 17.359 1 98.69 221 PRO A CA 1
ATOM 1667 C C . PRO A 1 221 ? -11.531 15.562 16.156 1 98.69 221 PRO A C 1
ATOM 1669 O O . PRO A 1 221 ? -12.594 16.156 16.328 1 98.69 221 PRO A O 1
ATOM 1672 N N . VAL A 1 222 ? -11.141 15.266 14.945 1 98.81 222 VAL A N 1
ATOM 1673 C CA . VAL A 1 222 ? -11.844 15.727 13.758 1 98.81 222 VAL A CA 1
ATOM 1674 C C . VAL A 1 222 ? -13.164 14.969 13.617 1 98.81 222 VAL A C 1
ATOM 1676 O O . VAL A 1 222 ? -14.195 15.57 13.289 1 98.81 222 VAL A O 1
ATOM 1679 N N . MET A 1 223 ? -13.156 13.656 13.859 1 98.62 223 MET A N 1
ATOM 1680 C CA . MET A 1 223 ? -14.398 12.891 13.797 1 98.62 223 MET A CA 1
ATOM 1681 C C . MET A 1 223 ? -15.422 13.438 14.789 1 98.62 223 MET A C 1
ATOM 1683 O O . MET A 1 223 ? -16.609 13.492 14.484 1 98.62 223 MET A O 1
ATOM 1687 N N . LYS A 1 224 ? -15 13.805 15.977 1 98.56 224 LYS A N 1
ATOM 1688 C CA . LYS A 1 224 ? -15.891 14.383 16.969 1 98.56 224 LYS A CA 1
ATOM 1689 C C . LYS A 1 224 ? -16.469 15.711 16.5 1 98.56 224 LYS A C 1
ATOM 1691 O O . LYS A 1 224 ? -17.641 16 16.719 1 98.56 224 LYS A O 1
ATOM 1696 N N . LEU A 1 225 ? -15.656 16.516 15.891 1 98.81 225 LEU A N 1
ATOM 1697 C CA . LEU A 1 225 ? -16.125 17.797 15.359 1 98.81 225 LEU A CA 1
ATOM 1698 C C . LEU A 1 225 ? -17.188 17.578 14.281 1 98.81 225 LEU A C 1
ATOM 1700 O O . LEU A 1 225 ? -18.141 18.344 14.18 1 98.81 225 LEU A O 1
ATOM 1704 N N . LEU A 1 226 ? -17 16.547 13.43 1 98.44 226 LEU A N 1
ATOM 1705 C CA . LEU A 1 226 ? -17.891 16.281 12.312 1 98.44 226 LEU A CA 1
ATOM 1706 C C . LEU A 1 226 ? -19.281 15.898 12.812 1 98.44 226 LEU A C 1
ATOM 1708 O O . LEU A 1 226 ? -20.266 16.047 12.086 1 98.44 226 LEU A O 1
ATOM 1712 N N . GLU A 1 227 ? -19.375 15.438 14.031 1 97.62 227 GLU A N 1
ATOM 1713 C CA . GLU A 1 227 ? -20.656 15.109 14.625 1 97.62 227 GLU A CA 1
ATOM 1714 C C . GLU A 1 227 ? -21.453 16.375 14.984 1 97.62 227 GLU A C 1
ATOM 1716 O O . GLU A 1 227 ? -22.672 16.344 15.07 1 97.62 227 GLU A O 1
ATOM 1721 N N . LYS A 1 228 ? -20.719 17.438 15.156 1 97.75 228 LYS A N 1
ATOM 1722 C CA . LYS A 1 228 ? -21.344 18.609 15.766 1 97.75 228 LYS A CA 1
ATOM 1723 C C . LYS A 1 228 ? -21.422 19.766 14.773 1 97.75 228 LYS A C 1
ATOM 1725 O O . LYS A 1 228 ? -22.312 20.625 14.875 1 97.75 228 LYS A O 1
ATOM 1730 N N . TYR A 1 229 ? -20.5 19.797 13.852 1 98.38 229 TYR A N 1
ATOM 1731 C CA . TYR A 1 229 ? -20.391 21 13.023 1 98.38 229 TYR A CA 1
ATOM 1732 C C . TYR A 1 229 ? -20.391 20.625 11.539 1 98.38 229 TYR A C 1
ATOM 1734 O O . TYR A 1 229 ? -20.078 19.484 11.172 1 98.38 229 TYR A O 1
ATOM 1742 N N . ASN A 1 230 ? -20.797 21.594 10.773 1 97.69 230 ASN A N 1
ATOM 1743 C CA . ASN A 1 230 ? -20.688 21.484 9.32 1 97.69 230 ASN A CA 1
ATOM 1744 C C . ASN A 1 230 ? -19.312 21.938 8.828 1 97.69 230 ASN A C 1
ATOM 1746 O O . ASN A 1 230 ? -19.125 23.094 8.484 1 97.69 230 ASN A O 1
ATOM 1750 N N . ILE A 1 231 ? -18.391 21.047 8.773 1 98.69 231 ILE A N 1
ATOM 1751 C CA . ILE A 1 231 ? -17.062 21.312 8.211 1 98.69 231 ILE A CA 1
ATOM 1752 C C . ILE A 1 231 ? -17.125 21.234 6.688 1 98.69 231 ILE A C 1
ATOM 1754 O O . ILE A 1 231 ? -17.516 20.203 6.129 1 98.69 231 ILE A O 1
ATOM 1758 N N . LYS A 1 232 ? -16.625 22.25 6.02 1 98.56 232 LYS A N 1
ATOM 1759 C CA . LYS A 1 232 ? -16.859 22.406 4.586 1 98.56 232 LYS A CA 1
ATOM 1760 C C . LYS A 1 232 ? -15.648 21.922 3.777 1 98.56 232 LYS A C 1
ATOM 1762 O O . LYS A 1 232 ? -15.781 21.609 2.594 1 98.56 232 LYS A O 1
ATOM 1767 N N . GLY A 1 233 ? -14.516 21.938 4.34 1 98.38 233 GLY A N 1
ATOM 1768 C CA . GLY A 1 233 ? -13.258 21.5 3.74 1 98.38 233 GLY A CA 1
ATOM 1769 C C . GLY A 1 233 ? -12.188 21.188 4.766 1 98.38 233 GLY A C 1
ATOM 1770 O O . GLY A 1 233 ? -12.211 21.703 5.879 1 98.38 233 GLY A O 1
ATOM 1771 N N . MET A 1 234 ? -11.344 20.359 4.398 1 98.75 234 MET A N 1
ATOM 1772 C CA . MET A 1 234 ? -10.211 19.984 5.242 1 98.75 234 MET A CA 1
ATOM 1773 C C . MET A 1 234 ? -8.945 19.797 4.406 1 98.75 234 MET A C 1
ATOM 1775 O O . MET A 1 234 ? -9.023 19.375 3.248 1 98.75 234 MET A O 1
ATOM 1779 N N . ALA A 1 235 ? -7.816 20.078 4.977 1 98.56 235 ALA A N 1
ATOM 1780 C CA . ALA A 1 235 ? -6.535 19.906 4.293 1 98.56 235 ALA A CA 1
ATOM 1781 C C . ALA A 1 235 ? -5.484 19.344 5.242 1 98.56 235 ALA A C 1
ATOM 1783 O O . ALA A 1 235 ? -5.301 19.844 6.352 1 98.56 235 ALA A O 1
ATOM 1784 N N . HIS A 1 236 ? -4.914 18.234 4.836 1 98.75 236 HIS A N 1
ATOM 1785 C CA . HIS A 1 236 ? -3.721 17.688 5.469 1 98.75 236 HIS A CA 1
ATOM 1786 C C . HIS A 1 236 ? -2.455 18.359 4.945 1 98.75 236 HIS A C 1
ATOM 1788 O O . HIS A 1 236 ? -2.129 18.234 3.764 1 98.75 236 HIS A O 1
ATOM 1794 N N . VAL A 1 237 ? -1.699 19.078 5.805 1 98.62 237 VAL A N 1
ATOM 1795 C CA . VAL A 1 237 ? -0.559 19.859 5.344 1 98.62 237 VAL A CA 1
ATOM 1796 C C . VAL A 1 237 ? 0.704 19 5.367 1 98.62 237 VAL A C 1
ATOM 1798 O O . VAL A 1 237 ? 1.265 18.734 6.438 1 98.62 237 VAL A O 1
ATOM 1801 N N . THR A 1 238 ? 1.136 18.609 4.25 1 96.88 238 THR A N 1
ATOM 1802 C CA . THR A 1 238 ? 2.309 17.766 4.078 1 96.88 238 THR A CA 1
ATOM 1803 C C . THR A 1 238 ? 3.326 18.422 3.154 1 96.88 238 THR A C 1
ATOM 1805 O O . THR A 1 238 ? 3.66 19.594 3.332 1 96.88 238 THR A O 1
ATOM 1808 N N . GLY A 1 239 ? 3.908 17.688 2.225 1 93.06 239 GLY A N 1
ATOM 1809 C CA . GLY A 1 239 ? 4.777 18.297 1.233 1 93.06 239 GLY A CA 1
ATOM 1810 C C . GLY A 1 239 ? 4.066 19.312 0.371 1 93.06 239 GLY A C 1
ATOM 1811 O O . GLY A 1 239 ? 2.914 19.125 -0.015 1 93.06 239 GLY A O 1
ATOM 1812 N N . GLY A 1 240 ? 4.77 20.359 0.025 1 93.06 240 GLY A N 1
ATOM 1813 C CA . GLY A 1 240 ? 4.145 21.484 -0.652 1 93.06 240 GLY A CA 1
ATOM 1814 C C . GLY A 1 240 ? 3.641 22.562 0.302 1 93.06 240 GLY A C 1
ATOM 1815 O O . GLY A 1 240 ? 3.307 23.672 -0.117 1 93.06 240 GLY A O 1
ATOM 1816 N N . GLY A 1 241 ? 3.607 22.203 1.55 1 96.56 241 GLY A N 1
ATOM 1817 C CA . GLY A 1 241 ? 3.277 23.156 2.594 1 96.56 241 GLY A CA 1
ATOM 1818 C C . GLY A 1 241 ? 1.897 23.766 2.43 1 96.56 241 GLY A C 1
ATOM 1819 O O . GLY A 1 241 ? 0.954 23.078 2.031 1 96.56 241 GLY A O 1
ATOM 1820 N N . PHE A 1 242 ? 1.813 25.016 2.826 1 97.94 242 PHE A N 1
ATOM 1821 C CA . PHE A 1 242 ? 0.537 25.719 2.775 1 97.94 242 PHE A CA 1
ATOM 1822 C C . PHE A 1 242 ? 0.101 25.953 1.333 1 97.94 242 PHE A C 1
ATOM 1824 O O . PHE A 1 242 ? -1.066 25.75 0.992 1 97.94 242 PHE A O 1
ATOM 1831 N N . TYR A 1 243 ? 1.043 26.25 0.498 1 96.19 243 TYR A N 1
ATOM 1832 C CA . TYR A 1 243 ? 0.767 26.719 -0.859 1 96.19 243 TYR A CA 1
ATOM 1833 C C . TYR A 1 243 ? 0.102 25.609 -1.681 1 96.19 243 TYR A C 1
ATOM 1835 O O . TYR A 1 243 ? -0.771 25.891 -2.506 1 96.19 243 TYR A O 1
ATOM 1843 N N . GLU A 1 244 ? 0.473 24.438 -1.426 1 93.81 244 GLU A N 1
ATOM 1844 C CA . GLU A 1 244 ? -0.034 23.359 -2.271 1 93.81 244 GLU A CA 1
ATOM 1845 C C . GLU A 1 244 ? -1.205 22.641 -1.609 1 93.81 244 GLU A C 1
ATOM 1847 O O . GLU A 1 244 ? -2.178 22.281 -2.275 1 93.81 244 GLU A O 1
ATOM 1852 N N . ASN A 1 245 ? -1.127 22.438 -0.337 1 96.81 245 ASN A N 1
ATOM 1853 C CA . ASN A 1 245 ? -2.082 21.547 0.312 1 96.81 245 ASN A CA 1
ATOM 1854 C C . ASN A 1 245 ? -3.389 22.266 0.637 1 96.81 245 ASN A C 1
ATOM 1856 O O . ASN A 1 245 ? -4.469 21.688 0.483 1 96.81 245 ASN A O 1
ATOM 1860 N N . ILE A 1 246 ? -3.359 23.5 1.101 1 97.81 246 ILE A N 1
ATOM 1861 C CA . ILE A 1 246 ? -4.566 24.172 1.572 1 97.81 246 ILE A CA 1
ATOM 1862 C C . ILE A 1 246 ? -5.52 24.406 0.401 1 97.81 246 ILE A C 1
ATOM 1864 O O . ILE A 1 246 ? -6.707 24.094 0.488 1 97.81 246 ILE A O 1
ATOM 1868 N N . PRO A 1 247 ? -5.055 24.844 -0.788 1 95.88 247 PRO A N 1
ATOM 1869 C CA . PRO A 1 247 ? -5.977 25.047 -1.905 1 95.88 247 PRO A CA 1
ATOM 1870 C C . PRO A 1 247 ? -6.59 23.75 -2.42 1 95.88 247 PRO A C 1
ATOM 1872 O O . PRO A 1 247 ? -7.621 23.781 -3.094 1 95.88 247 PRO A O 1
ATOM 1875 N N . ARG A 1 248 ? -6.008 22.625 -2.113 1 94.06 248 ARG A N 1
ATOM 1876 C CA . ARG A 1 248 ? -6.504 21.328 -2.576 1 94.06 248 ARG A CA 1
ATOM 1877 C C . ARG A 1 248 ? -7.898 21.047 -2.02 1 94.06 248 ARG A C 1
ATOM 1879 O O . ARG A 1 248 ? -8.641 20.25 -2.574 1 94.06 248 ARG A O 1
ATOM 1886 N N . MET A 1 249 ? -8.234 21.703 -0.885 1 95.5 249 MET A N 1
ATOM 1887 C CA . MET A 1 249 ? -9.547 21.438 -0.309 1 95.5 249 MET A CA 1
ATOM 1888 C C . MET A 1 249 ? -10.641 22.172 -1.065 1 95.5 249 MET A C 1
ATOM 1890 O O . MET A 1 249 ? -11.828 21.906 -0.876 1 95.5 249 MET A O 1
ATOM 1894 N N . PHE A 1 250 ? -10.25 23.109 -1.982 1 94.5 250 PHE A N 1
ATOM 1895 C CA . PHE A 1 250 ? -11.234 23.938 -2.67 1 94.5 250 PHE A CA 1
ATOM 1896 C C . PHE A 1 250 ? -11.75 23.25 -3.928 1 94.5 250 PHE A C 1
ATOM 1898 O O . PHE A 1 250 ? -10.961 22.672 -4.691 1 94.5 250 PHE A O 1
ATOM 1905 N N . LYS A 1 251 ? -12.992 23.266 -4.121 1 90.06 251 LYS A N 1
ATOM 1906 C CA . LYS A 1 251 ? -13.57 22.828 -5.387 1 90.06 251 LYS A CA 1
ATOM 1907 C C . LYS A 1 251 ? -13.625 23.969 -6.395 1 90.06 251 LYS A C 1
ATOM 1909 O O . LYS A 1 251 ? -13.352 23.781 -7.582 1 90.06 251 LYS A O 1
ATOM 1914 N N . GLU A 1 252 ? -13.898 25.156 -5.863 1 90.5 252 GLU A N 1
ATOM 1915 C CA . GLU A 1 252 ? -13.93 26.359 -6.676 1 90.5 252 GLU A CA 1
ATOM 1916 C C . GLU A 1 252 ? -12.664 27.188 -6.492 1 90.5 252 GLU A C 1
ATOM 1918 O O . GLU A 1 252 ? -11.773 26.812 -5.727 1 90.5 252 GLU A O 1
ATOM 1923 N N . ASP A 1 253 ? -12.688 28.312 -7.234 1 92.94 253 ASP A N 1
ATOM 1924 C CA . ASP A 1 253 ? -11.508 29.172 -7.168 1 92.94 253 ASP A CA 1
ATOM 1925 C C . ASP A 1 253 ? -11.562 30.094 -5.957 1 92.94 253 ASP A C 1
ATOM 1927 O O . ASP A 1 253 ? -12.344 31.047 -5.938 1 92.94 253 ASP A O 1
ATOM 1931 N N . PHE A 1 254 ? -10.812 29.719 -4.988 1 96 254 PHE A N 1
ATOM 1932 C CA . PHE A 1 254 ? -10.695 30.531 -3.777 1 96 254 PHE A CA 1
ATOM 1933 C C . PHE A 1 254 ? -9.234 30.797 -3.441 1 96 254 PHE A C 1
ATOM 1935 O O . PHE A 1 254 ? -8.344 30.078 -3.918 1 96 254 PHE A O 1
ATOM 1942 N N . THR A 1 255 ? -9.023 31.844 -2.766 1 97.19 255 THR A N 1
ATOM 1943 C CA . THR A 1 255 ? -7.734 32.156 -2.154 1 97.19 255 THR A CA 1
ATOM 1944 C C . THR A 1 255 ? -7.809 32 -0.636 1 97.19 255 THR A C 1
ATOM 1946 O O . THR A 1 255 ? -8.727 32.531 -0.004 1 97.19 255 THR A O 1
ATOM 1949 N N . ALA A 1 256 ? -6.941 31.25 -0.107 1 98.12 256 ALA A N 1
ATOM 1950 C CA . ALA A 1 256 ? -6.789 31.203 1.345 1 98.12 256 ALA A CA 1
ATOM 1951 C C . ALA A 1 256 ? -5.879 32.312 1.84 1 98.12 256 ALA A C 1
ATOM 1953 O O . ALA A 1 256 ? -4.715 32.406 1.438 1 98.12 256 ALA A O 1
ATOM 1954 N N . VAL A 1 257 ? -6.402 33.156 2.654 1 98.38 257 VAL A N 1
ATOM 1955 C CA . VAL A 1 257 ? -5.613 34.219 3.281 1 98.38 257 VAL A CA 1
ATOM 1956 C C . VAL A 1 257 ? -5.223 33.812 4.695 1 98.38 257 VAL A C 1
ATOM 1958 O O . VAL A 1 257 ? -6.082 33.656 5.566 1 98.38 257 VAL A O 1
ATOM 1961 N N . ILE A 1 258 ? -3.932 33.656 4.945 1 98.44 258 ILE A N 1
ATOM 1962 C CA . ILE A 1 258 ? -3.449 33.125 6.211 1 98.44 258 ILE A CA 1
ATOM 1963 C C . ILE A 1 258 ? -2.604 34.188 6.93 1 98.44 258 ILE A C 1
ATOM 1965 O O . ILE A 1 258 ? -1.699 34.781 6.336 1 98.44 258 ILE A O 1
ATOM 1969 N N . ASN A 1 259 ? -2.9 34.438 8.195 1 98.5 259 ASN A N 1
ATOM 1970 C CA . ASN A 1 259 ? -2.102 35.281 9.062 1 98.5 259 ASN A CA 1
ATOM 1971 C C . ASN A 1 259 ? -1 34.5 9.773 1 98.5 259 ASN A C 1
ATOM 1973 O O . ASN A 1 259 ? -1.263 33.781 10.742 1 98.5 259 ASN A O 1
ATOM 1977 N N . LYS A 1 260 ? 0.226 34.719 9.391 1 96.75 260 LYS A N 1
ATOM 1978 C CA . LYS A 1 260 ? 1.362 33.969 9.898 1 96.75 260 LYS A CA 1
ATOM 1979 C C . LYS A 1 260 ? 1.559 34.188 11.398 1 96.75 260 LYS A C 1
ATOM 1981 O O . LYS A 1 260 ? 2.182 33.375 12.078 1 96.75 260 LYS A O 1
ATOM 1986 N N . LYS A 1 261 ? 0.995 35.25 11.883 1 97.56 261 LYS A N 1
ATOM 1987 C CA . LYS A 1 261 ? 1.207 35.594 13.281 1 97.56 261 LYS A CA 1
ATOM 1988 C C . LYS A 1 261 ? 0.064 35.094 14.156 1 97.56 261 LYS A C 1
ATOM 1990 O O . LYS A 1 261 ? 0.05 35.312 15.367 1 97.56 261 LYS A O 1
ATOM 1995 N N . SER A 1 262 ? -0.873 34.375 13.578 1 98.31 262 SER A N 1
ATOM 1996 C CA . SER A 1 262 ? -2.084 33.969 14.281 1 98.31 262 SER A CA 1
ATOM 1997 C C . SER A 1 262 ? -1.863 32.688 15.055 1 98.31 262 SER A C 1
ATOM 1999 O O . SER A 1 262 ? -2.758 32.219 15.758 1 98.31 262 SER A O 1
ATOM 2001 N N . TYR A 1 263 ? -0.761 32.031 15.031 1 98.31 263 TYR A N 1
ATOM 2002 C CA . TYR A 1 263 ? -0.398 30.812 15.734 1 98.31 263 TYR A CA 1
ATOM 2003 C C . TYR A 1 263 ? 1.091 30.797 16.062 1 98.31 263 TYR A C 1
ATOM 2005 O O . TYR A 1 263 ? 1.886 31.469 15.398 1 98.31 263 TYR A O 1
ATOM 2013 N N . PRO A 1 264 ? 1.444 30.125 17.094 1 98 264 PRO A N 1
ATOM 2014 C CA . PRO A 1 264 ? 2.867 30.062 17.438 1 98 264 PRO A CA 1
ATOM 2015 C C . PRO A 1 264 ? 3.678 29.219 16.453 1 98 264 PRO A C 1
ATOM 2017 O O . PRO A 1 264 ? 3.248 28.141 16.062 1 98 264 PRO A O 1
ATOM 2020 N N . LEU A 1 265 ? 4.797 29.688 16.016 1 97.75 265 LEU A N 1
ATOM 2021 C CA . LEU A 1 265 ? 5.742 28.938 15.195 1 97.75 265 LEU A CA 1
ATOM 2022 C C . LEU A 1 265 ? 6.621 28.047 16.062 1 97.75 265 LEU A C 1
ATOM 2024 O O . LEU A 1 265 ? 7.371 28.547 16.906 1 97.75 265 LEU A O 1
ATOM 2028 N N . PRO A 1 266 ? 6.531 26.75 15.898 1 97.62 266 PRO A N 1
ATOM 2029 C CA . PRO A 1 266 ? 7.414 25.875 16.672 1 97.62 266 PRO A CA 1
ATOM 2030 C C . PRO A 1 266 ? 8.891 26.172 16.453 1 97.62 266 PRO A C 1
ATOM 2032 O O . PRO A 1 266 ? 9.297 26.484 15.32 1 97.62 266 PRO A O 1
ATOM 2035 N N . ASN A 1 267 ? 9.734 26.016 17.422 1 97.69 267 ASN A N 1
ATOM 2036 C CA . ASN A 1 267 ? 11.141 26.406 17.438 1 97.69 267 ASN A CA 1
ATOM 2037 C C . ASN A 1 267 ? 11.938 25.672 16.359 1 97.69 267 ASN A C 1
ATOM 2039 O O . ASN A 1 267 ? 12.898 26.219 15.812 1 97.69 267 ASN A O 1
ATOM 2043 N N . ILE A 1 268 ? 11.539 24.484 16.062 1 97.94 268 ILE A N 1
ATOM 2044 C CA . ILE A 1 268 ? 12.281 23.703 15.086 1 97.94 268 ILE A CA 1
ATOM 2045 C C . ILE A 1 268 ? 12.281 24.406 13.734 1 97.94 268 ILE A C 1
ATOM 2047 O O . ILE A 1 268 ? 13.273 24.375 13 1 97.94 268 ILE A O 1
ATOM 2051 N N . PHE A 1 269 ? 11.195 25.047 13.398 1 97.94 269 PHE A N 1
ATOM 2052 C CA . PHE A 1 269 ? 11.125 25.734 12.117 1 97.94 269 PHE A CA 1
ATOM 2053 C C . PHE A 1 269 ? 11.961 27.016 12.133 1 97.94 269 PHE A C 1
ATOM 2055 O O . PHE A 1 269 ? 12.609 27.344 11.141 1 97.94 269 PHE A O 1
ATOM 2062 N N . SER A 1 270 ? 11.922 27.719 13.242 1 97.12 270 SER A N 1
ATOM 2063 C CA . SER A 1 270 ? 12.812 28.875 13.383 1 97.12 270 SER A CA 1
ATOM 2064 C C . SER A 1 270 ? 14.273 28.453 13.266 1 97.12 270 SER A C 1
ATOM 2066 O O . SER A 1 270 ? 15.086 29.156 12.648 1 97.12 270 SER A O 1
ATOM 2068 N N . HIS A 1 271 ? 14.578 27.359 13.883 1 96.81 271 HIS A N 1
ATOM 2069 C CA . HIS A 1 271 ? 15.938 26.828 13.812 1 96.81 271 HIS A CA 1
ATOM 2070 C C . HIS A 1 271 ? 16.328 26.5 12.375 1 96.81 271 HIS A C 1
ATOM 2072 O O . HIS A 1 271 ? 17.422 26.875 11.922 1 96.81 271 HIS A O 1
ATOM 2078 N N . LEU A 1 272 ? 15.453 25.828 11.641 1 96.12 272 LEU A N 1
ATOM 2079 C CA . LEU A 1 272 ? 15.734 25.484 10.258 1 96.12 272 LEU A CA 1
ATOM 2080 C C . LEU A 1 272 ? 15.922 26.734 9.406 1 96.12 272 LEU A C 1
ATOM 2082 O O . LEU A 1 272 ? 16.797 26.781 8.547 1 96.12 272 LEU A O 1
ATOM 2086 N N . MET A 1 273 ? 15.117 27.719 9.641 1 95.75 273 MET A N 1
ATOM 2087 C CA . MET A 1 273 ? 15.258 29 8.938 1 95.75 273 MET A CA 1
ATOM 2088 C C . MET A 1 273 ? 16.609 29.625 9.219 1 95.75 273 MET A C 1
ATOM 2090 O O . MET A 1 273 ? 17.25 30.172 8.312 1 95.75 273 MET A O 1
ATOM 2094 N N . SER A 1 274 ? 17.047 29.531 10.438 1 95.88 274 SER A N 1
ATOM 2095 C CA . SER A 1 274 ? 18.328 30.109 10.82 1 95.88 274 SER A CA 1
ATOM 2096 C C . SER A 1 274 ? 19.484 29.391 10.133 1 95.88 274 SER A C 1
ATOM 2098 O O . SER A 1 274 ? 20.578 29.953 10.023 1 95.88 274 SER A O 1
ATOM 2100 N N . LEU A 1 275 ? 19.234 28.172 9.727 1 93.69 275 LEU A N 1
ATOM 2101 C CA . LEU A 1 275 ? 20.266 27.391 9.062 1 93.69 275 LEU A CA 1
ATOM 2102 C C . LEU A 1 275 ? 20.328 27.719 7.574 1 93.69 275 LEU A C 1
ATOM 2104 O O . LEU A 1 275 ? 21.203 27.234 6.863 1 93.69 275 LEU A O 1
ATOM 2108 N N . GLY A 1 276 ? 19.281 28.516 7.086 1 90.69 276 GLY A N 1
ATOM 2109 C CA . GLY A 1 276 ? 19.516 29.031 5.746 1 90.69 276 GLY A CA 1
ATOM 2110 C C . GLY A 1 276 ? 18.328 28.828 4.82 1 90.69 276 GLY A C 1
ATOM 2111 O O . GLY A 1 276 ? 18.406 29.125 3.631 1 90.69 276 GLY A O 1
ATOM 2112 N N . ILE A 1 277 ? 17.203 28.359 5.277 1 91.44 277 ILE A N 1
ATOM 2113 C CA . ILE A 1 277 ? 16.047 28.188 4.414 1 91.44 277 ILE A CA 1
ATOM 2114 C C . ILE A 1 277 ? 15.227 29.469 4.391 1 91.44 277 ILE A C 1
ATOM 2116 O O . ILE A 1 277 ? 14.875 30.016 5.441 1 91.44 277 ILE A O 1
ATOM 2120 N N . GLU A 1 278 ? 14.914 29.953 3.207 1 92.94 278 GLU A N 1
ATOM 2121 C CA . GLU A 1 278 ? 14.086 31.141 3.076 1 92.94 278 GLU A CA 1
ATOM 2122 C C . GLU A 1 278 ? 12.648 30.859 3.492 1 92.94 278 GLU A C 1
ATOM 2124 O O . GLU A 1 278 ? 12.141 29.75 3.293 1 92.94 278 GLU A O 1
ATOM 2129 N N . GLU A 1 279 ? 12.039 31.859 3.957 1 93.62 279 GLU A N 1
ATOM 2130 C CA . GLU A 1 279 ? 10.703 31.703 4.516 1 93.62 279 GLU A CA 1
ATOM 2131 C C . GLU A 1 279 ? 9.727 31.156 3.475 1 93.62 279 GLU A C 1
ATOM 2133 O O . GLU A 1 279 ? 8.945 30.25 3.766 1 93.62 279 GLU A O 1
ATOM 2138 N N . ASP A 1 280 ? 9.773 31.703 2.301 1 93.19 280 ASP A N 1
ATOM 2139 C CA . ASP A 1 280 ? 8.867 31.25 1.247 1 93.19 280 ASP A CA 1
ATOM 2140 C C . ASP A 1 280 ? 9.031 29.766 0.978 1 93.19 280 ASP A C 1
ATOM 2142 O O . ASP A 1 280 ? 8.055 29.047 0.745 1 93.19 280 ASP A O 1
ATOM 2146 N N . HIS A 1 281 ? 10.242 29.328 1.048 1 93.62 281 HIS A N 1
ATOM 2147 C CA . HIS A 1 281 ? 10.531 27.922 0.847 1 93.62 281 HIS A CA 1
ATOM 2148 C C . HIS A 1 281 ? 10.047 27.078 2.027 1 93.62 281 HIS A C 1
ATOM 2150 O O . HIS A 1 281 ? 9.617 25.938 1.849 1 93.62 281 HIS A O 1
ATOM 2156 N N . MET A 1 282 ? 10.156 27.703 3.201 1 96.25 282 MET A N 1
ATOM 2157 C CA . MET A 1 282 ? 9.641 27.016 4.383 1 96.25 282 MET A CA 1
ATOM 2158 C C . MET A 1 282 ? 8.156 26.703 4.23 1 96.25 282 MET A C 1
ATOM 2160 O O . MET A 1 282 ? 7.727 25.578 4.449 1 96.25 282 MET A O 1
ATOM 2164 N N . TYR A 1 283 ? 7.363 27.672 3.725 1 96.75 283 TYR A N 1
ATOM 2165 C CA . TYR A 1 283 ? 5.914 27.531 3.607 1 96.75 283 TYR A CA 1
ATOM 2166 C C . TYR A 1 283 ? 5.547 26.703 2.385 1 96.75 283 TYR A C 1
ATOM 2168 O O . TYR A 1 283 ? 4.391 26.297 2.223 1 96.75 283 TYR A O 1
ATOM 2176 N N . ASN A 1 284 ? 6.508 26.391 1.553 1 95.12 284 ASN A N 1
ATOM 2177 C CA . ASN A 1 284 ? 6.305 25.516 0.4 1 95.12 284 ASN A CA 1
ATOM 2178 C C . ASN A 1 284 ? 6.758 24.094 0.688 1 95.12 284 ASN A C 1
ATOM 2180 O O . ASN A 1 284 ? 6.551 23.188 -0.131 1 95.12 284 ASN A O 1
ATOM 2184 N N . THR A 1 285 ? 7.293 23.875 1.872 1 94.94 285 THR A N 1
ATOM 2185 C CA . THR A 1 285 ? 7.871 22.578 2.168 1 94.94 285 THR A CA 1
ATOM 2186 C C . THR A 1 285 ? 7.262 21.984 3.438 1 94.94 285 THR A C 1
ATOM 2188 O O . THR A 1 285 ? 6.953 20.797 3.49 1 94.94 285 THR A O 1
ATOM 2191 N N . PHE A 1 286 ? 7.141 22.844 4.418 1 97.69 286 PHE A N 1
ATOM 2192 C CA . PHE A 1 286 ? 6.785 22.359 5.75 1 97.69 286 PHE A CA 1
ATOM 2193 C C . PHE A 1 286 ? 5.379 22.812 6.129 1 97.69 286 PHE A C 1
ATOM 2195 O O . PHE A 1 286 ? 4.789 23.672 5.457 1 97.69 286 PHE A O 1
ATOM 2202 N N . ASN A 1 287 ? 4.883 22.203 7.215 1 98.44 287 ASN A N 1
ATOM 2203 C CA . ASN A 1 287 ? 3.559 22.547 7.719 1 98.44 287 ASN A CA 1
ATOM 2204 C C . ASN A 1 287 ? 3.6 23.781 8.602 1 98.44 287 ASN A C 1
ATOM 2206 O O . ASN A 1 287 ? 2.557 24.344 8.945 1 98.44 287 ASN A O 1
ATOM 2210 N N . MET A 1 288 ? 4.805 24.25 9.008 1 98.44 288 MET A N 1
ATOM 2211 C CA . MET A 1 288 ? 5.059 25.484 9.734 1 98.44 288 MET A CA 1
ATOM 2212 C C . MET A 1 288 ? 4.227 25.547 11.016 1 98.44 288 MET A C 1
ATOM 2214 O O . MET A 1 288 ? 3.766 26.609 11.414 1 98.44 288 MET A O 1
ATOM 2218 N N . GLY A 1 289 ? 3.936 24.406 11.578 1 98.62 289 GLY A N 1
ATOM 2219 C CA . GLY A 1 289 ? 3.291 24.359 12.883 1 98.62 289 GLY A CA 1
ATOM 2220 C C . GLY A 1 289 ? 1.819 24 12.805 1 98.62 289 GLY A C 1
ATOM 2221 O O . GLY A 1 289 ? 1.182 23.75 13.828 1 98.62 289 GLY A O 1
ATOM 2222 N N . ILE A 1 290 ? 1.225 23.984 11.602 1 98.88 290 ILE A N 1
ATOM 2223 C CA . ILE A 1 290 ? -0.164 23.594 11.383 1 98.88 290 ILE A CA 1
ATOM 2224 C C . ILE A 1 290 ? -0.218 22.312 10.547 1 98.88 290 ILE A C 1
ATOM 2226 O O . ILE A 1 290 ? 0.091 22.344 9.352 1 98.88 290 ILE A O 1
ATOM 2230 N N . GLY A 1 291 ? -0.689 21.234 11.18 1 98.81 291 GLY A N 1
ATOM 2231 C CA . GLY A 1 291 ? -0.677 19.953 10.477 1 98.81 291 GLY A CA 1
ATOM 2232 C C . GLY A 1 291 ? -1.978 19.672 9.75 1 98.81 291 GLY A C 1
ATOM 2233 O O . GLY A 1 291 ? -2.012 18.844 8.836 1 98.81 291 GLY A O 1
ATOM 2234 N N . PHE A 1 292 ? -3.043 20.281 10.156 1 98.94 292 PHE A N 1
ATOM 2235 C CA . PHE A 1 292 ? -4.371 20.031 9.602 1 98.94 292 PHE A CA 1
ATOM 2236 C C . PHE A 1 292 ? -5.207 21.312 9.617 1 98.94 292 PHE A C 1
ATOM 2238 O O . PHE A 1 292 ? -5.16 22.078 10.578 1 98.94 292 PHE A O 1
ATOM 2245 N N . VAL A 1 293 ? -5.941 21.578 8.555 1 98.94 293 VAL A N 1
ATOM 2246 C CA . VAL A 1 293 ? -6.715 22.812 8.438 1 98.94 293 VAL A CA 1
ATOM 2247 C C . VAL A 1 293 ? -8.188 22.484 8.18 1 98.94 293 VAL A C 1
ATOM 2249 O O . VAL A 1 293 ? -8.5 21.594 7.391 1 98.94 293 VAL A O 1
ATOM 2252 N N . LEU A 1 294 ? -9.078 23.188 8.852 1 98.88 294 LEU A N 1
ATOM 2253 C CA . LEU A 1 294 ? -10.523 23.109 8.664 1 98.88 294 LEU A CA 1
ATOM 2254 C C . LEU A 1 294 ? -11.062 24.391 8.055 1 98.88 294 LEU A C 1
ATOM 2256 O O . LEU A 1 294 ? -10.633 25.484 8.438 1 98.88 294 LEU A O 1
ATOM 2260 N N . CYS A 1 295 ? -11.914 24.266 7.164 1 98.88 295 CYS A N 1
ATOM 2261 C CA . CYS A 1 295 ? -12.672 25.391 6.648 1 98.88 295 CYS A CA 1
ATOM 2262 C C . CYS A 1 295 ? -14.117 25.359 7.129 1 98.88 295 CYS A C 1
ATOM 2264 O O . CYS A 1 295 ? -14.828 24.375 6.883 1 98.88 295 CYS A O 1
ATOM 2266 N N . VAL A 1 296 ? -14.562 26.406 7.812 1 98.81 296 VAL A N 1
ATOM 2267 C CA . VAL A 1 296 ? -15.859 26.359 8.477 1 98.81 296 VAL A CA 1
ATOM 2268 C C . VAL A 1 296 ? -16.531 27.734 8.406 1 98.81 296 VAL A C 1
ATOM 2270 O O . VAL A 1 296 ? -15.891 28.719 8.047 1 98.81 296 VAL A O 1
ATOM 2273 N N . ASN A 1 297 ? -17.828 27.734 8.766 1 98.38 297 ASN A N 1
ATOM 2274 C CA . ASN A 1 297 ? -18.531 29 8.93 1 98.38 297 ASN A CA 1
ATOM 2275 C C . ASN A 1 297 ? -17.953 29.812 10.078 1 98.38 297 ASN A C 1
ATOM 2277 O O . ASN A 1 297 ? -17.609 29.266 11.125 1 98.38 297 ASN A O 1
ATOM 2281 N N . GLU A 1 298 ? -17.906 31.125 9.875 1 98 298 GLU A N 1
ATOM 2282 C CA . GLU A 1 298 ? -17.375 32.031 10.891 1 98 298 GLU A CA 1
ATOM 2283 C C . GLU A 1 298 ? -18.078 31.844 12.227 1 98 298 GLU A C 1
ATOM 2285 O O . GLU A 1 298 ? -17.453 31.891 13.289 1 98 298 GLU A O 1
ATOM 2290 N N . LYS A 1 299 ? -19.344 31.594 12.242 1 98 299 LYS A N 1
ATOM 2291 C CA . LYS A 1 299 ? -20.156 31.516 13.453 1 98 299 LYS A CA 1
ATOM 2292 C C . LYS A 1 299 ? -19.75 30.328 14.305 1 98 299 LYS A C 1
ATOM 2294 O O . LYS A 1 299 ? -19.953 30.328 15.523 1 98 299 LYS A O 1
ATOM 2299 N N . ASP A 1 300 ? -19.141 29.297 13.703 1 98.31 300 ASP A N 1
ATOM 2300 C CA . ASP A 1 300 ? -18.797 28.062 14.422 1 98.31 300 ASP A CA 1
ATOM 2301 C C . ASP A 1 300 ? -17.359 28.094 14.906 1 98.31 300 ASP A C 1
ATOM 2303 O O . ASP A 1 300 ? -16.938 27.25 15.703 1 98.31 300 ASP A O 1
ATOM 2307 N N . GLY A 1 301 ? -16.578 29.078 14.438 1 98.44 301 GLY A N 1
ATOM 2308 C CA . GLY A 1 301 ? -15.133 29.094 14.633 1 98.44 301 GLY A CA 1
ATOM 2309 C C . GLY A 1 301 ? -14.727 29.016 16.094 1 98.44 301 GLY A C 1
ATOM 2310 O O . GLY A 1 301 ? -13.938 28.156 16.469 1 98.44 301 GLY A O 1
ATOM 2311 N N . GLU A 1 302 ? -15.266 29.859 16.906 1 98.38 302 GLU A N 1
ATOM 2312 C CA . GLU A 1 302 ? -14.891 29.922 18.312 1 98.38 302 GLU A CA 1
ATOM 2313 C C . GLU A 1 302 ? -15.234 28.625 19.047 1 98.38 302 GLU A C 1
ATOM 2315 O O . GLU A 1 302 ? -14.453 28.125 19.859 1 98.38 302 GLU A O 1
ATOM 2320 N N . ASN A 1 303 ? -16.422 28.109 18.766 1 98.69 303 ASN A N 1
ATOM 2321 C CA . ASN A 1 303 ? -16.859 26.875 19.406 1 98.69 303 ASN A CA 1
ATOM 2322 C C . ASN A 1 303 ? -15.969 25.703 19 1 98.69 303 ASN A C 1
ATOM 2324 O O . ASN A 1 303 ? -15.672 24.828 19.828 1 98.69 303 ASN A O 1
ATOM 2328 N N . ILE A 1 304 ? -15.586 25.672 17.75 1 98.88 304 ILE A N 1
ATOM 2329 C CA . ILE A 1 304 ? -14.734 24.594 17.25 1 98.88 304 ILE A CA 1
ATOM 2330 C C . ILE A 1 304 ? -13.375 24.656 17.938 1 98.88 304 ILE A C 1
ATOM 2332 O O . ILE A 1 304 ? -12.844 23.641 18.375 1 98.88 304 ILE A O 1
ATOM 2336 N N . ILE A 1 305 ? -12.805 25.828 18.078 1 98.88 305 ILE A N 1
ATOM 2337 C CA . ILE A 1 305 ? -11.508 26 18.734 1 98.88 305 ILE A CA 1
ATOM 2338 C C . ILE A 1 305 ? -11.617 25.578 20.203 1 98.88 305 ILE A C 1
ATOM 2340 O O . ILE A 1 305 ? -10.734 24.891 20.719 1 98.88 305 ILE A O 1
ATOM 2344 N N . LYS A 1 306 ? -12.695 25.953 20.844 1 98.69 306 LYS A N 1
ATOM 2345 C CA . LYS A 1 306 ? -12.93 25.562 22.234 1 98.69 306 LYS A CA 1
ATOM 2346 C C . LYS A 1 306 ? -13 24.047 22.359 1 98.69 306 LYS A C 1
ATOM 2348 O O . LYS A 1 306 ? -12.406 23.469 23.281 1 98.69 306 LYS A O 1
ATOM 2353 N N . ASP A 1 307 ? -13.781 23.391 21.484 1 98.75 307 ASP A N 1
ATOM 2354 C CA . ASP A 1 307 ? -13.898 21.938 21.516 1 98.75 307 ASP A CA 1
ATOM 2355 C C . ASP A 1 307 ? -12.539 21.266 21.312 1 98.75 307 ASP A C 1
ATOM 2357 O O . ASP A 1 307 ? -12.227 20.281 21.953 1 98.75 307 ASP A O 1
ATOM 2361 N N . LEU A 1 308 ? -11.75 21.828 20.359 1 98.81 308 LEU A N 1
ATOM 2362 C CA . LEU A 1 308 ? -10.406 21.297 20.125 1 98.81 308 LEU A CA 1
ATOM 2363 C C . LEU A 1 308 ? -9.562 21.375 21.391 1 98.81 308 LEU A C 1
ATOM 2365 O O . LEU A 1 308 ? -8.914 20.391 21.766 1 98.81 308 LEU A O 1
ATOM 2369 N N . ILE A 1 309 ? -9.586 22.484 22.047 1 98.38 309 ILE A N 1
ATOM 2370 C CA . ILE A 1 309 ? -8.82 22.688 23.266 1 98.38 309 ILE A CA 1
ATOM 2371 C C . ILE A 1 309 ? -9.289 21.703 24.344 1 98.38 309 ILE A C 1
ATOM 2373 O O . ILE A 1 309 ? -8.469 21.109 25.047 1 98.38 309 ILE A O 1
ATOM 2377 N N . GLU A 1 310 ? -10.578 21.484 24.438 1 98.38 310 GLU A N 1
ATOM 2378 C CA . GLU A 1 310 ? -11.141 20.562 25.422 1 98.38 310 GLU A CA 1
ATOM 2379 C C . GLU A 1 310 ? -10.688 19.125 25.156 1 98.38 310 GLU A C 1
ATOM 2381 O O . GLU A 1 310 ? -10.547 18.328 26.094 1 98.38 310 GLU A O 1
ATOM 2386 N N . MET A 1 311 ? -10.438 18.859 23.922 1 98.19 311 MET A N 1
ATOM 2387 C CA . MET A 1 311 ? -10 17.516 23.547 1 98.19 311 MET A CA 1
ATOM 2388 C C . MET A 1 311 ? -8.484 17.406 23.641 1 98.19 311 MET A C 1
ATOM 2390 O O . MET A 1 311 ? -7.91 16.391 23.234 1 98.19 311 MET A O 1
ATOM 2394 N N . GLY A 1 312 ? -7.801 18.438 24.047 1 98 312 GLY A N 1
ATOM 2395 C CA . GLY A 1 312 ? -6.363 18.391 24.266 1 98 312 GLY A CA 1
ATOM 2396 C C . GLY A 1 312 ? -5.57 18.859 23.062 1 98 312 GLY A C 1
ATOM 2397 O O . GLY A 1 312 ? -4.352 18.672 23 1 98 312 GLY A O 1
ATOM 2398 N N . GLU A 1 313 ? -6.273 19.406 22.078 1 98.5 313 GLU A N 1
ATOM 2399 C CA . GLU A 1 313 ? -5.605 19.922 20.875 1 98.5 313 GLU A CA 1
ATOM 2400 C C . GLU A 1 313 ? -5.395 21.422 20.953 1 98.5 313 GLU A C 1
ATOM 2402 O O . GLU A 1 313 ? -5.949 22.094 21.844 1 98.5 313 GLU A O 1
ATOM 2407 N N . LYS A 1 314 ? -4.523 21.922 20.156 1 98.5 314 LYS A N 1
ATOM 2408 C CA . LYS A 1 314 ? -4.348 23.359 19.969 1 98.5 314 LYS A CA 1
ATOM 2409 C C . LYS A 1 314 ? -4.887 23.797 18.609 1 98.5 314 LYS A C 1
ATOM 2411 O O . LYS A 1 314 ? -4.344 23.438 17.562 1 98.5 314 LYS A O 1
ATOM 2416 N N . GLY A 1 315 ? -5.926 24.531 18.594 1 98.62 315 GLY A N 1
ATOM 2417 C CA . GLY A 1 315 ? -6.551 25.078 17.406 1 98.62 315 GLY A CA 1
ATOM 2418 C C . GLY A 1 315 ? -6.492 26.594 17.328 1 98.62 315 GLY A C 1
ATOM 2419 O O . GLY A 1 315 ? -6.582 27.266 18.359 1 98.62 315 GLY A O 1
ATOM 2420 N N . TYR A 1 316 ? -6.309 27.156 16.125 1 98.81 316 TYR A N 1
ATOM 2421 C CA . TYR A 1 316 ? -6.16 28.594 15.914 1 98.81 316 TYR A CA 1
ATOM 2422 C C . TYR A 1 316 ? -6.977 29.047 14.711 1 98.81 316 TYR A C 1
ATOM 2424 O O . TYR A 1 316 ? -7.027 28.359 13.688 1 98.81 316 TYR A O 1
ATOM 2432 N N . LYS A 1 317 ? -7.625 30.156 14.875 1 98.81 317 LYS A N 1
ATOM 2433 C CA . LYS A 1 317 ? -8.102 30.812 13.672 1 98.81 317 LYS A CA 1
ATOM 2434 C C . LYS A 1 317 ? -6.949 31.422 12.875 1 98.81 317 LYS A C 1
ATOM 2436 O O . LYS A 1 317 ? -6.383 32.438 13.266 1 98.81 317 LYS A O 1
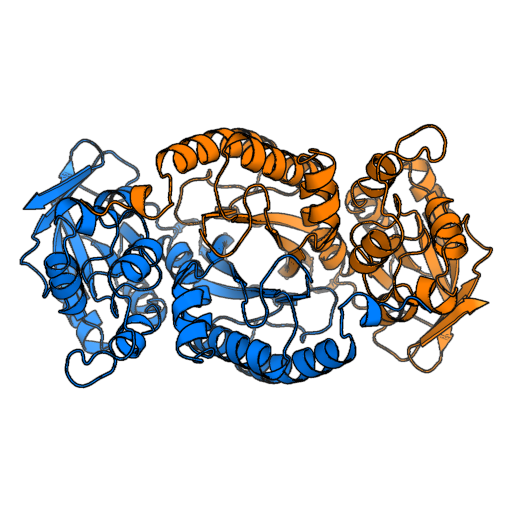ATOM 2441 N N . ILE A 1 318 ? -6.672 30.828 11.758 1 98.81 318 ILE A N 1
ATOM 2442 C CA . ILE A 1 318 ? -5.414 31.203 11.125 1 98.81 318 ILE A CA 1
ATOM 2443 C C . ILE A 1 318 ? -5.691 32.094 9.914 1 98.81 318 ILE A C 1
ATOM 2445 O O . ILE A 1 318 ? -4.777 32.719 9.359 1 98.81 318 ILE A O 1
ATOM 2449 N N . GLY A 1 319 ? -6.906 32.125 9.484 1 98.69 319 GLY A N 1
ATOM 2450 C CA . GLY A 1 319 ? -7.199 32.906 8.312 1 98.69 319 GLY A CA 1
ATOM 2451 C C . GLY A 1 319 ? -8.617 32.75 7.812 1 98.69 319 GLY A C 1
ATOM 2452 O O . GLY A 1 319 ? -9.523 32.438 8.586 1 98.69 319 GLY A O 1
ATOM 2453 N N . TYR A 1 320 ? -8.805 33.125 6.508 1 98.38 320 TYR A N 1
ATOM 2454 C CA . TYR A 1 320 ? -10.117 33.062 5.883 1 98.38 320 TYR A CA 1
ATOM 2455 C C . TYR A 1 320 ? -10 32.812 4.383 1 98.38 320 TYR A C 1
ATOM 2457 O O . TYR A 1 320 ? -8.891 32.812 3.838 1 98.38 320 TYR A O 1
ATOM 2465 N N . VAL A 1 321 ? -11.156 32.5 3.824 1 97.94 321 VAL A N 1
ATOM 2466 C CA . VAL A 1 321 ? -11.242 32.219 2.396 1 97.94 321 VAL A CA 1
ATOM 2467 C C . VAL A 1 321 ? -11.906 33.375 1.667 1 97.94 321 VAL A C 1
ATOM 2469 O O . VAL A 1 321 ? -12.875 33.938 2.16 1 97.94 321 VAL A O 1
ATOM 2472 N N . LYS A 1 322 ? -11.398 33.781 0.563 1 96.94 322 LYS A N 1
ATOM 2473 C CA . LYS A 1 322 ? -12.031 34.75 -0.306 1 96.94 322 LYS A CA 1
ATOM 2474 C C . LYS A 1 322 ? -12.055 34.281 -1.755 1 96.94 322 LYS A C 1
ATOM 2476 O O . LYS A 1 322 ? -11.25 33.438 -2.148 1 96.94 322 LYS A O 1
ATOM 2481 N N . LYS A 1 323 ? -12.961 34.812 -2.551 1 94.31 323 LYS A N 1
ATOM 2482 C CA . LYS A 1 323 ? -12.969 34.5 -3.977 1 94.31 323 LYS A CA 1
ATOM 2483 C C . LYS A 1 323 ? -11.664 34.906 -4.645 1 94.31 323 LYS A C 1
ATOM 2485 O O . LYS A 1 323 ? -11.117 35.969 -4.344 1 94.31 323 LYS A O 1
ATOM 2490 N N . GLY A 1 324 ? -11.164 33.969 -5.531 1 90.94 324 GLY A N 1
ATOM 2491 C CA . GLY A 1 324 ? -9.891 34.281 -6.148 1 90.94 324 GLY A CA 1
ATOM 2492 C C . GLY A 1 324 ? -9.383 33.188 -7.074 1 90.94 324 GLY A C 1
ATOM 2493 O O . GLY A 1 324 ? -10.156 32.594 -7.832 1 90.94 324 GLY A O 1
ATOM 2494 N N . ASN A 1 325 ? -8 33 -7.176 1 86.38 325 ASN A N 1
ATOM 2495 C CA . ASN A 1 325 ? -7.336 32.188 -8.18 1 86.38 325 ASN A CA 1
ATOM 2496 C C . ASN A 1 325 ? -6.781 30.906 -7.566 1 86.38 325 ASN A C 1
ATOM 2498 O O . ASN A 1 325 ? -5.715 30.438 -7.961 1 86.38 325 ASN A O 1
ATOM 2502 N N . LYS A 1 326 ? -7.414 30.219 -6.617 1 86.06 326 LYS A N 1
ATOM 2503 C CA . LYS A 1 326 ? -6.918 28.984 -5.996 1 86.06 326 LYS A CA 1
ATOM 2504 C C . LYS A 1 326 ? -5.48 29.156 -5.52 1 86.06 326 LYS A C 1
ATOM 2506 O O . LYS A 1 326 ? -4.574 28.469 -6.004 1 86.06 326 LYS A O 1
ATOM 2511 N N . SER A 1 327 ? -5.25 29.938 -4.59 1 92.5 327 SER A N 1
ATOM 2512 C CA . SER A 1 327 ? -3.92 30.281 -4.094 1 92.5 327 SER A CA 1
ATOM 2513 C C . SER A 1 327 ? -3.938 30.531 -2.588 1 92.5 327 SER A C 1
ATOM 2515 O O . SER A 1 327 ? -4.98 30.391 -1.943 1 92.5 327 SER A O 1
ATOM 2517 N N . VAL A 1 328 ? -2.756 30.734 -2.111 1 96.31 328 VAL A N 1
ATOM 2518 C CA . VAL A 1 328 ? -2.574 31.094 -0.709 1 96.31 328 VAL A CA 1
ATOM 2519 C C . VAL A 1 328 ? -1.889 32.438 -0.609 1 96.31 328 VAL A C 1
ATOM 2521 O O . VAL A 1 328 ? -0.938 32.719 -1.343 1 96.31 328 VAL A O 1
ATOM 2524 N N . GLU A 1 329 ? -2.42 33.312 0.171 1 97.25 329 GLU A N 1
ATOM 2525 C CA . GLU A 1 329 ? -1.803 34.594 0.527 1 97.25 329 GLU A CA 1
ATOM 2526 C C . GLU A 1 329 ? -1.417 34.625 2.004 1 97.25 329 GLU A C 1
ATOM 2528 O O . GLU A 1 329 ? -2.27 34.469 2.877 1 97.25 329 GLU A O 1
ATOM 2533 N N . LEU A 1 330 ? -0.154 34.812 2.209 1 97.31 330 LEU A N 1
ATOM 2534 C CA . LEU A 1 330 ? 0.335 34.938 3.578 1 97.31 330 LEU A CA 1
ATOM 2535 C C . LEU A 1 330 ? 0.436 36.375 3.988 1 97.31 330 LEU A C 1
ATOM 2537 O O . LEU A 1 330 ? 1.055 37.188 3.287 1 97.31 330 LEU A O 1
ATOM 2541 N N . ILE A 1 331 ? -0.147 36.781 5.031 1 96.38 331 ILE A N 1
ATOM 2542 C CA . ILE A 1 331 ? -0.09 38.156 5.516 1 96.38 331 ILE A CA 1
ATOM 2543 C C . ILE A 1 331 ? 0.495 38.156 6.926 1 96.38 331 ILE A C 1
ATOM 2545 O O . ILE A 1 331 ? 0.431 37.188 7.648 1 96.38 331 ILE A O 1
ATOM 2549 N N . MET B 1 1 ? 21.641 29.016 -1.393 1 49.97 1 MET B N 1
ATOM 2550 C CA . MET B 1 1 ? 20.234 28.828 -1.02 1 49.97 1 MET B CA 1
ATOM 2551 C C . MET B 1 1 ? 19.859 27.359 -1.079 1 49.97 1 MET B C 1
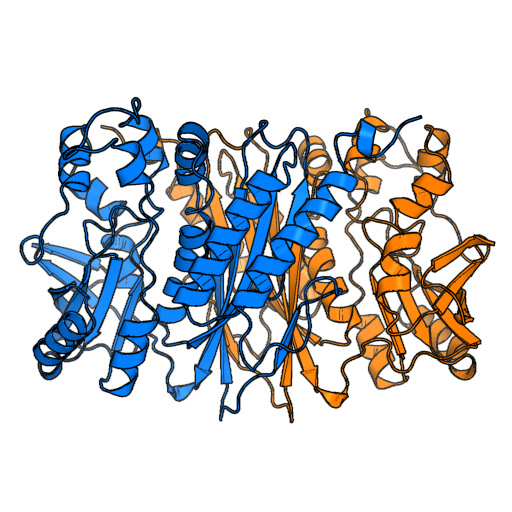ATOM 2553 O O . MET B 1 1 ? 20.109 26.688 -2.08 1 49.97 1 MET B O 1
ATOM 2557 N N . VAL B 1 2 ? 19.641 26.734 0.06 1 64.31 2 VAL B N 1
ATOM 2558 C CA . VAL B 1 2 ? 19.391 25.297 0.11 1 64.31 2 VAL B CA 1
ATOM 2559 C C . VAL B 1 2 ? 17.953 25 -0.297 1 64.31 2 VAL B C 1
ATOM 2561 O O . VAL B 1 2 ? 17.016 25.562 0.281 1 64.31 2 VAL B O 1
ATOM 2564 N N . SER B 1 3 ? 17.766 24.547 -1.531 1 67 3 SER B N 1
ATOM 2565 C CA . SER B 1 3 ? 16.438 24.25 -2.051 1 67 3 SER B CA 1
ATOM 2566 C C . SER B 1 3 ? 16.188 22.75 -2.082 1 67 3 SER B C 1
ATOM 2568 O O . SER B 1 3 ? 17.109 21.953 -1.926 1 67 3 SER B O 1
ATOM 2570 N N . TYR B 1 4 ? 14.875 22.469 -2.129 1 73.38 4 TYR B N 1
ATOM 2571 C CA . TYR B 1 4 ? 14.469 21.062 -2.27 1 73.38 4 TYR B CA 1
ATOM 2572 C C . TYR B 1 4 ? 15.164 20.406 -3.459 1 73.38 4 TYR B C 1
ATOM 2574 O O . TYR B 1 4 ? 15.547 19.25 -3.393 1 73.38 4 TYR B O 1
ATOM 2582 N N . LYS B 1 5 ? 15.312 21.141 -4.457 1 70.38 5 LYS B N 1
ATOM 2583 C CA . LYS B 1 5 ? 16.016 20.656 -5.637 1 70.38 5 LYS B CA 1
ATOM 2584 C C . LYS B 1 5 ? 17.469 20.328 -5.316 1 70.38 5 LYS B C 1
ATOM 2586 O O . LYS B 1 5 ? 18 19.297 -5.73 1 70.38 5 LYS B O 1
ATOM 2591 N N . GLU B 1 6 ? 17.984 21.156 -4.609 1 70 6 GLU B N 1
ATOM 2592 C CA . GLU B 1 6 ? 19.375 20.938 -4.227 1 70 6 GLU B CA 1
ATOM 2593 C C . GLU B 1 6 ? 19.5 19.734 -3.283 1 70 6 GLU B C 1
ATOM 2595 O O . GLU B 1 6 ? 20.562 19.125 -3.184 1 70 6 GLU B O 1
ATOM 2600 N N . ALA B 1 7 ? 18.438 19.484 -2.721 1 72.5 7 ALA B N 1
ATOM 2601 C CA . ALA B 1 7 ? 18.438 18.344 -1.807 1 72.5 7 ALA B CA 1
ATOM 2602 C C . ALA B 1 7 ? 18.125 17.047 -2.545 1 72.5 7 ALA B C 1
ATOM 2604 O O . ALA B 1 7 ? 18 15.984 -1.924 1 72.5 7 ALA B O 1
ATOM 2605 N N . GLY B 1 8 ? 17.922 17.125 -3.828 1 70.75 8 GLY B N 1
ATOM 2606 C CA . GLY B 1 8 ? 17.812 15.914 -4.633 1 70.75 8 GLY B CA 1
ATOM 2607 C C . GLY B 1 8 ? 16.391 15.602 -5.051 1 70.75 8 GLY B C 1
ATOM 2608 O O . GLY B 1 8 ? 16.141 14.555 -5.652 1 70.75 8 GLY B O 1
ATOM 2609 N N . VAL B 1 9 ? 15.5 16.484 -4.695 1 78.81 9 VAL B N 1
ATOM 2610 C CA . VAL B 1 9 ? 14.109 16.25 -5.062 1 78.81 9 VAL B CA 1
ATOM 2611 C C . VAL B 1 9 ? 13.688 17.219 -6.152 1 78.81 9 VAL B C 1
ATOM 2613 O O . VAL B 1 9 ? 13.797 18.438 -5.984 1 78.81 9 VAL B O 1
ATOM 2616 N N . ASN B 1 10 ? 13.281 16.672 -7.281 1 77.62 10 ASN B N 1
ATOM 2617 C CA . ASN B 1 10 ? 12.867 17.484 -8.422 1 77.62 10 ASN B CA 1
ATOM 2618 C C . ASN B 1 10 ? 11.352 17.609 -8.5 1 77.62 10 ASN B C 1
ATOM 2620 O O . ASN B 1 10 ? 10.672 16.734 -9.047 1 77.62 10 ASN B O 1
ATOM 2624 N N . ILE B 1 11 ? 10.828 18.656 -8.102 1 76.31 11 ILE B N 1
ATOM 2625 C CA . ILE B 1 11 ? 9.391 18.891 -8 1 76.31 11 ILE B CA 1
ATOM 2626 C C . ILE B 1 11 ? 8.766 18.938 -9.391 1 76.31 11 ILE B C 1
ATOM 2628 O O . ILE B 1 11 ? 7.668 18.422 -9.602 1 76.31 11 ILE B O 1
ATOM 2632 N N . GLU B 1 12 ? 9.484 19.484 -10.375 1 78.31 12 GLU B N 1
ATOM 2633 C CA . GLU B 1 12 ? 8.969 19.578 -11.742 1 78.31 12 GLU B CA 1
ATOM 2634 C C . GLU B 1 12 ? 8.789 18.203 -12.359 1 78.31 12 GLU B C 1
ATOM 2636 O O . GLU B 1 12 ? 7.793 17.953 -13.047 1 78.31 12 GLU B O 1
ATOM 2641 N N . GLU B 1 13 ? 9.742 17.391 -12.125 1 82.81 13 GLU B N 1
ATOM 2642 C CA . GLU B 1 13 ? 9.625 16 -12.586 1 82.81 13 GLU B CA 1
ATOM 2643 C C . GLU B 1 13 ? 8.422 15.312 -11.938 1 82.81 13 GLU B C 1
ATOM 2645 O O . GLU B 1 13 ? 7.781 14.469 -12.562 1 82.81 13 GLU B O 1
ATOM 2650 N N . GLY B 1 14 ? 8.188 15.711 -10.758 1 81.38 14 GLY B N 1
ATOM 2651 C CA . GLY B 1 14 ? 7.027 15.172 -10.062 1 81.38 14 GLY B CA 1
ATOM 2652 C C . GLY B 1 14 ? 5.715 15.531 -10.727 1 81.38 14 GLY B C 1
ATOM 2653 O O . GLY B 1 14 ? 4.863 14.664 -10.945 1 81.38 14 GLY B O 1
ATOM 2654 N N . TYR B 1 15 ? 5.633 16.766 -11.172 1 81.12 15 TYR B N 1
ATOM 2655 C CA . TYR B 1 15 ? 4.418 17.219 -11.836 1 81.12 15 TYR B CA 1
ATOM 2656 C C . TYR B 1 15 ? 4.246 16.547 -13.188 1 81.12 15 TYR B C 1
ATOM 2658 O O . TYR B 1 15 ? 3.145 16.109 -13.531 1 81.12 15 TYR B O 1
ATOM 2666 N N . LYS B 1 16 ? 5.289 16.453 -13.875 1 85.81 16 LYS B N 1
ATOM 2667 C CA . LYS B 1 16 ? 5.262 15.766 -15.172 1 85.81 16 LYS B CA 1
ATOM 2668 C C . LYS B 1 16 ? 4.824 14.312 -15.016 1 85.81 16 LYS B C 1
ATOM 2670 O O . LYS B 1 16 ? 4.023 13.812 -15.812 1 85.81 16 LYS B O 1
ATOM 2675 N N . SER B 1 17 ? 5.324 13.68 -14.039 1 87 17 SER B N 1
ATOM 2676 C CA . SER B 1 17 ? 4.98 12.289 -13.766 1 87 17 SER B CA 1
ATOM 2677 C C . SER B 1 17 ? 3.49 12.125 -13.484 1 87 17 SER B C 1
ATOM 2679 O O . SER B 1 17 ? 2.852 11.203 -14 1 87 17 SER B O 1
ATOM 2681 N N . VAL B 1 18 ? 2.965 13.031 -12.734 1 85.25 18 VAL B N 1
ATOM 2682 C CA . VAL B 1 18 ? 1.558 12.961 -12.359 1 85.25 18 VAL B CA 1
ATOM 2683 C C . VAL B 1 18 ? 0.683 13.094 -13.602 1 85.25 18 VAL B C 1
ATOM 2685 O O . VAL B 1 18 ? -0.311 12.375 -13.75 1 85.25 18 VAL B O 1
ATOM 2688 N N . ASP B 1 19 ? 1.044 13.891 -14.492 1 87.75 19 ASP B N 1
ATOM 2689 C CA . ASP B 1 19 ? 0.274 14.086 -15.719 1 87.75 19 ASP B CA 1
ATOM 2690 C C . ASP B 1 19 ? 0.272 12.828 -16.578 1 87.75 19 ASP B C 1
ATOM 2692 O O . ASP B 1 19 ? -0.772 12.414 -17.094 1 87.75 19 ASP B O 1
ATOM 2696 N N . LEU B 1 20 ? 1.357 12.258 -16.703 1 88.94 20 LEU B N 1
ATOM 2697 C CA . LEU B 1 20 ? 1.472 11.039 -17.484 1 88.94 20 LEU B CA 1
ATOM 2698 C C . LEU B 1 20 ? 0.694 9.898 -16.828 1 88.94 20 LEU B C 1
ATOM 2700 O O . LEU B 1 20 ? -0.003 9.141 -17.516 1 88.94 20 LEU B O 1
ATOM 2704 N N . ILE B 1 21 ? 0.766 9.844 -15.57 1 90.75 21 ILE B N 1
ATOM 2705 C CA . ILE B 1 21 ? 0.165 8.758 -14.797 1 90.75 21 ILE B CA 1
ATOM 2706 C C . ILE B 1 21 ? -1.356 8.867 -14.852 1 90.75 21 ILE B C 1
ATOM 2708 O O . ILE B 1 21 ? -2.057 7.855 -14.938 1 90.75 21 ILE B O 1
ATOM 2712 N N . LYS B 1 22 ? -1.782 10.109 -14.836 1 91.31 22 LYS B N 1
ATOM 2713 C CA . LYS B 1 22 ? -3.225 10.344 -14.859 1 91.31 22 LYS B CA 1
ATOM 2714 C C . LYS B 1 22 ? -3.859 9.734 -16.109 1 91.31 22 LYS B C 1
ATOM 2716 O O . LYS B 1 22 ? -4.969 9.195 -16.047 1 91.31 22 LYS B O 1
ATOM 2721 N N . LYS B 1 23 ? -3.207 9.781 -17.188 1 92.31 23 LYS B N 1
ATOM 2722 C CA . LYS B 1 23 ? -3.709 9.234 -18.438 1 92.31 23 LYS B CA 1
ATOM 2723 C C . LYS B 1 23 ? -3.877 7.723 -18.359 1 92.31 23 LYS B C 1
ATOM 2725 O O . LYS B 1 23 ? -4.879 7.18 -18.828 1 92.31 23 LYS B O 1
ATOM 2730 N N . TYR B 1 24 ? -2.939 7.102 -17.766 1 94.06 24 TYR B N 1
ATOM 2731 C CA . TYR B 1 24 ? -2.996 5.648 -17.641 1 94.06 24 TYR B CA 1
ATOM 2732 C C . TYR B 1 24 ? -4.047 5.234 -16.625 1 94.06 24 TYR B C 1
ATOM 2734 O O . TYR B 1 24 ? -4.801 4.285 -16.844 1 94.06 24 TYR B O 1
ATOM 2742 N N . ALA B 1 25 ? -4.121 5.949 -15.539 1 93.88 25 ALA B N 1
ATOM 2743 C CA . ALA B 1 25 ? -5.066 5.617 -14.477 1 93.88 25 ALA B CA 1
ATOM 2744 C C . ALA B 1 25 ? -6.508 5.734 -14.969 1 93.88 25 ALA B C 1
ATOM 2746 O O . ALA B 1 25 ? -7.344 4.883 -14.664 1 93.88 25 ALA B O 1
ATOM 2747 N N . SER B 1 26 ? -6.793 6.742 -15.75 1 95.19 26 SER B N 1
ATOM 2748 C CA . SER B 1 26 ? -8.164 7 -16.188 1 95.19 26 SER B CA 1
ATOM 2749 C C . SER B 1 26 ? -8.688 5.863 -17.062 1 95.19 26 SER B C 1
ATOM 2751 O O . SER B 1 26 ? -9.891 5.59 -17.078 1 95.19 26 SER B O 1
ATOM 2753 N N . LYS B 1 27 ? -7.848 5.145 -17.703 1 96.25 27 LYS B N 1
ATOM 2754 C CA . LYS B 1 27 ? -8.242 4.035 -18.562 1 96.25 27 LYS B CA 1
ATOM 2755 C C . LYS B 1 27 ? -8.758 2.857 -17.75 1 96.25 27 LYS B C 1
ATOM 2757 O O . LYS B 1 27 ? -9.414 1.96 -18.281 1 96.25 27 LYS B O 1
ATOM 2762 N N . THR B 1 28 ? -8.438 2.898 -16.469 1 97.81 28 THR B N 1
ATOM 2763 C CA . THR B 1 28 ? -8.789 1.764 -15.625 1 97.81 28 THR B CA 1
ATOM 2764 C C . THR B 1 28 ? -10.133 2.004 -14.938 1 97.81 28 THR B C 1
ATOM 2766 O O . THR B 1 28 ? -10.672 1.104 -14.289 1 97.81 28 THR B O 1
ATOM 2769 N N . PHE B 1 29 ? -10.656 3.205 -15.008 1 96.44 29 PHE B N 1
ATOM 2770 C CA . PHE B 1 29 ? -11.789 3.588 -14.18 1 96.44 29 PHE B CA 1
ATOM 2771 C C . PHE B 1 29 ? -13.016 2.75 -14.523 1 96.44 29 PHE B C 1
ATOM 2773 O O . PHE B 1 29 ? -13.328 2.543 -15.695 1 96.44 29 PHE B O 1
ATOM 2780 N N . THR B 1 30 ? -13.633 2.266 -13.492 1 94.88 30 THR B N 1
ATOM 2781 C CA . THR B 1 30 ? -14.906 1.551 -13.562 1 94.88 30 THR B CA 1
ATOM 2782 C C . THR B 1 30 ? -16.031 2.387 -12.969 1 94.88 30 THR B C 1
ATOM 2784 O O . THR B 1 30 ? -15.789 3.459 -12.406 1 94.88 30 THR B O 1
ATOM 2787 N N . LYS B 1 31 ? -17.328 2.025 -13.039 1 90.88 31 LYS B N 1
ATOM 2788 C CA . LYS B 1 31 ? -18.516 2.77 -12.633 1 90.88 31 LYS B CA 1
ATOM 2789 C C . LYS B 1 31 ? -18.422 3.193 -11.172 1 90.88 31 LYS B C 1
ATOM 2791 O O . LYS B 1 31 ? -18.969 4.227 -10.781 1 90.88 31 LYS B O 1
ATOM 2796 N N . GLY B 1 32 ? -17.625 2.607 -10.297 1 95.25 32 GLY B N 1
ATOM 2797 C CA . GLY B 1 32 ? -17.562 2.904 -8.875 1 95.25 32 GLY B CA 1
ATOM 2798 C C . GLY B 1 32 ? -16.609 4.035 -8.531 1 95.25 32 GLY B C 1
ATOM 2799 O O . GLY B 1 32 ? -16.656 4.578 -7.426 1 95.25 32 GLY B O 1
ATOM 2800 N N . VAL B 1 33 ? -15.875 4.496 -9.508 1 96.81 33 VAL B N 1
ATOM 2801 C CA . VAL B 1 33 ? -14.883 5.535 -9.258 1 96.81 33 VAL B CA 1
ATOM 2802 C C . VAL B 1 33 ? -15.562 6.902 -9.227 1 96.81 33 VAL B C 1
ATOM 2804 O O . VAL B 1 33 ? -16.297 7.262 -10.156 1 96.81 33 VAL B O 1
ATOM 2807 N N . LEU B 1 34 ? -15.289 7.699 -8.188 1 95.56 34 LEU B N 1
ATOM 2808 C CA . LEU B 1 34 ? -16.062 8.93 -8.016 1 95.56 34 LEU B CA 1
ATOM 2809 C C . LEU B 1 34 ? -15.188 10.156 -8.289 1 95.56 34 LEU B C 1
ATOM 2811 O O . LEU B 1 34 ? -15.703 11.258 -8.469 1 95.56 34 LEU B O 1
ATOM 2815 N N . ASN B 1 35 ? -13.891 9.977 -8.234 1 91.88 35 ASN B N 1
ATOM 2816 C CA . ASN B 1 35 ? -13.039 11.141 -8.445 1 91.88 35 ASN B CA 1
ATOM 2817 C C . ASN B 1 35 ? -11.758 10.773 -9.195 1 91.88 35 ASN B C 1
ATOM 2819 O O . ASN B 1 35 ? -11.492 9.594 -9.438 1 91.88 35 ASN B O 1
ATOM 2823 N N . ASN B 1 36 ? -11.055 11.781 -9.594 1 83.75 36 ASN B N 1
ATOM 2824 C CA . ASN B 1 36 ? -9.812 11.602 -10.344 1 83.75 36 ASN B CA 1
ATOM 2825 C C . ASN B 1 36 ? -8.594 11.672 -9.43 1 83.75 36 ASN B C 1
ATOM 2827 O O . ASN B 1 36 ? -8.719 11.992 -8.242 1 83.75 36 ASN B O 1
ATOM 2831 N N . LEU B 1 37 ? -7.457 11.359 -10 1 80.62 37 LEU B N 1
ATOM 2832 C CA . LEU B 1 37 ? -6.207 11.469 -9.258 1 80.62 37 LEU B CA 1
ATOM 2833 C C . LEU B 1 37 ? -5.891 12.922 -8.945 1 80.62 37 LEU B C 1
ATOM 2835 O O . LEU B 1 37 ? -6.211 13.82 -9.727 1 80.62 37 LEU B O 1
ATOM 2839 N N . GLY B 1 38 ? -5.293 13.195 -7.75 1 74.25 38 GLY B N 1
ATOM 2840 C CA . GLY B 1 38 ? -4.93 14.547 -7.363 1 74.25 38 GLY B CA 1
ATOM 2841 C C . GLY B 1 38 ? -5.582 15 -6.07 1 74.25 38 GLY B C 1
ATOM 2842 O O . GLY B 1 38 ? -5.113 15.938 -5.43 1 74.25 38 GLY B O 1
ATOM 2843 N N . SER B 1 39 ? -6.719 14.406 -5.715 1 83.81 39 SER B N 1
ATOM 2844 C CA . SER B 1 39 ? -7.332 14.656 -4.418 1 83.81 39 SER B CA 1
ATOM 2845 C C . SER B 1 39 ? -6.512 14.039 -3.289 1 83.81 39 SER B C 1
ATOM 2847 O O . SER B 1 39 ? -5.461 13.445 -3.533 1 83.81 39 SER B O 1
ATOM 2849 N N . PHE B 1 40 ? -6.941 14.336 -2.123 1 90.06 40 PHE B N 1
ATOM 2850 C CA . PHE B 1 40 ? -6.227 13.797 -0.975 1 90.06 40 PHE B CA 1
ATOM 2851 C C . PHE B 1 40 ? -6.336 12.273 -0.936 1 90.06 40 PHE B C 1
ATOM 2853 O O . PHE B 1 40 ? -5.469 11.602 -0.378 1 90.06 40 PHE B O 1
ATOM 2860 N N . ALA B 1 41 ? -7.445 11.781 -1.532 1 95.38 41 ALA B N 1
ATOM 2861 C CA . ALA B 1 41 ? -7.699 10.344 -1.49 1 95.38 41 ALA B CA 1
ATOM 2862 C C . ALA B 1 41 ? -8.57 9.906 -2.664 1 95.38 41 ALA B C 1
ATOM 2864 O O . ALA B 1 41 ? -9.242 10.727 -3.291 1 95.38 41 ALA B O 1
ATOM 2865 N N . GLY B 1 42 ? -8.422 8.602 -3.039 1 96 42 GLY B N 1
ATOM 2866 C CA . GLY B 1 42 ? -9.312 8.023 -4.027 1 96 42 GLY B CA 1
ATOM 2867 C C . GLY B 1 42 ? -10.641 7.578 -3.439 1 96 42 GLY B C 1
ATOM 2868 O O . GLY B 1 42 ? -10.703 7.152 -2.283 1 96 42 GLY B O 1
ATOM 2869 N N . MET B 1 43 ? -11.711 7.699 -4.273 1 98.12 43 MET B N 1
ATOM 2870 C CA . MET B 1 43 ? -13.047 7.363 -3.793 1 98.12 43 MET B CA 1
ATOM 2871 C C . MET B 1 43 ? -13.727 6.352 -4.715 1 98.12 43 MET B C 1
ATOM 2873 O O . MET B 1 43 ? -13.617 6.453 -5.938 1 98.12 43 MET B O 1
ATOM 2877 N N . PHE B 1 44 ? -14.352 5.391 -4.086 1 98.38 44 PHE B N 1
ATOM 2878 C CA . PHE B 1 44 ? -15.016 4.32 -4.816 1 98.38 44 PHE B CA 1
ATOM 2879 C C . PHE B 1 44 ? -16.359 3.992 -4.188 1 98.38 44 PHE B C 1
ATOM 2881 O O . PHE B 1 44 ? -16.438 3.564 -3.031 1 98.38 44 PHE B O 1
ATOM 2888 N N . GLU B 1 45 ? -17.422 4.195 -4.93 1 97.88 45 GLU B N 1
ATOM 2889 C CA . GLU B 1 45 ? -18.766 3.857 -4.461 1 97.88 45 GLU B CA 1
ATOM 2890 C C . GLU B 1 45 ? -19.016 2.355 -4.543 1 97.88 45 GLU B C 1
ATOM 2892 O O . GLU B 1 45 ? -18.844 1.749 -5.602 1 97.88 45 GLU B O 1
ATOM 2897 N N . LEU B 1 46 ? -19.438 1.798 -3.447 1 96.38 46 LEU B N 1
ATOM 2898 C CA . LEU B 1 46 ? -19.609 0.35 -3.402 1 96.38 46 LEU B CA 1
ATOM 2899 C C . LEU B 1 46 ? -20.906 -0.062 -4.113 1 96.38 46 LEU B C 1
ATOM 2901 O O . LEU B 1 46 ? -21.922 0.619 -4.004 1 96.38 46 LEU B O 1
ATOM 2905 N N . PRO B 1 47 ? -20.797 -1.158 -4.844 1 91.19 47 PRO B N 1
ATOM 2906 C CA . PRO B 1 47 ? -22.062 -1.753 -5.32 1 91.19 47 PRO B CA 1
ATOM 2907 C C . PRO B 1 47 ? -22.906 -2.332 -4.188 1 91.19 47 PRO B C 1
ATOM 2909 O O . PRO B 1 47 ? -22.422 -2.463 -3.061 1 91.19 47 PRO B O 1
ATOM 2912 N N . LYS B 1 48 ? -24.156 -2.684 -4.512 1 90.12 48 LYS B N 1
ATOM 2913 C CA . LYS B 1 48 ? -25.062 -3.209 -3.492 1 90.12 48 LYS B CA 1
ATOM 2914 C C . LYS B 1 48 ? -24.734 -4.664 -3.162 1 90.12 48 LYS B C 1
ATOM 2916 O O . LYS B 1 48 ? -24.594 -5.492 -4.062 1 90.12 48 LYS B O 1
ATOM 2921 N N . TYR B 1 49 ? -24.484 -4.957 -1.935 1 92.75 49 TYR B N 1
ATOM 2922 C CA . TYR B 1 49 ? -24.297 -6.277 -1.349 1 92.75 49 TYR B CA 1
ATOM 2923 C C . TYR B 1 49 ? -25.141 -6.449 -0.094 1 92.75 49 TYR B C 1
ATOM 2925 O O . TYR B 1 49 ? -25.5 -5.465 0.555 1 92.75 49 TYR B O 1
ATOM 2933 N N . LYS B 1 50 ? -25.5 -7.648 0.208 1 93.81 50 LYS B N 1
ATOM 2934 C CA . LYS B 1 50 ? -26.266 -7.914 1.419 1 93.81 50 LYS B CA 1
ATOM 2935 C C . LYS B 1 50 ? -25.391 -7.812 2.664 1 93.81 50 LYS B C 1
ATOM 2937 O O . LYS B 1 50 ? -25.672 -7.02 3.564 1 93.81 50 LYS B O 1
ATOM 2942 N N . ASN B 1 51 ? -24.344 -8.562 2.748 1 95.81 51 ASN B N 1
ATOM 2943 C CA . ASN B 1 51 ? -23.359 -8.539 3.82 1 95.81 51 ASN B CA 1
ATOM 2944 C C . ASN B 1 51 ? -21.938 -8.422 3.27 1 95.81 51 ASN B C 1
ATOM 2946 O O . ASN B 1 51 ? -21.172 -9.375 3.326 1 95.81 51 ASN B O 1
ATOM 2950 N N . PRO B 1 52 ? -21.609 -7.16 2.873 1 97.19 52 PRO B N 1
ATOM 2951 C CA . PRO B 1 52 ? -20.344 -6.957 2.158 1 97.19 52 PRO B CA 1
ATOM 2952 C C . PRO B 1 52 ? -19.125 -7.129 3.057 1 97.19 52 PRO B C 1
ATOM 2954 O O . PRO B 1 52 ? -19.078 -6.586 4.164 1 97.19 52 PRO B O 1
ATOM 2957 N N . VAL B 1 53 ? -18.188 -7.91 2.629 1 98.25 53 VAL B N 1
ATOM 2958 C CA . VAL B 1 53 ? -16.875 -8.07 3.258 1 98.25 53 VAL B CA 1
ATOM 2959 C C . VAL B 1 53 ? -15.789 -7.578 2.311 1 98.25 53 VAL B C 1
ATOM 2961 O O . VAL B 1 53 ? -15.727 -7.996 1.153 1 98.25 53 VAL B O 1
ATOM 2964 N N . LEU B 1 54 ? -15.031 -6.609 2.805 1 98.56 54 LEU B N 1
ATOM 2965 C CA . LEU B 1 54 ? -13.867 -6.184 2.039 1 98.56 54 LEU B CA 1
ATOM 2966 C C . LEU B 1 54 ? -12.711 -7.16 2.225 1 98.56 54 LEU B C 1
ATOM 2968 O O . LEU B 1 54 ? -12.461 -7.637 3.334 1 98.56 54 LEU B O 1
ATOM 2972 N N . VAL B 1 55 ? -12.086 -7.582 1.141 1 98.62 55 VAL B N 1
ATOM 2973 C CA . VAL B 1 55 ? -10.906 -8.438 1.117 1 98.62 55 VAL B CA 1
ATOM 2974 C C . VAL B 1 55 ? -9.727 -7.676 0.521 1 98.62 55 VAL B C 1
ATOM 2976 O O . VAL B 1 55 ? -9.812 -7.148 -0.591 1 98.62 55 VAL B O 1
ATOM 2979 N N . SER B 1 56 ? -8.617 -7.59 1.278 1 98.44 56 SER B N 1
ATOM 2980 C CA . SER B 1 56 ? -7.527 -6.73 0.832 1 98.44 56 SER B CA 1
ATOM 2981 C C . SER B 1 56 ? -6.18 -7.426 0.983 1 98.44 56 SER B C 1
ATOM 2983 O O . SER B 1 56 ? -6.027 -8.32 1.815 1 98.44 56 SER B O 1
ATOM 2985 N N . GLY B 1 57 ? -5.262 -7.09 0.15 1 97.5 57 GLY B N 1
ATOM 2986 C CA . GLY B 1 57 ? -3.9 -7.598 0.185 1 97.5 57 GLY B CA 1
ATOM 2987 C C . GLY B 1 57 ? -2.881 -6.609 -0.352 1 97.5 57 GLY B C 1
ATOM 2988 O O . GLY B 1 57 ? -3.23 -5.688 -1.092 1 97.5 57 GLY B O 1
ATOM 2989 N N . THR B 1 58 ? -1.681 -6.699 0.088 1 98 58 THR B N 1
ATOM 2990 C CA . THR B 1 58 ? -0.57 -5.867 -0.36 1 98 58 THR B CA 1
ATOM 2991 C C . THR B 1 58 ? 0.656 -6.723 -0.67 1 98 58 THR B C 1
ATOM 2993 O O . THR B 1 58 ? 0.844 -7.785 -0.076 1 98 58 THR B O 1
ATOM 2996 N N . ASP B 1 59 ? 1.367 -6.348 -1.632 1 97.81 59 ASP B N 1
ATOM 2997 C CA . ASP B 1 59 ? 2.59 -7.027 -2.049 1 97.81 59 ASP B CA 1
ATOM 2998 C C . ASP B 1 59 ? 3.443 -6.125 -2.938 1 97.81 59 ASP B C 1
ATOM 3000 O O . ASP B 1 59 ? 3.055 -4.996 -3.242 1 97.81 59 ASP B O 1
ATOM 3004 N N . GLY B 1 60 ? 4.609 -6.535 -3.271 1 97.5 60 GLY B N 1
ATOM 3005 C CA . GLY B 1 60 ? 5.504 -5.891 -4.215 1 97.5 60 GLY B CA 1
ATOM 3006 C C . GLY B 1 60 ? 5.969 -6.812 -5.324 1 97.5 60 GLY B C 1
ATOM 3007 O O . GLY B 1 60 ? 5.477 -7.938 -5.453 1 97.5 60 GLY B O 1
ATOM 3008 N N . VAL B 1 61 ? 6.871 -6.305 -6.145 1 97.75 61 VAL B N 1
ATOM 3009 C CA . VAL B 1 61 ? 7.398 -7.086 -7.258 1 97.75 61 VAL B CA 1
ATOM 3010 C C . VAL B 1 61 ? 8.625 -7.875 -6.797 1 97.75 61 VAL B C 1
ATOM 3012 O O . VAL B 1 61 ? 8.844 -9.008 -7.234 1 97.75 61 VAL B O 1
ATOM 3015 N N . GLY B 1 62 ? 9.445 -7.258 -5.926 1 95.44 62 GLY B N 1
ATOM 3016 C CA . GLY B 1 62 ? 10.656 -7.902 -5.449 1 95.44 62 GLY B CA 1
ATOM 3017 C C . GLY B 1 62 ? 11.836 -7.719 -6.383 1 95.44 62 GLY B C 1
ATOM 3018 O O . GLY B 1 62 ? 11.906 -6.73 -7.117 1 95.44 62 GLY B O 1
ATOM 3019 N N . THR B 1 63 ? 12.75 -8.688 -6.355 1 95.38 63 THR B N 1
ATOM 3020 C CA . THR B 1 63 ? 14.047 -8.492 -6.996 1 95.38 63 THR B CA 1
ATOM 3021 C C . THR B 1 63 ? 13.953 -8.734 -8.5 1 95.38 63 THR B C 1
ATOM 3023 O O . THR B 1 63 ? 14.914 -8.508 -9.234 1 95.38 63 THR B O 1
ATOM 3026 N N . LYS B 1 64 ? 12.758 -9.172 -9 1 97.56 64 LYS B N 1
ATOM 3027 C CA . LYS B 1 64 ? 12.516 -9.188 -10.438 1 97.56 64 LYS B CA 1
ATOM 3028 C C . LYS B 1 64 ? 12.758 -7.809 -11.055 1 97.56 64 LYS B C 1
ATOM 3030 O O . LYS B 1 64 ? 13.148 -7.703 -12.219 1 97.56 64 LYS B O 1
ATOM 3035 N N . LEU B 1 65 ? 12.648 -6.758 -10.297 1 97.44 65 LEU B N 1
ATOM 3036 C CA . LEU B 1 65 ? 12.859 -5.379 -10.727 1 97.44 65 LEU B CA 1
ATOM 3037 C C . LEU B 1 65 ? 14.281 -5.168 -11.219 1 97.44 65 LEU B C 1
ATOM 3039 O O . LEU B 1 65 ? 14.516 -4.398 -12.156 1 97.44 65 LEU B O 1
ATOM 3043 N N . ASP B 1 66 ? 15.211 -5.832 -10.57 1 95.25 66 ASP B N 1
ATOM 3044 C CA . ASP B 1 66 ? 16.594 -5.703 -10.992 1 95.25 66 ASP B CA 1
ATOM 3045 C C . ASP B 1 66 ? 16.781 -6.109 -12.453 1 95.25 66 ASP B C 1
ATOM 3047 O O . ASP B 1 66 ? 17.5 -5.453 -13.195 1 95.25 66 ASP B O 1
ATOM 3051 N N . ILE B 1 67 ? 16.141 -7.203 -12.812 1 96.75 67 ILE B N 1
ATOM 3052 C CA . ILE B 1 67 ? 16.219 -7.668 -14.195 1 96.75 67 ILE B CA 1
ATOM 3053 C C . ILE B 1 67 ? 15.562 -6.648 -15.117 1 96.75 67 ILE B C 1
ATOM 3055 O O . ILE B 1 67 ? 16.078 -6.355 -16.203 1 96.75 67 ILE B O 1
ATOM 3059 N N . ALA B 1 68 ? 14.445 -6.09 -14.766 1 97.06 68 ALA B N 1
ATOM 3060 C CA . ALA B 1 68 ? 13.766 -5.07 -15.562 1 97.06 68 ALA B CA 1
ATOM 3061 C C . ALA B 1 68 ? 14.68 -3.877 -15.82 1 97.06 68 ALA B C 1
ATOM 3063 O O . ALA B 1 68 ? 14.742 -3.361 -16.938 1 97.06 68 ALA B O 1
ATOM 3064 N N . PHE B 1 69 ? 15.406 -3.502 -14.828 1 94.44 69 PHE B N 1
ATOM 3065 C CA . PHE B 1 69 ? 16.281 -2.346 -14.945 1 94.44 69 PHE B CA 1
ATOM 3066 C C . PHE B 1 69 ? 17.469 -2.65 -15.859 1 94.44 69 PHE B C 1
ATOM 3068 O O . PHE B 1 69 ? 17.812 -1.843 -16.719 1 94.44 69 PHE B O 1
ATOM 3075 N N . ARG B 1 70 ? 18 -3.812 -15.656 1 94.44 70 ARG B N 1
ATOM 3076 C CA . ARG B 1 70 ? 19.141 -4.215 -16.469 1 94.44 70 ARG B CA 1
ATOM 3077 C C . ARG B 1 70 ? 18.75 -4.348 -17.938 1 94.44 70 ARG B C 1
ATOM 3079 O O . ARG B 1 70 ? 19.547 -4.07 -18.828 1 94.44 70 ARG B O 1
ATOM 3086 N N . MET B 1 71 ? 17.547 -4.766 -18.156 1 96.69 71 MET B N 1
ATOM 3087 C CA . MET B 1 71 ? 17.047 -4.957 -19.516 1 96.69 71 MET B CA 1
ATOM 3088 C C . MET B 1 71 ? 16.406 -3.682 -20.047 1 96.69 71 MET B C 1
ATOM 3090 O O . MET B 1 71 ? 16.047 -3.607 -21.219 1 96.69 71 MET B O 1
ATOM 3094 N N . LYS B 1 72 ? 16.219 -2.639 -19.188 1 94.62 72 LYS B N 1
ATOM 3095 C CA . LYS B 1 72 ? 15.562 -1.377 -19.5 1 94.62 72 LYS B CA 1
ATOM 3096 C C . LYS B 1 72 ? 14.148 -1.612 -20.016 1 94.62 72 LYS B C 1
ATOM 3098 O O . LYS B 1 72 ? 13.742 -1.05 -21.031 1 94.62 72 LYS B O 1
ATOM 3103 N N . LYS B 1 73 ? 13.492 -2.512 -19.453 1 96.31 73 LYS B N 1
ATOM 3104 C CA . LYS B 1 73 ? 12.086 -2.812 -19.688 1 96.31 73 LYS B CA 1
ATOM 3105 C C . LYS B 1 73 ? 11.242 -2.568 -18.438 1 96.31 73 LYS B C 1
ATOM 3107 O O . LYS B 1 73 ? 11.211 -3.408 -17.531 1 96.31 73 LYS B O 1
ATOM 3112 N N . TYR B 1 74 ? 10.453 -1.519 -18.469 1 95.62 74 TYR B N 1
ATOM 3113 C CA . TYR B 1 74 ? 9.836 -1.042 -17.234 1 95.62 74 TYR B CA 1
ATOM 3114 C C . TYR B 1 74 ? 8.32 -1.231 -17.281 1 95.62 74 TYR B C 1
ATOM 3116 O O . TYR B 1 74 ? 7.652 -1.211 -16.25 1 95.62 74 TYR B O 1
ATOM 3124 N N . ASN B 1 75 ? 7.691 -1.505 -18.359 1 96.31 75 ASN B N 1
ATOM 3125 C CA . ASN B 1 75 ? 6.25 -1.359 -18.531 1 96.31 75 ASN B CA 1
ATOM 3126 C C . ASN B 1 75 ? 5.52 -2.674 -18.266 1 96.31 75 ASN B C 1
ATOM 3128 O O . ASN B 1 75 ? 4.316 -2.775 -18.5 1 96.31 75 ASN B O 1
ATOM 3132 N N . THR B 1 76 ? 6.242 -3.689 -17.766 1 97.56 76 THR B N 1
ATOM 3133 C CA . THR B 1 76 ? 5.555 -4.957 -17.547 1 97.56 76 THR B CA 1
ATOM 3134 C C . THR B 1 76 ? 5.531 -5.297 -16.047 1 97.56 76 THR B C 1
ATOM 3136 O O . THR B 1 76 ? 4.621 -5.98 -15.586 1 97.56 76 THR B O 1
ATOM 3139 N N . VAL B 1 77 ? 6.504 -4.832 -15.258 1 98.44 77 VAL B N 1
ATOM 3140 C CA . VAL B 1 77 ? 6.641 -5.223 -13.859 1 98.44 77 VAL B CA 1
ATOM 3141 C C . VAL B 1 77 ? 5.484 -4.641 -13.047 1 98.44 77 VAL B C 1
ATOM 3143 O O . VAL B 1 77 ? 5.16 -5.145 -11.969 1 98.44 77 VAL B O 1
ATOM 3146 N N . GLY B 1 78 ? 4.836 -3.576 -13.586 1 98.75 78 GLY B N 1
ATOM 3147 C CA . GLY B 1 78 ? 3.619 -3.094 -12.953 1 98.75 78 GLY B CA 1
ATOM 3148 C C . GLY B 1 78 ? 2.5 -4.117 -12.953 1 98.75 78 GLY B C 1
ATOM 3149 O O . GLY B 1 78 ? 1.693 -4.164 -12.023 1 98.75 78 GLY B O 1
ATOM 3150 N N . ILE B 1 79 ? 2.428 -4.918 -14.047 1 98.88 79 ILE B N 1
ATOM 3151 C CA . ILE B 1 79 ? 1.443 -5.996 -14.117 1 98.88 79 ILE B CA 1
ATOM 3152 C C . ILE B 1 79 ? 1.72 -7.02 -13.023 1 98.88 79 ILE B C 1
ATOM 3154 O O . ILE B 1 79 ? 0.792 -7.5 -12.367 1 98.88 79 ILE B O 1
ATOM 3158 N N . ASP B 1 80 ? 3.018 -7.309 -12.805 1 98.81 80 ASP B N 1
ATOM 3159 C CA . ASP B 1 80 ? 3.412 -8.211 -11.727 1 98.81 80 ASP B CA 1
ATOM 3160 C C . ASP B 1 80 ? 2.893 -7.707 -10.383 1 98.81 80 ASP B C 1
ATOM 3162 O O . ASP B 1 80 ? 2.348 -8.484 -9.594 1 98.81 80 ASP B O 1
ATOM 3166 N N . CYS B 1 81 ? 3.084 -6.449 -10.172 1 98.81 81 CYS B N 1
ATOM 3167 C CA . CYS B 1 81 ? 2.68 -5.855 -8.898 1 98.81 81 CYS B CA 1
ATOM 3168 C C . CYS B 1 81 ? 1.188 -6.055 -8.656 1 98.81 81 CYS B C 1
ATOM 3170 O O . CYS B 1 81 ? 0.784 -6.469 -7.57 1 98.81 81 CYS B O 1
ATOM 3172 N N . VAL B 1 82 ? 0.385 -5.773 -9.648 1 98.88 82 VAL B N 1
ATOM 3173 C CA . VAL B 1 82 ? -1.062 -5.926 -9.531 1 98.88 82 VAL B CA 1
ATOM 3174 C C . VAL B 1 82 ? -1.412 -7.398 -9.328 1 98.88 82 VAL B C 1
ATOM 3176 O O . VAL B 1 82 ? -2.205 -7.734 -8.445 1 98.88 82 VAL B O 1
ATOM 3179 N N . ALA B 1 83 ? -0.797 -8.258 -10.086 1 98.88 83 ALA B N 1
ATOM 3180 C CA . ALA B 1 83 ? -1.099 -9.688 -10.047 1 98.88 83 ALA B CA 1
ATOM 3181 C C . ALA B 1 83 ? -0.822 -10.266 -8.664 1 98.88 83 ALA B C 1
ATOM 3183 O O . ALA B 1 83 ? -1.601 -11.078 -8.156 1 98.88 83 ALA B O 1
ATOM 3184 N N . MET B 1 84 ? 0.276 -9.812 -8.047 1 98.62 84 MET B N 1
ATOM 3185 C CA . MET B 1 84 ? 0.675 -10.352 -6.746 1 98.62 84 MET B CA 1
ATOM 3186 C C . MET B 1 84 ? -0.369 -10.023 -5.68 1 98.62 84 MET B C 1
ATOM 3188 O O . MET B 1 84 ? -0.582 -10.812 -4.754 1 98.62 84 MET B O 1
ATOM 3192 N N . CYS B 1 85 ? -1.024 -8.961 -5.816 1 98.62 85 CYS B N 1
ATOM 3193 C CA . CYS B 1 85 ? -2.027 -8.547 -4.844 1 98.62 85 CYS B CA 1
ATOM 3194 C C . CYS B 1 85 ? -3.395 -9.125 -5.188 1 98.62 85 CYS B C 1
ATOM 3196 O O . CYS B 1 85 ? -4.055 -9.727 -4.336 1 98.62 85 CYS B O 1
ATOM 3198 N N . ILE B 1 86 ? -3.797 -9.023 -6.434 1 98.81 86 ILE B N 1
ATOM 3199 C CA . ILE B 1 86 ? -5.148 -9.336 -6.879 1 98.81 86 ILE B CA 1
ATOM 3200 C C . ILE B 1 86 ? -5.375 -10.844 -6.824 1 98.81 86 ILE B C 1
ATOM 3202 O O . ILE B 1 86 ? -6.453 -11.305 -6.441 1 98.81 86 ILE B O 1
ATOM 3206 N N . ASN B 1 87 ? -4.383 -11.609 -7.266 1 98.88 87 ASN B N 1
ATOM 3207 C CA . ASN B 1 87 ? -4.523 -13.062 -7.207 1 98.88 87 ASN B CA 1
ATOM 3208 C C . ASN B 1 87 ? -4.684 -13.555 -5.77 1 98.88 87 ASN B C 1
ATOM 3210 O O . ASN B 1 87 ? -5.363 -14.547 -5.523 1 98.88 87 ASN B O 1
ATOM 3214 N N . ASP B 1 88 ? -4.09 -12.859 -4.785 1 98.5 88 ASP B N 1
ATOM 3215 C CA . ASP B 1 88 ? -4.234 -13.219 -3.375 1 98.5 88 ASP B CA 1
ATOM 3216 C C . ASP B 1 88 ? -5.68 -13.047 -2.908 1 98.5 88 ASP B C 1
ATOM 3218 O O . ASP B 1 88 ? -6.238 -13.93 -2.26 1 98.5 88 ASP B O 1
ATOM 3222 N N . ILE B 1 89 ? -6.281 -11.898 -3.221 1 98.44 89 ILE B N 1
ATOM 3223 C CA . ILE B 1 89 ? -7.633 -11.672 -2.715 1 98.44 89 ILE B CA 1
ATOM 3224 C C . ILE B 1 89 ? -8.617 -12.562 -3.461 1 98.44 89 ILE B C 1
ATOM 3226 O O . ILE B 1 89 ? -9.656 -12.945 -2.912 1 98.44 89 ILE B O 1
ATOM 3230 N N . LEU B 1 90 ? -8.258 -12.953 -4.695 1 98.75 90 LEU B N 1
ATOM 3231 C CA . LEU B 1 90 ? -9.086 -13.852 -5.5 1 98.75 90 LEU B CA 1
ATOM 3232 C C . LEU B 1 90 ? -9.234 -15.203 -4.816 1 98.75 90 LEU B C 1
ATOM 3234 O O . LEU B 1 90 ? -10.25 -15.883 -4.992 1 98.75 90 LEU B O 1
ATOM 3238 N N . CYS B 1 91 ? -8.25 -15.609 -4.004 1 98.62 91 CYS B N 1
ATOM 3239 C CA . CYS B 1 91 ? -8.266 -16.891 -3.32 1 98.62 91 CYS B CA 1
ATOM 3240 C C . CYS B 1 91 ? -9.477 -17.016 -2.408 1 98.62 91 CYS B C 1
ATOM 3242 O O . CYS B 1 91 ? -9.852 -18.109 -2.006 1 98.62 91 CYS B O 1
ATOM 3244 N N . HIS B 1 92 ? -10.086 -15.875 -2.09 1 98.31 92 HIS B N 1
ATOM 3245 C CA . HIS B 1 92 ? -11.258 -15.883 -1.214 1 98.31 92 HIS B CA 1
ATOM 3246 C C . HIS B 1 92 ? -12.531 -15.586 -1.994 1 98.31 92 HIS B C 1
ATOM 3248 O O . HIS B 1 92 ? -13.586 -15.336 -1.4 1 98.31 92 HIS B O 1
ATOM 3254 N N . GLY B 1 93 ? -12.438 -15.555 -3.312 1 98.38 93 GLY B N 1
ATOM 3255 C CA . GLY B 1 93 ? -13.594 -15.328 -4.164 1 98.38 93 GLY B CA 1
ATOM 3256 C C . GLY B 1 93 ? -13.992 -13.859 -4.246 1 98.38 93 GLY B C 1
ATOM 3257 O O . GLY B 1 93 ? -15.109 -13.539 -4.637 1 98.38 93 GLY B O 1
ATOM 3258 N N . ALA B 1 94 ? -13.148 -12.992 -3.848 1 98.44 94 ALA B N 1
ATOM 3259 C CA . ALA B 1 94 ? -13.469 -11.57 -3.832 1 98.44 94 ALA B CA 1
ATOM 3260 C C . ALA B 1 94 ? -13.328 -10.961 -5.223 1 98.44 94 ALA B C 1
ATOM 3262 O O . ALA B 1 94 ? -12.375 -11.258 -5.945 1 98.44 94 ALA B O 1
ATOM 3263 N N . LYS B 1 95 ? -14.266 -10.141 -5.605 1 98.25 95 LYS B N 1
ATOM 3264 C CA . LYS B 1 95 ? -14.18 -9.344 -6.828 1 98.25 95 LYS B CA 1
ATOM 3265 C C . LYS B 1 95 ? -13.305 -8.109 -6.617 1 98.25 95 LYS B C 1
ATOM 3267 O O . LYS B 1 95 ? -13.562 -7.305 -5.719 1 98.25 95 LYS B O 1
ATOM 3272 N N . PRO B 1 96 ? -12.273 -7.977 -7.453 1 98.5 96 PRO B N 1
ATOM 3273 C CA . PRO B 1 96 ? -11.445 -6.777 -7.297 1 98.5 96 PRO B CA 1
ATOM 3274 C C . PRO B 1 96 ? -12.227 -5.488 -7.551 1 98.5 96 PRO B C 1
ATOM 3276 O O . PRO B 1 96 ? -13.047 -5.43 -8.469 1 98.5 96 PRO B O 1
ATOM 3279 N N . LEU B 1 97 ? -12.016 -4.422 -6.738 1 98.56 97 LEU B N 1
ATOM 3280 C CA . LEU B 1 97 ? -12.664 -3.127 -6.91 1 98.56 97 LEU B CA 1
ATOM 3281 C C . LEU B 1 97 ? -11.656 -2.078 -7.379 1 98.56 97 LEU B C 1
ATOM 3283 O O . LEU B 1 97 ? -11.852 -1.45 -8.422 1 98.56 97 LEU B O 1
ATOM 3287 N N . PHE B 1 98 ? -10.555 -1.945 -6.609 1 98.75 98 PHE B N 1
ATOM 3288 C CA . PHE B 1 98 ? -9.602 -0.899 -6.961 1 98.75 98 PHE B CA 1
ATOM 3289 C C . PHE B 1 98 ? -8.219 -1.232 -6.426 1 98.75 98 PHE B C 1
ATOM 3291 O O . PHE B 1 98 ? -8.047 -2.189 -5.668 1 98.75 98 PHE B O 1
ATOM 3298 N N . PHE B 1 99 ? -7.293 -0.5 -6.898 1 98.69 99 PHE B N 1
ATOM 3299 C CA . PHE B 1 99 ? -5.871 -0.69 -6.637 1 98.69 99 PHE B CA 1
ATOM 3300 C C . PHE B 1 99 ? -5.191 0.641 -6.34 1 98.69 99 PHE B C 1
ATOM 3302 O O . PHE B 1 99 ? -5.641 1.69 -6.809 1 98.69 99 PHE B O 1
ATOM 3309 N N . LEU B 1 100 ? -4.191 0.659 -5.461 1 98.5 100 LEU B N 1
ATOM 3310 C CA . LEU B 1 100 ? -3.264 1.768 -5.254 1 98.5 100 LEU B CA 1
ATOM 3311 C C . LEU B 1 100 ? -1.818 1.301 -5.379 1 98.5 100 LEU B C 1
ATOM 3313 O O . LEU B 1 100 ? -1.497 0.161 -5.035 1 98.5 100 LEU B O 1
ATOM 3317 N N . ASP B 1 101 ? -0.959 2.193 -5.863 1 98.19 101 ASP B N 1
ATOM 3318 C CA . ASP B 1 101 ? 0.447 1.822 -5.988 1 98.19 101 ASP B CA 1
ATOM 3319 C C . ASP B 1 101 ? 1.342 2.795 -5.227 1 98.19 101 ASP B C 1
ATOM 3321 O O . ASP B 1 101 ? 0.941 3.926 -4.945 1 98.19 101 ASP B O 1
ATOM 3325 N N . TYR B 1 102 ? 2.461 2.326 -4.836 1 98 102 TYR B N 1
ATOM 3326 C CA . TYR B 1 102 ? 3.559 3.076 -4.234 1 98 102 TYR B CA 1
ATOM 3327 C C . TYR B 1 102 ? 4.863 2.832 -4.984 1 98 102 TYR B C 1
ATOM 3329 O O . TYR B 1 102 ? 5.305 1.688 -5.109 1 98 102 TYR B O 1
ATOM 3337 N N . ILE B 1 103 ? 5.43 3.904 -5.527 1 97.12 103 ILE B N 1
ATOM 3338 C CA . ILE B 1 103 ? 6.699 3.838 -6.246 1 97.12 103 ILE B CA 1
ATOM 3339 C C . ILE B 1 103 ? 7.754 4.656 -5.508 1 97.12 103 ILE B C 1
ATOM 3341 O O . ILE B 1 103 ? 7.516 5.809 -5.148 1 97.12 103 ILE B O 1
ATOM 3345 N N . ALA B 1 104 ? 8.852 4.07 -5.211 1 95.38 104 ALA B N 1
ATOM 3346 C CA . ALA B 1 104 ? 9.969 4.746 -4.555 1 95.38 104 ALA B CA 1
ATOM 3347 C C . ALA B 1 104 ? 11.234 4.66 -5.398 1 95.38 104 ALA B C 1
ATOM 3349 O O . ALA B 1 104 ? 11.508 3.629 -6.016 1 95.38 104 ALA B O 1
ATOM 3350 N N . CYS B 1 105 ? 11.969 5.73 -5.453 1 93.62 105 CYS B N 1
ATOM 3351 C CA . CYS B 1 105 ? 13.211 5.77 -6.223 1 93.62 105 CYS B CA 1
ATOM 3352 C C . CYS B 1 105 ? 14.203 6.75 -5.609 1 93.62 105 CYS B C 1
ATOM 3354 O O . CYS B 1 105 ? 13.852 7.508 -4.707 1 93.62 105 CYS B O 1
ATOM 3356 N N . GLY B 1 106 ? 15.477 6.645 -6.078 1 90.06 106 GLY B N 1
ATOM 3357 C CA . GLY B 1 106 ? 16.469 7.637 -5.688 1 90.06 106 GLY B CA 1
ATOM 3358 C C . GLY B 1 106 ? 16.344 8.938 -6.457 1 90.06 106 GLY B C 1
ATOM 3359 O O . GLY B 1 106 ? 16.344 10.016 -5.859 1 90.06 106 GLY B O 1
ATOM 3360 N N . LYS B 1 107 ? 16.281 8.82 -7.723 1 90.62 107 LYS B N 1
ATOM 3361 C CA . LYS B 1 107 ? 16.062 9.938 -8.641 1 90.62 107 LYS B CA 1
ATOM 3362 C C . LYS B 1 107 ? 14.875 9.68 -9.555 1 90.62 107 LYS B C 1
ATOM 3364 O O . LYS B 1 107 ? 14.859 8.695 -10.297 1 90.62 107 LYS B O 1
ATOM 3369 N N . LEU B 1 108 ? 13.977 10.594 -9.531 1 92.5 108 LEU B N 1
ATOM 3370 C CA . LEU B 1 108 ? 12.742 10.406 -10.289 1 92.5 108 LEU B CA 1
ATOM 3371 C C . LEU B 1 108 ? 12.953 10.75 -11.758 1 92.5 108 LEU B C 1
ATOM 3373 O O . LEU B 1 108 ? 13.43 11.836 -12.086 1 92.5 108 LEU B O 1
ATOM 3377 N N . GLU B 1 109 ? 12.711 9.82 -12.539 1 92.38 109 GLU B N 1
ATOM 3378 C CA . GLU B 1 109 ? 12.57 10.023 -13.977 1 92.38 109 GLU B CA 1
ATOM 3379 C C . GLU B 1 109 ? 11.125 9.82 -14.422 1 92.38 109 GLU B C 1
ATOM 3381 O O . GLU B 1 109 ? 10.617 8.688 -14.414 1 92.38 109 GLU B O 1
ATOM 3386 N N . SER B 1 110 ? 10.516 10.875 -14.898 1 92.62 110 SER B N 1
ATOM 3387 C CA . SER B 1 110 ? 9.078 10.891 -15.141 1 92.62 110 SER B CA 1
ATOM 3388 C C . SER B 1 110 ? 8.68 9.82 -16.156 1 92.62 110 SER B C 1
ATOM 3390 O O . SER B 1 110 ? 7.66 9.141 -15.977 1 92.62 110 SER B O 1
ATOM 3392 N N . GLU B 1 111 ? 9.469 9.578 -17.156 1 92.75 111 GLU B N 1
ATOM 3393 C CA . GLU B 1 111 ? 9.125 8.617 -18.203 1 92.75 111 GLU B CA 1
ATOM 3394 C C . GLU B 1 111 ? 9.172 7.191 -17.672 1 92.75 111 GLU B C 1
ATOM 3396 O O . GLU B 1 111 ? 8.328 6.367 -18.016 1 92.75 111 GLU B O 1
ATOM 3401 N N . ILE B 1 112 ? 10.164 6.906 -16.859 1 93.62 112 ILE B N 1
ATOM 3402 C CA . ILE B 1 112 ? 10.289 5.57 -16.281 1 93.62 112 ILE B CA 1
ATOM 3403 C C . ILE B 1 112 ? 9.125 5.309 -15.32 1 93.62 112 ILE B C 1
ATOM 3405 O O . ILE B 1 112 ? 8.492 4.254 -15.383 1 93.62 112 ILE B O 1
ATOM 3409 N N . ALA B 1 113 ? 8.898 6.277 -14.461 1 94.12 113 ALA B N 1
ATOM 3410 C CA . ALA B 1 113 ? 7.773 6.148 -13.539 1 94.12 113 ALA B CA 1
ATOM 3411 C C . ALA B 1 113 ? 6.469 5.938 -14.297 1 94.12 113 ALA B C 1
ATOM 3413 O O . ALA B 1 113 ? 5.629 5.133 -13.891 1 94.12 113 ALA B O 1
ATOM 3414 N N . ALA B 1 114 ? 6.309 6.66 -15.375 1 94.88 114 ALA B N 1
ATOM 3415 C CA . ALA B 1 114 ? 5.105 6.535 -16.203 1 94.88 114 ALA B CA 1
ATOM 3416 C C . ALA B 1 114 ? 4.988 5.137 -16.797 1 94.88 114 ALA B C 1
ATOM 3418 O O . ALA B 1 114 ? 3.891 4.582 -16.875 1 94.88 114 ALA B O 1
ATOM 3419 N N . GLN B 1 115 ? 6.051 4.594 -17.203 1 96.25 115 GLN B N 1
ATOM 3420 C CA . GLN B 1 115 ? 6.043 3.242 -17.75 1 96.25 115 GLN B CA 1
ATOM 3421 C C . GLN B 1 115 ? 5.66 2.221 -16.688 1 96.25 115 GLN B C 1
ATOM 3423 O O . GLN B 1 115 ? 4.93 1.269 -16.969 1 96.25 115 GLN B O 1
ATOM 3428 N N . LEU B 1 116 ? 6.219 2.402 -15.5 1 97.5 116 LEU B N 1
ATOM 3429 C CA . LEU B 1 116 ? 5.844 1.528 -14.391 1 97.5 116 LEU B CA 1
ATOM 3430 C C . LEU B 1 116 ? 4.34 1.57 -14.148 1 97.5 116 LEU B C 1
ATOM 3432 O O . LEU B 1 116 ? 3.699 0.525 -14.016 1 97.5 116 LEU B O 1
ATOM 3436 N N . VAL B 1 117 ? 3.779 2.746 -14.18 1 97.5 117 VAL B N 1
ATOM 3437 C CA . VAL B 1 117 ? 2.355 2.908 -13.906 1 97.5 117 VAL B CA 1
ATOM 3438 C C . VAL B 1 117 ? 1.542 2.41 -15.102 1 97.5 117 VAL B C 1
ATOM 3440 O O . VAL B 1 117 ? 0.431 1.9 -14.93 1 97.5 117 VAL B O 1
ATOM 3443 N N . GLU B 1 118 ? 2.068 2.566 -16.281 1 97.94 118 GLU B N 1
ATOM 3444 C CA . GLU B 1 118 ? 1.426 1.938 -17.422 1 97.94 118 GLU B CA 1
ATOM 3445 C C . GLU B 1 118 ? 1.218 0.445 -17.203 1 97.94 118 GLU B C 1
ATOM 3447 O O . GLU B 1 118 ? 0.148 -0.092 -17.484 1 97.94 118 GLU B O 1
ATOM 3452 N N . GLY B 1 119 ? 2.254 -0.208 -16.719 1 98.62 119 GLY B N 1
ATOM 3453 C CA . GLY B 1 119 ? 2.125 -1.61 -16.359 1 98.62 119 GLY B CA 1
ATOM 3454 C C . GLY B 1 119 ? 1.056 -1.86 -15.312 1 98.62 119 GLY B C 1
ATOM 3455 O O . GLY B 1 119 ? 0.261 -2.795 -15.438 1 98.62 119 GLY B O 1
ATOM 3456 N N . VAL B 1 120 ? 1.071 -1.015 -14.273 1 98.69 120 VAL B N 1
ATOM 3457 C CA . VAL B 1 120 ? 0.058 -1.13 -13.227 1 98.69 120 VAL B CA 1
ATOM 3458 C C . VAL B 1 120 ? -1.334 -0.997 -13.844 1 98.69 120 VAL B C 1
ATOM 3460 O O . VAL B 1 120 ? -2.227 -1.797 -13.555 1 98.69 120 VAL B O 1
ATOM 3463 N N . SER B 1 121 ? -1.513 -0.013 -14.68 1 98.44 121 SER B N 1
ATOM 3464 C CA . SER B 1 121 ? -2.795 0.229 -15.336 1 98.44 121 SER B CA 1
ATOM 3465 C C . SER B 1 121 ? -3.23 -0.978 -16.156 1 98.44 121 SER B C 1
ATOM 3467 O O . SER B 1 121 ? -4.395 -1.383 -16.109 1 98.44 121 SER B O 1
ATOM 3469 N N . ASN B 1 122 ? -2.334 -1.549 -16.891 1 98.69 122 ASN B N 1
ATOM 3470 C CA . ASN B 1 122 ? -2.654 -2.734 -17.688 1 98.69 122 ASN B CA 1
ATOM 3471 C C . ASN B 1 122 ? -3.074 -3.902 -16.797 1 98.69 122 ASN B C 1
ATOM 3473 O O . ASN B 1 122 ? -3.996 -4.645 -17.141 1 98.69 122 ASN B O 1
ATOM 3477 N N . GLY B 1 123 ? -2.367 -4.055 -15.695 1 98.81 123 GLY B N 1
ATOM 3478 C CA . GLY B 1 123 ? -2.777 -5.066 -14.734 1 98.81 123 GLY B CA 1
ATOM 3479 C C . GLY B 1 123 ? -4.176 -4.84 -14.188 1 98.81 123 GLY B C 1
ATOM 3480 O O . GLY B 1 123 ? -4.949 -5.789 -14.047 1 98.81 123 GLY B O 1
ATOM 3481 N N . CYS B 1 124 ? -4.457 -3.609 -13.898 1 98.81 124 CYS B N 1
ATOM 3482 C CA . CYS B 1 124 ? -5.785 -3.27 -13.391 1 98.81 124 CYS B CA 1
ATOM 3483 C C . CYS B 1 124 ? -6.855 -3.568 -14.438 1 98.81 124 CYS B C 1
ATOM 3485 O O . CYS B 1 124 ? -7.906 -4.129 -14.109 1 98.81 124 CYS B O 1
ATOM 3487 N N . ILE B 1 125 ? -6.605 -3.229 -15.633 1 98.56 125 ILE B N 1
ATOM 3488 C CA . ILE B 1 125 ? -7.555 -3.486 -16.703 1 98.56 125 ILE B CA 1
ATOM 3489 C C . ILE B 1 125 ? -7.812 -4.988 -16.828 1 98.56 125 ILE B C 1
ATOM 3491 O O . ILE B 1 125 ? -8.961 -5.422 -16.891 1 98.56 125 ILE B O 1
ATOM 3495 N N . GLN B 1 126 ? -6.758 -5.793 -16.734 1 98.44 126 GLN B N 1
ATOM 3496 C CA . GLN B 1 126 ? -6.879 -7.246 -16.812 1 98.44 126 GLN B CA 1
ATOM 3497 C C . GLN B 1 126 ? -7.684 -7.785 -15.633 1 98.44 126 GLN B C 1
ATOM 3499 O O . GLN B 1 126 ? -8.32 -8.836 -15.734 1 98.44 126 GLN B O 1
ATOM 3504 N N . SER B 1 127 ? -7.672 -7.086 -14.539 1 98.38 127 SER B N 1
ATOM 3505 C CA . SER B 1 127 ? -8.305 -7.523 -13.297 1 98.38 127 SER B CA 1
ATOM 3506 C C . SER B 1 127 ? -9.695 -6.93 -13.148 1 98.38 127 SER B C 1
ATOM 3508 O O . SER B 1 127 ? -10.398 -7.215 -12.172 1 98.38 127 SER B O 1
ATOM 3510 N N . GLU B 1 128 ? -10.047 -6.027 -14.07 1 97.5 128 GLU B N 1
ATOM 3511 C CA . GLU B 1 128 ? -11.32 -5.316 -14.031 1 97.5 128 GLU B CA 1
ATOM 3512 C C . GLU B 1 128 ? -11.469 -4.504 -12.75 1 97.5 128 GLU B C 1
ATOM 3514 O O . GLU B 1 128 ? -12.508 -4.551 -12.086 1 97.5 128 GLU B O 1
ATOM 3519 N N . CYS B 1 129 ? -10.445 -3.885 -12.352 1 97.81 129 CYS B N 1
ATOM 3520 C CA . CYS B 1 129 ? -10.461 -2.973 -11.211 1 97.81 129 CYS B CA 1
ATOM 3521 C C . CYS B 1 129 ? -9.859 -1.622 -11.586 1 97.81 129 CYS B C 1
ATOM 3523 O O . CYS B 1 129 ? -9.344 -1.453 -12.688 1 97.81 129 CYS B O 1
ATOM 3525 N N . ALA B 1 130 ? -10 -0.641 -10.711 1 98.44 130 ALA B N 1
ATOM 3526 C CA . ALA B 1 130 ? -9.594 0.728 -11.008 1 98.44 130 ALA B CA 1
ATOM 3527 C C . ALA B 1 130 ? -8.344 1.112 -10.219 1 98.44 130 ALA B C 1
ATOM 3529 O O . ALA B 1 130 ? -8.211 0.746 -9.047 1 98.44 130 ALA B O 1
ATOM 3530 N N . LEU B 1 131 ? -7.406 1.763 -10.867 1 98.19 131 LEU B N 1
ATOM 3531 C CA . LEU B 1 131 ? -6.328 2.451 -10.164 1 98.19 131 LEU B CA 1
ATOM 3532 C C . LEU B 1 131 ? -6.785 3.818 -9.672 1 98.19 131 LEU B C 1
ATOM 3534 O O . LEU B 1 131 ? -6.879 4.77 -10.453 1 98.19 131 LEU B O 1
ATOM 3538 N N . ILE B 1 132 ? -6.961 3.961 -8.312 1 97.25 132 ILE B N 1
ATOM 3539 C CA . ILE B 1 132 ? -7.664 5.164 -7.891 1 97.25 132 ILE B CA 1
ATOM 3540 C C . ILE B 1 132 ? -6.73 6.051 -7.07 1 97.25 132 ILE B C 1
ATOM 3542 O O . ILE B 1 132 ? -7.156 7.066 -6.516 1 97.25 132 ILE B O 1
ATOM 3546 N N . GLY B 1 133 ? -5.496 5.629 -6.941 1 95.25 133 GLY B N 1
ATOM 3547 C CA . GLY B 1 133 ? -4.523 6.422 -6.207 1 95.25 133 GLY B CA 1
ATOM 3548 C C . GLY B 1 133 ? -3.119 5.848 -6.273 1 95.25 133 GLY B C 1
ATOM 3549 O O . GLY B 1 133 ? -2.916 4.742 -6.777 1 95.25 133 GLY B O 1
ATOM 3550 N N . GLY B 1 134 ? -2.201 6.582 -5.734 1 95.06 134 GLY B N 1
ATOM 3551 C CA . GLY B 1 134 ? -0.8 6.195 -5.691 1 95.06 134 GLY B CA 1
ATOM 3552 C C . GLY B 1 134 ? 0.094 7.25 -5.07 1 95.06 134 GLY B C 1
ATOM 3553 O O . GLY B 1 134 ? -0.376 8.328 -4.695 1 95.06 134 GLY B O 1
ATOM 3554 N N . GLU B 1 135 ? 1.314 6.879 -4.895 1 94.25 135 GLU B N 1
ATOM 3555 C CA . GLU B 1 135 ? 2.346 7.762 -4.352 1 94.25 135 GLU B CA 1
ATOM 3556 C C . GLU B 1 135 ? 3.703 7.477 -4.988 1 94.25 135 GLU B C 1
ATOM 3558 O O . GLU B 1 135 ? 4.062 6.316 -5.203 1 94.25 135 GLU B O 1
ATOM 3563 N N . THR B 1 136 ? 4.363 8.523 -5.418 1 92.69 136 THR B N 1
ATOM 3564 C CA . THR B 1 136 ? 5.75 8.422 -5.859 1 92.69 136 THR B CA 1
ATOM 3565 C C . THR B 1 136 ? 6.684 9.125 -4.879 1 92.69 136 THR B C 1
ATOM 3567 O O . THR B 1 136 ? 6.559 10.328 -4.645 1 92.69 136 THR B O 1
ATOM 3570 N N . ALA B 1 137 ? 7.582 8.391 -4.32 1 91.44 137 ALA B N 1
ATOM 3571 C CA . ALA B 1 137 ? 8.523 8.914 -3.336 1 91.44 137 ALA B CA 1
ATOM 3572 C C . ALA B 1 137 ? 9.938 8.992 -3.91 1 91.44 137 ALA B C 1
ATOM 3574 O O . ALA B 1 137 ? 10.508 7.977 -4.297 1 91.44 137 ALA B O 1
ATOM 3575 N N . GLU B 1 138 ? 10.391 10.195 -4.035 1 91.12 138 GLU B N 1
ATOM 3576 C CA . GLU B 1 138 ? 11.797 10.383 -4.359 1 91.12 138 GLU B CA 1
ATOM 3577 C C . GLU B 1 138 ? 12.656 10.438 -3.1 1 91.12 138 GLU B C 1
ATOM 3579 O O . GLU B 1 138 ? 12.531 11.367 -2.299 1 91.12 138 GLU B O 1
ATOM 3584 N N . MET B 1 139 ? 13.461 9.469 -2.895 1 89.75 139 MET B N 1
ATOM 3585 C CA . MET B 1 139 ? 14.258 9.305 -1.681 1 89.75 139 MET B CA 1
ATOM 3586 C C . MET B 1 139 ? 15.742 9.219 -2.01 1 89.75 139 MET B C 1
ATOM 3588 O O . MET B 1 139 ? 16.344 8.148 -1.906 1 89.75 139 MET B O 1
ATOM 3592 N N . PRO B 1 140 ? 16.359 10.359 -2.271 1 85.69 140 PRO B N 1
ATOM 3593 C CA . PRO B 1 140 ? 17.781 10.352 -2.613 1 85.69 140 PRO B CA 1
ATOM 3594 C C . PRO B 1 140 ? 18.641 9.688 -1.543 1 85.69 140 PRO B C 1
ATOM 3596 O O . PRO B 1 140 ? 18.438 9.922 -0.349 1 85.69 140 PRO B O 1
ATOM 3599 N N . GLY B 1 141 ? 19.562 8.836 -1.956 1 79.44 141 GLY B N 1
ATOM 3600 C CA . GLY B 1 141 ? 20.469 8.164 -1.041 1 79.44 141 GLY B CA 1
ATOM 3601 C C . GLY B 1 141 ? 19.969 6.793 -0.612 1 79.44 141 GLY B C 1
ATOM 3602 O O . GLY B 1 141 ? 20.734 5.984 -0.089 1 79.44 141 GLY B O 1
ATOM 3603 N N . PHE B 1 142 ? 18.703 6.527 -0.811 1 82.12 142 PHE B N 1
ATOM 3604 C CA . PHE B 1 142 ? 18.125 5.246 -0.419 1 82.12 142 PHE B CA 1
ATOM 3605 C C . PHE B 1 142 ? 18.234 4.238 -1.557 1 82.12 142 PHE B C 1
ATOM 3607 O O . PHE B 1 142 ? 18.406 3.041 -1.319 1 82.12 142 PHE B O 1
ATOM 3614 N N . TYR B 1 143 ? 18.016 4.695 -2.732 1 84.88 143 TYR B N 1
ATOM 3615 C CA . TYR B 1 143 ? 18.047 3.883 -3.943 1 84.88 143 TYR B CA 1
ATOM 3616 C C . TYR B 1 143 ? 19.125 4.375 -4.906 1 84.88 143 TYR B C 1
ATOM 3618 O O . TYR B 1 143 ? 19.469 5.562 -4.91 1 84.88 143 TYR B O 1
ATOM 3626 N N . ARG B 1 144 ? 19.703 3.486 -5.707 1 82.38 144 ARG B N 1
ATOM 3627 C CA . ARG B 1 144 ? 20.609 3.895 -6.766 1 82.38 144 ARG B CA 1
ATOM 3628 C C . ARG B 1 144 ? 19.859 4.551 -7.918 1 82.38 144 ARG B C 1
ATOM 3630 O O . ARG B 1 144 ? 18.672 4.297 -8.109 1 82.38 144 ARG B O 1
ATOM 3637 N N . ASP B 1 145 ? 20.5 5.258 -8.688 1 81.94 145 ASP B N 1
ATOM 3638 C CA . ASP B 1 145 ? 19.891 5.902 -9.852 1 81.94 145 ASP B CA 1
ATOM 3639 C C . ASP B 1 145 ? 19.344 4.863 -10.82 1 81.94 145 ASP B C 1
ATOM 3641 O O . ASP B 1 145 ? 20.016 3.887 -11.148 1 81.94 145 ASP B O 1
ATOM 3645 N N . GLY B 1 146 ? 18.141 5.055 -11.148 1 82.25 146 GLY B N 1
ATOM 3646 C CA . GLY B 1 146 ? 17.516 4.164 -12.117 1 82.25 146 GLY B CA 1
ATOM 3647 C C . GLY B 1 146 ? 16.797 2.992 -11.477 1 82.25 146 GLY B C 1
ATOM 3648 O O . GLY B 1 146 ? 16.141 2.215 -12.164 1 82.25 146 GLY B O 1
ATOM 3649 N N . GLU B 1 147 ? 16.938 2.904 -10.188 1 88 147 GLU B N 1
ATOM 3650 C CA . GLU B 1 147 ? 16.281 1.799 -9.492 1 88 147 GLU B CA 1
ATOM 3651 C C . GLU B 1 147 ? 15.008 2.266 -8.789 1 88 147 GLU B C 1
ATOM 3653 O O . GLU B 1 147 ? 14.961 3.371 -8.25 1 88 147 GLU B O 1
ATOM 3658 N N . TYR B 1 148 ? 14 1.507 -8.938 1 93.62 148 TYR B N 1
ATOM 3659 C CA . TYR B 1 148 ? 12.688 1.771 -8.359 1 93.62 148 TYR B CA 1
ATOM 3660 C C . TYR B 1 148 ? 12.195 0.572 -7.562 1 93.62 148 TYR B C 1
ATOM 3662 O O . TYR B 1 148 ? 12.539 -0.571 -7.871 1 93.62 148 TYR B O 1
ATOM 3670 N N . ASP B 1 149 ? 11.539 0.811 -6.551 1 95.94 149 ASP B N 1
ATOM 3671 C CA . ASP B 1 149 ? 10.711 -0.188 -5.883 1 95.94 149 ASP B CA 1
ATOM 3672 C C . ASP B 1 149 ? 9.227 0.088 -6.117 1 95.94 149 ASP B C 1
ATOM 3674 O O . ASP B 1 149 ? 8.82 1.239 -6.297 1 95.94 149 ASP B O 1
ATOM 3678 N N . ILE B 1 150 ? 8.477 -0.955 -6.25 1 97.5 150 ILE B N 1
ATOM 3679 C CA . ILE B 1 150 ? 7.039 -0.808 -6.473 1 97.5 150 ILE B CA 1
ATOM 3680 C C . ILE B 1 150 ? 6.273 -1.733 -5.531 1 97.5 150 ILE B C 1
ATOM 3682 O O . ILE B 1 150 ? 6.598 -2.918 -5.414 1 97.5 150 ILE B O 1
ATOM 3686 N N . ALA B 1 151 ? 5.375 -1.197 -4.793 1 97.88 151 ALA B N 1
ATOM 3687 C CA . ALA B 1 151 ? 4.418 -1.943 -3.979 1 97.88 151 ALA B CA 1
ATOM 3688 C C . ALA B 1 151 ? 2.982 -1.595 -4.359 1 97.88 151 ALA B C 1
ATOM 3690 O O . ALA B 1 151 ? 2.734 -0.569 -4.996 1 97.88 151 ALA B O 1
ATOM 3691 N N . GLY B 1 152 ? 2.1 -2.457 -4.09 1 98.25 152 GLY B N 1
ATOM 3692 C CA . GLY B 1 152 ? 0.699 -2.23 -4.406 1 98.25 152 GLY B CA 1
ATOM 3693 C C . GLY B 1 152 ? -0.248 -2.768 -3.35 1 98.25 152 GLY B C 1
ATOM 3694 O O . GLY B 1 152 ? 0.173 -3.484 -2.439 1 98.25 152 GLY B O 1
ATOM 3695 N N . PHE B 1 153 ? -1.412 -2.352 -3.465 1 98.25 153 PHE B N 1
ATOM 3696 C CA . PHE B 1 153 ? -2.512 -2.689 -2.568 1 98.25 153 PHE B CA 1
ATOM 3697 C C . PHE B 1 153 ? -3.811 -2.859 -3.346 1 98.25 153 PHE B C 1
ATOM 3699 O O . PHE B 1 153 ? -4.164 -2.012 -4.168 1 98.25 153 PHE B O 1
ATOM 3706 N N . ALA B 1 154 ? -4.473 -3.965 -3.088 1 98.69 154 ALA B N 1
ATOM 3707 C CA . ALA B 1 154 ? -5.742 -4.25 -3.752 1 98.69 154 ALA B CA 1
ATOM 3708 C C . ALA B 1 154 ? -6.875 -4.379 -2.736 1 98.69 154 ALA B C 1
ATOM 3710 O O . ALA B 1 154 ? -6.676 -4.906 -1.639 1 98.69 154 ALA B O 1
ATOM 3711 N N . VAL B 1 155 ? -8.055 -3.91 -3.121 1 98.62 155 VAL B N 1
ATOM 3712 C CA . VAL B 1 155 ? -9.273 -4.109 -2.354 1 98.62 155 VAL B CA 1
ATOM 3713 C C . VAL B 1 155 ? -10.336 -4.766 -3.232 1 98.62 155 VAL B C 1
ATOM 3715 O O . VAL B 1 155 ? -10.586 -4.32 -4.355 1 98.62 155 VAL B O 1
ATOM 3718 N N . GLY B 1 156 ? -10.844 -5.828 -2.791 1 98.56 156 GLY B N 1
ATOM 3719 C CA . GLY B 1 156 ? -11.984 -6.496 -3.391 1 98.56 156 GLY B CA 1
ATOM 3720 C C . GLY B 1 156 ? -13.156 -6.641 -2.436 1 98.56 156 GLY B C 1
ATOM 3721 O O . GLY B 1 156 ? -13.094 -6.176 -1.297 1 98.56 156 GLY B O 1
ATOM 3722 N N . ILE B 1 157 ? -14.203 -7.246 -2.938 1 98.38 157 ILE B N 1
ATOM 3723 C CA . ILE B 1 157 ? -15.414 -7.391 -2.137 1 98.38 157 ILE B CA 1
ATOM 3724 C C . ILE B 1 157 ? -16.031 -8.766 -2.381 1 98.38 157 ILE B C 1
ATOM 3726 O O . ILE B 1 157 ? -15.93 -9.312 -3.48 1 98.38 157 ILE B O 1
ATOM 3730 N N . ALA B 1 158 ? -16.594 -9.328 -1.38 1 97.88 158 ALA B N 1
ATOM 3731 C CA . ALA B 1 158 ? -17.359 -10.578 -1.459 1 97.88 158 ALA B CA 1
ATOM 3732 C C . ALA B 1 158 ? -18.547 -10.547 -0.51 1 97.88 158 ALA B C 1
ATOM 3734 O O . ALA B 1 158 ? -18.562 -9.805 0.472 1 97.88 158 ALA B O 1
ATOM 3735 N N . GLU B 1 159 ? -19.594 -11.32 -0.895 1 97.62 159 GLU B N 1
ATOM 3736 C CA . GLU B 1 159 ? -20.641 -11.609 0.089 1 97.62 159 GLU B CA 1
ATOM 3737 C C . GLU B 1 159 ? -20.109 -12.5 1.21 1 97.62 159 GLU B C 1
ATOM 3739 O O . GLU B 1 159 ? -19.422 -13.484 0.951 1 97.62 159 GLU B O 1
ATOM 3744 N N . LYS B 1 160 ? -20.438 -12.102 2.355 1 97 160 LYS B N 1
ATOM 3745 C CA . LYS B 1 160 ? -19.922 -12.805 3.523 1 97 160 LYS B CA 1
ATOM 3746 C C . LYS B 1 160 ? -20.141 -14.312 3.4 1 97 160 LYS B C 1
ATOM 3748 O O . LYS B 1 160 ? -19.219 -15.102 3.645 1 97 160 LYS B O 1
ATOM 3753 N N . ASP B 1 161 ? -21.312 -14.672 2.928 1 96.69 161 ASP B N 1
ATOM 3754 C CA . ASP B 1 161 ? -21.672 -16.078 2.881 1 96.69 161 ASP B CA 1
ATOM 3755 C C . ASP B 1 161 ? -21.062 -16.766 1.663 1 96.69 161 ASP B C 1
ATOM 3757 O O . ASP B 1 161 ? -21.156 -17.984 1.516 1 96.69 161 ASP B O 1
ATOM 3761 N N . GLU B 1 162 ? -20.391 -16.047 0.809 1 97.12 162 GLU B N 1
ATOM 3762 C CA . GLU B 1 162 ? -19.797 -16.609 -0.401 1 97.12 162 GLU B CA 1
ATOM 3763 C C . GLU B 1 162 ? -18.281 -16.641 -0.307 1 97.12 162 GLU B C 1
ATOM 3765 O O . GLU B 1 162 ? -17.594 -17.047 -1.254 1 97.12 162 GLU B O 1
ATOM 3770 N N . ILE B 1 163 ? -17.75 -16.234 0.791 1 97.5 163 ILE B N 1
ATOM 3771 C CA . ILE B 1 163 ? -16.312 -16.234 0.989 1 97.5 163 ILE B CA 1
ATOM 3772 C C . ILE B 1 163 ? -15.781 -17.672 0.942 1 97.5 163 ILE B C 1
ATOM 3774 O O . ILE B 1 163 ? -16.375 -18.578 1.544 1 97.5 163 ILE B O 1
ATOM 3778 N N . ILE B 1 164 ? -14.766 -17.828 0.218 1 97.88 164 ILE B N 1
ATOM 3779 C CA . ILE B 1 164 ? -14.094 -19.125 0.133 1 97.88 164 ILE B CA 1
ATOM 3780 C C . ILE B 1 164 ? -12.938 -19.172 1.134 1 97.88 164 ILE B C 1
ATOM 3782 O O . ILE B 1 164 ? -11.992 -18.391 1.036 1 97.88 164 ILE B O 1
ATOM 3786 N N . ASP B 1 165 ? -13.031 -20.125 2.127 1 94.88 165 ASP B N 1
ATOM 3787 C CA . ASP B 1 165 ? -12.016 -20.172 3.178 1 94.88 165 ASP B CA 1
ATOM 3788 C C . ASP B 1 165 ? -11.516 -21.594 3.398 1 94.88 165 ASP B C 1
ATOM 3790 O O . ASP B 1 165 ? -10.852 -21.875 4.398 1 94.88 165 ASP B O 1
ATOM 3794 N N . GLY B 1 166 ? -11.867 -22.484 2.543 1 96.06 166 GLY B N 1
ATOM 3795 C CA . GLY B 1 166 ? -11.391 -23.859 2.609 1 96.06 166 GLY B CA 1
ATOM 3796 C C . GLY B 1 166 ? -12.188 -24.719 3.562 1 96.06 166 GLY B C 1
ATOM 3797 O O . GLY B 1 166 ? -11.922 -25.922 3.699 1 96.06 166 GLY B O 1
ATOM 3798 N N . SER B 1 167 ? -13.219 -24.188 4.211 1 95.69 167 SER B N 1
ATOM 3799 C CA . SER B 1 167 ? -13.992 -24.922 5.215 1 95.69 167 SER B CA 1
ATOM 3800 C C . SER B 1 167 ? -14.836 -26.016 4.574 1 95.69 167 SER B C 1
ATOM 3802 O O . SER B 1 167 ? -15.273 -26.938 5.254 1 95.69 167 SER B O 1
ATOM 3804 N N . LYS B 1 168 ? -15.086 -25.953 3.258 1 97.19 168 LYS B N 1
ATOM 3805 C CA . LYS B 1 168 ? -15.953 -26.906 2.572 1 97.19 168 LYS B CA 1
ATOM 3806 C C . LYS B 1 168 ? -15.133 -28.031 1.929 1 97.19 168 LYS B C 1
ATOM 3808 O O . LYS B 1 168 ? -15.688 -28.938 1.311 1 97.19 168 LYS B O 1
ATOM 3813 N N . ILE B 1 169 ? -13.82 -27.938 2.062 1 97.75 169 ILE B N 1
ATOM 3814 C CA . ILE B 1 169 ? -12.953 -28.953 1.467 1 97.75 169 ILE B CA 1
ATOM 3815 C C . ILE B 1 169 ? -13.148 -30.281 2.18 1 97.75 169 ILE B C 1
ATOM 3817 O O . ILE B 1 169 ? -13.266 -30.328 3.406 1 97.75 169 ILE B O 1
ATOM 3821 N N . GLU B 1 170 ? -13.219 -31.297 1.377 1 96.88 170 GLU B N 1
ATOM 3822 C CA . GLU B 1 170 ? -13.406 -32.656 1.905 1 96.88 170 GLU B CA 1
ATOM 3823 C C . GLU B 1 170 ? -12.375 -33.625 1.336 1 96.88 170 GLU B C 1
ATOM 3825 O O . GLU B 1 170 ? -11.758 -33.344 0.309 1 96.88 170 GLU B O 1
ATOM 3830 N N . ASP B 1 171 ? -12.305 -34.719 2.111 1 97 171 ASP B N 1
ATOM 3831 C CA . ASP B 1 171 ? -11.484 -35.812 1.625 1 97 171 ASP B CA 1
ATOM 3832 C C . ASP B 1 171 ? -11.93 -36.281 0.236 1 97 171 ASP B C 1
ATOM 3834 O O . ASP B 1 171 ? -13.125 -36.438 -0.009 1 97 171 ASP B O 1
ATOM 3838 N N . GLY B 1 172 ? -10.969 -36.375 -0.679 1 97.31 172 GLY B N 1
ATOM 3839 C CA . GLY B 1 172 ? -11.297 -36.844 -2.016 1 97.31 172 GLY B CA 1
ATOM 3840 C C . GLY B 1 172 ? -11.5 -35.719 -3.012 1 97.31 172 GLY B C 1
ATOM 3841 O O . GLY B 1 172 ? -11.539 -35.938 -4.223 1 97.31 172 GLY B O 1
ATOM 3842 N N . ASP B 1 173 ? -11.617 -34.5 -2.559 1 98.62 173 ASP B N 1
ATOM 3843 C CA . ASP B 1 173 ? -11.648 -33.375 -3.498 1 98.62 173 ASP B CA 1
ATOM 3844 C C . ASP B 1 173 ? -10.406 -33.375 -4.387 1 98.62 173 ASP B C 1
ATOM 3846 O O . ASP B 1 173 ? -9.344 -33.844 -3.98 1 98.62 173 ASP B O 1
ATOM 3850 N N . ILE B 1 174 ? -10.57 -32.875 -5.598 1 98.75 174 ILE B N 1
ATOM 3851 C CA . ILE B 1 174 ? -9.43 -32.875 -6.508 1 98.75 174 ILE B CA 1
ATOM 3852 C C . ILE B 1 174 ? -8.859 -31.469 -6.641 1 98.75 174 ILE B C 1
ATOM 3854 O O . ILE B 1 174 ? -9.531 -30.484 -6.336 1 98.75 174 ILE B O 1
ATOM 3858 N N . LEU B 1 175 ? -7.629 -31.422 -7.055 1 98.88 175 LEU B N 1
ATOM 3859 C CA . LEU B 1 175 ? -6.898 -30.188 -7.27 1 98.88 175 LEU B CA 1
ATOM 3860 C C . LEU B 1 175 ? -6.703 -29.922 -8.758 1 98.88 175 LEU B C 1
ATOM 3862 O O . LEU B 1 175 ? -6.203 -30.781 -9.492 1 98.88 175 LEU B O 1
ATOM 3866 N N . ILE B 1 176 ? -7.164 -28.781 -9.195 1 98.94 176 ILE B N 1
ATOM 3867 C CA . ILE B 1 176 ? -6.945 -28.328 -10.562 1 98.94 176 ILE B CA 1
ATOM 3868 C C . ILE B 1 176 ? -5.934 -27.188 -10.57 1 98.94 176 ILE B C 1
ATOM 3870 O O . ILE B 1 176 ? -6.125 -26.172 -9.891 1 98.94 176 ILE B O 1
ATOM 3874 N N . GLY B 1 177 ? -4.859 -27.391 -11.266 1 98.94 177 GLY B N 1
ATOM 3875 C CA . GLY B 1 177 ? -3.873 -26.328 -11.438 1 98.94 177 GLY B CA 1
ATOM 3876 C C . GLY B 1 177 ? -4.047 -25.547 -12.734 1 98.94 177 GLY B C 1
ATOM 3877 O O . GLY B 1 177 ? -4.293 -26.141 -13.789 1 98.94 177 GLY B O 1
ATOM 3878 N N . ILE B 1 178 ? -4.02 -24.25 -12.648 1 98.94 178 ILE B N 1
ATOM 3879 C CA . ILE B 1 178 ? -3.988 -23.406 -13.828 1 98.94 178 ILE B CA 1
ATOM 3880 C C . ILE B 1 178 ? -2.551 -22.984 -14.125 1 98.94 178 ILE B C 1
ATOM 3882 O O . ILE B 1 178 ? -1.812 -22.578 -13.227 1 98.94 178 ILE B O 1
ATOM 3886 N N . ALA B 1 179 ? -2.189 -23.031 -15.312 1 98.88 179 ALA B N 1
ATOM 3887 C CA . ALA B 1 179 ? -0.807 -22.828 -15.742 1 98.88 179 ALA B CA 1
ATOM 3888 C C . ALA B 1 179 ? -0.327 -21.422 -15.414 1 98.88 179 ALA B C 1
ATOM 3890 O O . ALA B 1 179 ? -1.099 -20.469 -15.492 1 98.88 179 ALA B O 1
ATOM 3891 N N . SER B 1 180 ? 0.961 -21.359 -15.055 1 98.75 180 SER B N 1
ATOM 3892 C CA . SER B 1 180 ? 1.606 -20.062 -14.875 1 98.75 180 SER B CA 1
ATOM 3893 C C . SER B 1 180 ? 2.211 -19.547 -16.172 1 98.75 180 SER B C 1
ATOM 3895 O O . SER B 1 180 ? 2.232 -20.281 -17.172 1 98.75 180 SER B O 1
ATOM 3897 N N . SER B 1 181 ? 2.662 -18.281 -16.234 1 98.31 181 SER B N 1
ATOM 3898 C CA . SER B 1 181 ? 3.338 -17.688 -17.391 1 98.31 181 SER B CA 1
ATOM 3899 C C . SER B 1 181 ? 4.855 -17.734 -17.219 1 98.31 181 SER B C 1
ATOM 3901 O O . SER B 1 181 ? 5.582 -17.016 -17.906 1 98.31 181 SER B O 1
ATOM 3903 N N . GLY B 1 182 ? 5.371 -18.547 -16.391 1 97.69 182 GLY B N 1
ATOM 3904 C CA . GLY B 1 182 ? 6.762 -18.625 -15.969 1 97.69 182 GLY B CA 1
ATOM 3905 C C . GLY B 1 182 ? 6.93 -18.578 -14.461 1 97.69 182 GLY B C 1
ATOM 3906 O O . GLY B 1 182 ? 6.102 -19.125 -13.727 1 97.69 182 GLY B O 1
ATOM 3907 N N . PRO B 1 183 ? 8.031 -18 -13.984 1 98.19 183 PRO B N 1
ATOM 3908 C CA . PRO B 1 183 ? 8.266 -17.969 -12.539 1 98.19 183 PRO B CA 1
ATOM 3909 C C . PRO B 1 183 ? 7.438 -16.906 -11.828 1 98.19 183 PRO B C 1
ATOM 3911 O O . PRO B 1 183 ? 7.48 -16.797 -10.602 1 98.19 183 PRO B O 1
ATOM 3914 N N . HIS B 1 184 ? 6.695 -16.109 -12.602 1 98.5 184 HIS B N 1
ATOM 3915 C CA . HIS B 1 184 ? 5.973 -14.984 -12.047 1 98.5 184 HIS B CA 1
ATOM 3916 C C . HIS B 1 184 ? 6.914 -14.023 -11.328 1 98.5 184 HIS B C 1
ATOM 3918 O O . HIS B 1 184 ? 7.812 -13.445 -11.945 1 98.5 184 HIS B O 1
ATOM 3924 N N . SER B 1 185 ? 6.742 -13.695 -10.078 1 97.5 185 SER B N 1
ATOM 3925 C CA . SER B 1 185 ? 7.586 -12.734 -9.383 1 97.5 185 SER B CA 1
ATOM 3926 C C . SER B 1 185 ? 8.273 -13.359 -8.172 1 97.5 185 SER B C 1
ATOM 3928 O O . SER B 1 185 ? 8.602 -12.664 -7.211 1 97.5 185 SER B O 1
ATOM 3930 N N . ASN B 1 186 ? 8.453 -14.648 -8.227 1 95.62 186 ASN B N 1
ATOM 3931 C CA . ASN B 1 186 ? 9.039 -15.312 -7.07 1 95.62 186 ASN B CA 1
ATOM 3932 C C . ASN B 1 186 ? 10.367 -15.984 -7.422 1 95.62 186 ASN B C 1
ATOM 3934 O O . ASN B 1 186 ? 10.516 -16.531 -8.516 1 95.62 186 ASN B O 1
ATOM 3938 N N . GLY B 1 187 ? 11.289 -15.906 -6.453 1 94.81 187 GLY B N 1
ATOM 3939 C CA . GLY B 1 187 ? 12.539 -16.625 -6.594 1 94.81 187 GLY B CA 1
ATOM 3940 C C . GLY B 1 187 ? 13.586 -15.867 -7.383 1 94.81 187 GLY B C 1
ATOM 3941 O O . GLY B 1 187 ? 14.602 -16.438 -7.793 1 94.81 187 GLY B O 1
ATOM 3942 N N . TYR B 1 188 ? 13.398 -14.672 -7.555 1 95.88 188 TYR B N 1
ATOM 3943 C CA . TYR B 1 188 ? 14.258 -13.938 -8.477 1 95.88 188 TYR B CA 1
ATOM 3944 C C . TYR B 1 188 ? 15.609 -13.633 -7.84 1 95.88 188 TYR B C 1
ATOM 3946 O O . TYR B 1 188 ? 16.594 -13.367 -8.547 1 95.88 188 TYR B O 1
ATOM 3954 N N . SER B 1 189 ? 15.688 -13.531 -6.488 1 93.12 189 SER B N 1
ATOM 3955 C CA . SER B 1 189 ? 17.016 -13.438 -5.883 1 93.12 189 SER B CA 1
ATOM 3956 C C . SER B 1 189 ? 17.891 -14.625 -6.27 1 93.12 189 SER B C 1
ATOM 3958 O O . SER B 1 189 ? 19.078 -14.477 -6.516 1 93.12 189 SER B O 1
ATOM 3960 N N . LEU B 1 190 ? 17.312 -15.781 -6.316 1 93.25 190 LEU B N 1
ATOM 3961 C CA . LEU B 1 190 ? 18 -16.984 -6.738 1 93.25 190 LEU B CA 1
ATOM 3962 C C . LEU B 1 190 ? 18.266 -16.969 -8.242 1 93.25 190 LEU B C 1
ATOM 3964 O O . LEU B 1 190 ? 19.375 -17.312 -8.68 1 93.25 190 LEU B O 1
ATOM 3968 N N . ILE B 1 191 ? 17.281 -16.594 -9.031 1 95.69 191 ILE B N 1
ATOM 3969 C CA . ILE B 1 191 ? 17.406 -16.531 -10.477 1 95.69 191 ILE B CA 1
ATOM 3970 C C . ILE B 1 191 ? 18.562 -15.617 -10.859 1 95.69 191 ILE B C 1
ATOM 3972 O O . ILE B 1 191 ? 19.375 -15.945 -11.727 1 95.69 191 ILE B O 1
ATOM 3976 N N . ARG B 1 192 ? 18.641 -14.469 -10.211 1 94.12 192 ARG B N 1
ATOM 3977 C CA . ARG B 1 192 ? 19.672 -13.484 -10.508 1 94.12 192 ARG B CA 1
ATOM 3978 C C . ARG B 1 192 ? 21.062 -14.047 -10.234 1 94.12 192 ARG B C 1
ATOM 3980 O O . ARG B 1 192 ? 22.031 -13.695 -10.906 1 94.12 192 ARG B O 1
ATOM 3987 N N . LYS B 1 193 ? 21.172 -14.852 -9.234 1 91.81 193 LYS B N 1
ATOM 3988 C CA . LYS B 1 193 ? 22.453 -15.477 -8.883 1 91.81 193 LYS B CA 1
ATOM 3989 C C . LYS B 1 193 ? 22.859 -16.516 -9.93 1 91.81 193 LYS B C 1
ATOM 3991 O O . LYS B 1 193 ? 24.047 -16.656 -10.227 1 91.81 193 LYS B O 1
ATOM 3996 N N . LEU B 1 194 ? 21.922 -17.188 -10.5 1 93.88 194 LEU B N 1
ATOM 3997 C CA . LEU B 1 194 ? 22.172 -18.297 -11.398 1 93.88 194 LEU B CA 1
ATOM 3998 C C . LEU B 1 194 ? 22.297 -17.812 -12.844 1 93.88 194 LEU B C 1
ATOM 4000 O O . LEU B 1 194 ? 23.047 -18.391 -13.633 1 93.88 194 LEU B O 1
ATOM 4004 N N . VAL B 1 195 ? 21.469 -16.797 -13.195 1 95.06 195 VAL B N 1
ATOM 4005 C CA . VAL B 1 195 ? 21.438 -16.281 -14.562 1 95.06 195 VAL B CA 1
ATOM 4006 C C . VAL B 1 195 ? 22.141 -14.93 -14.625 1 95.06 195 VAL B C 1
ATOM 4008 O O . VAL B 1 195 ? 21.484 -13.883 -14.516 1 95.06 195 VAL B O 1
ATOM 4011 N N . GLU B 1 196 ? 23.328 -14.914 -14.914 1 92.56 196 GLU B N 1
ATOM 4012 C CA . GLU B 1 196 ? 24.125 -13.695 -14.906 1 92.56 196 GLU B CA 1
ATOM 4013 C C . GLU B 1 196 ? 23.984 -12.938 -16.234 1 92.56 196 GLU B C 1
ATOM 4015 O O . GLU B 1 196 ? 23.844 -11.711 -16.234 1 92.56 196 GLU B O 1
ATOM 4020 N N . ASP B 1 197 ? 24.031 -13.727 -17.344 1 96.94 197 ASP B N 1
ATOM 4021 C CA . ASP B 1 197 ? 23.906 -13.125 -18.672 1 96.94 197 ASP B CA 1
ATOM 4022 C C . ASP B 1 197 ? 22.453 -13.141 -19.141 1 96.94 197 ASP B C 1
ATOM 4024 O O . ASP B 1 197 ? 21.984 -14.133 -19.703 1 96.94 197 ASP B O 1
ATOM 4028 N N . LEU B 1 198 ? 21.812 -12.039 -19.078 1 97.81 198 LEU B N 1
ATOM 4029 C CA . LEU B 1 198 ? 20.391 -11.906 -19.406 1 97.81 198 LEU B CA 1
ATOM 4030 C C . LEU B 1 198 ? 20.188 -11.875 -20.922 1 97.81 198 LEU B C 1
ATOM 4032 O O . LEU B 1 198 ? 19.047 -11.969 -21.391 1 97.81 198 LEU B O 1
ATOM 4036 N N . HIS B 1 199 ? 21.219 -11.797 -21.641 1 97.56 199 HIS B N 1
ATOM 4037 C CA . HIS B 1 199 ? 21.109 -11.703 -23.094 1 97.56 199 HIS B CA 1
ATOM 4038 C C . HIS B 1 199 ? 21.359 -13.055 -23.75 1 97.56 199 HIS B C 1
ATOM 4040 O O . HIS B 1 199 ? 21.266 -13.172 -24.984 1 97.56 199 HIS B O 1
ATOM 4046 N N . LYS B 1 200 ? 21.641 -13.969 -22.938 1 97 200 LYS B N 1
ATOM 4047 C CA . LYS B 1 200 ? 21.828 -15.32 -23.453 1 97 200 LYS B CA 1
ATOM 4048 C C . LYS B 1 200 ? 20.562 -15.828 -24.141 1 97 200 LYS B C 1
ATOM 4050 O O . LYS B 1 200 ? 19.453 -15.562 -23.688 1 97 200 LYS B O 1
ATOM 4055 N N . ASP B 1 201 ? 20.766 -16.562 -25.172 1 97.5 201 ASP B N 1
ATOM 4056 C CA . ASP B 1 201 ? 19.641 -17.109 -25.922 1 97.5 201 ASP B CA 1
ATOM 4057 C C . ASP B 1 201 ? 18.938 -18.203 -25.125 1 97.5 201 ASP B C 1
ATOM 4059 O O . ASP B 1 201 ? 19.578 -19.094 -24.578 1 97.5 201 ASP B O 1
ATOM 4063 N N . PHE B 1 202 ? 17.656 -18.156 -25.047 1 97.25 202 PHE B N 1
ATOM 4064 C CA . PHE B 1 202 ? 16.766 -19.156 -24.469 1 97.25 202 PHE B CA 1
ATOM 4065 C C . PHE B 1 202 ? 15.516 -19.328 -25.312 1 97.25 202 PHE B C 1
ATOM 4067 O O . PHE B 1 202 ? 14.633 -18.453 -25.312 1 97.25 202 PHE B O 1
ATOM 4074 N N . GLU B 1 203 ? 15.461 -20.469 -25.984 1 96.38 203 GLU B N 1
ATOM 4075 C CA . GLU B 1 203 ? 14.336 -20.828 -26.844 1 96.38 203 GLU B CA 1
ATOM 4076 C C . GLU B 1 203 ? 14.094 -19.734 -27.891 1 96.38 203 GLU B C 1
ATOM 4078 O O . GLU B 1 203 ? 12.953 -19.312 -28.094 1 96.38 203 GLU B O 1
ATOM 4083 N N . GLY B 1 204 ? 15.125 -19.141 -28.438 1 95.69 204 GLY B N 1
ATOM 4084 C CA . GLY B 1 204 ? 15.031 -18.203 -29.547 1 95.69 204 GLY B CA 1
ATOM 4085 C C . GLY B 1 204 ? 14.859 -16.766 -29.094 1 95.69 204 GLY B C 1
ATOM 4086 O O . GLY B 1 204 ? 14.625 -15.883 -29.922 1 95.69 204 GLY B O 1
ATOM 4087 N N . ASN B 1 205 ? 14.914 -16.516 -27.844 1 95.5 205 ASN B N 1
ATOM 4088 C CA . ASN B 1 205 ? 14.797 -15.188 -27.281 1 95.5 205 ASN B CA 1
ATOM 4089 C C . ASN B 1 205 ? 15.805 -14.969 -26.156 1 95.5 205 ASN B C 1
ATOM 4091 O O . ASN B 1 205 ? 16.438 -15.914 -25.672 1 95.5 205 ASN B O 1
ATOM 4095 N N . LYS B 1 206 ? 16.031 -13.703 -25.781 1 97.19 206 LYS B N 1
ATOM 4096 C CA . LYS B 1 206 ? 16.844 -13.445 -24.609 1 97.19 206 LYS B CA 1
ATOM 4097 C C . LYS B 1 206 ? 16.203 -14.016 -23.344 1 97.19 206 LYS B C 1
ATOM 4099 O O . LYS B 1 206 ? 15 -13.852 -23.141 1 97.19 206 LYS B O 1
ATOM 4104 N N . ILE B 1 207 ? 16.969 -14.648 -22.531 1 98.19 207 ILE B N 1
ATOM 4105 C CA . ILE B 1 207 ? 16.422 -15.258 -21.328 1 98.19 207 ILE B CA 1
ATOM 4106 C C . ILE B 1 207 ? 15.844 -14.18 -20.406 1 98.19 207 ILE B C 1
ATOM 4108 O O . ILE B 1 207 ? 14.852 -14.406 -19.719 1 98.19 207 ILE B O 1
ATOM 4112 N N . GLY B 1 208 ? 16.438 -12.953 -20.5 1 98.19 208 GLY B N 1
ATOM 4113 C CA . GLY B 1 208 ? 15.898 -11.836 -19.734 1 98.19 208 GLY B CA 1
ATOM 4114 C C . GLY B 1 208 ? 14.453 -11.523 -20.078 1 98.19 208 GLY B C 1
ATOM 4115 O O . GLY B 1 208 ? 13.648 -11.211 -19.203 1 98.19 208 GLY B O 1
ATOM 4116 N N . ASN B 1 209 ? 14.133 -11.625 -21.359 1 98.06 209 ASN B N 1
ATOM 4117 C CA . ASN B 1 209 ? 12.758 -11.398 -21.797 1 98.06 209 ASN B CA 1
ATOM 4118 C C . ASN B 1 209 ? 11.82 -12.461 -21.234 1 98.06 209 ASN B C 1
ATOM 4120 O O . ASN B 1 209 ? 10.695 -12.156 -20.844 1 98.06 209 ASN B O 1
ATOM 4124 N N . THR B 1 210 ? 12.289 -13.68 -21.219 1 97.88 210 THR B N 1
ATOM 4125 C CA . THR B 1 210 ? 11.492 -14.773 -20.672 1 97.88 210 THR B CA 1
ATOM 4126 C C . THR B 1 210 ? 11.25 -14.57 -19.188 1 97.88 210 THR B C 1
ATOM 4128 O O . THR B 1 210 ? 10.133 -14.75 -18.703 1 97.88 210 THR B O 1
ATOM 4131 N N . LEU B 1 211 ? 12.289 -14.125 -18.516 1 98.38 211 LEU B N 1
ATOM 4132 C CA . LEU B 1 211 ? 12.219 -13.93 -17.062 1 98.38 211 LEU B CA 1
ATOM 4133 C C . LEU B 1 211 ? 11.336 -12.734 -16.719 1 98.38 211 LEU B C 1
ATOM 4135 O O . LEU B 1 211 ? 10.766 -12.672 -15.633 1 98.38 211 LEU B O 1
ATOM 4139 N N . LEU B 1 212 ? 11.109 -11.836 -17.703 1 98.44 212 LEU B N 1
ATOM 4140 C CA . LEU B 1 212 ? 10.328 -10.625 -17.453 1 98.44 212 LEU B CA 1
ATOM 4141 C C . LEU B 1 212 ? 8.875 -10.82 -17.875 1 98.44 212 LEU B C 1
ATOM 4143 O O . LEU B 1 212 ? 8.078 -9.883 -17.844 1 98.44 212 LEU B O 1
ATOM 4147 N N . THR B 1 213 ? 8.555 -12.062 -18.328 1 98.31 213 THR B N 1
ATOM 4148 C CA . THR B 1 213 ? 7.148 -12.328 -18.625 1 98.31 213 THR B CA 1
ATOM 4149 C C . THR B 1 213 ? 6.27 -11.984 -17.422 1 98.31 213 THR B C 1
ATOM 4151 O O . THR B 1 213 ? 6.535 -12.422 -16.297 1 98.31 213 THR B O 1
ATOM 4154 N N . PRO B 1 214 ? 5.246 -11.141 -17.609 1 98.62 214 PRO B N 1
ATOM 4155 C CA . PRO B 1 214 ? 4.426 -10.695 -16.469 1 98.62 214 PRO B CA 1
ATOM 4156 C C . PRO B 1 214 ? 3.689 -11.844 -15.789 1 98.62 214 PRO B C 1
ATOM 4158 O O . PRO B 1 214 ? 3.332 -12.828 -16.438 1 98.62 214 PRO B O 1
ATOM 4161 N N . THR B 1 215 ? 3.527 -11.695 -14.508 1 98.81 215 THR B N 1
ATOM 4162 C CA . THR B 1 215 ? 2.707 -12.633 -13.742 1 98.81 215 THR B CA 1
ATOM 4163 C C . THR B 1 215 ? 1.292 -12.695 -14.312 1 98.81 215 THR B C 1
ATOM 4165 O O . THR B 1 215 ? 0.693 -11.664 -14.617 1 98.81 215 THR B O 1
ATOM 4168 N N . LYS B 1 216 ? 0.812 -13.891 -14.445 1 98.69 216 LYS B N 1
ATOM 4169 C CA . LYS B 1 216 ? -0.547 -14.07 -14.945 1 98.69 216 LYS B CA 1
ATOM 4170 C C . LYS B 1 216 ? -1.578 -13.609 -13.922 1 98.69 216 LYS B C 1
ATOM 4172 O O . LYS B 1 216 ? -1.437 -13.867 -12.727 1 98.69 216 LYS B O 1
ATOM 4177 N N . ILE B 1 217 ? -2.596 -12.93 -14.391 1 98.88 217 ILE B N 1
ATOM 4178 C CA . ILE B 1 217 ? -3.734 -12.523 -13.578 1 98.88 217 ILE B CA 1
ATOM 4179 C C . ILE B 1 217 ? -4.914 -13.461 -13.836 1 98.88 217 ILE B C 1
ATOM 4181 O O . ILE B 1 217 ? -5.375 -13.594 -14.969 1 98.88 217 ILE B O 1
ATOM 4185 N N . TYR B 1 218 ? -5.516 -14.047 -12.867 1 98.88 218 TYR B N 1
ATOM 4186 C CA . TYR B 1 218 ? -6.457 -15.148 -13.031 1 98.88 218 TYR B CA 1
ATOM 4187 C C . TYR B 1 218 ? -7.887 -14.688 -12.773 1 98.88 218 TYR B C 1
ATOM 4189 O O . TYR B 1 218 ? -8.812 -15.508 -12.719 1 98.88 218 TYR B O 1
ATOM 4197 N N . VAL B 1 219 ? -8.148 -13.445 -12.688 1 98.81 219 VAL B N 1
ATOM 4198 C CA . VAL B 1 219 ? -9.422 -12.891 -12.227 1 98.81 219 VAL B CA 1
ATOM 4199 C C . VAL B 1 219 ? -10.547 -13.32 -13.164 1 98.81 219 VAL B C 1
ATOM 4201 O O . VAL B 1 219 ? -11.516 -13.953 -12.734 1 98.81 219 VAL B O 1
ATOM 4204 N N . LYS B 1 220 ? -10.422 -13.086 -14.453 1 98.44 220 LYS B N 1
ATOM 4205 C CA . LYS B 1 220 ? -11.508 -13.305 -15.398 1 98.44 220 LYS B CA 1
ATOM 4206 C C . LYS B 1 220 ? -11.914 -14.773 -15.445 1 98.44 220 LYS B C 1
ATOM 4208 O O . LYS B 1 220 ? -13.078 -15.117 -15.211 1 98.44 220 LYS B O 1
ATOM 4213 N N . PRO B 1 221 ? -10.977 -15.672 -15.641 1 98.69 221 PRO B N 1
ATOM 4214 C CA . PRO B 1 221 ? -11.391 -17.078 -15.719 1 98.69 221 PRO B CA 1
ATOM 4215 C C . PRO B 1 221 ? -11.93 -17.609 -14.391 1 98.69 221 PRO B C 1
ATOM 4217 O O . PRO B 1 221 ? -12.906 -18.359 -14.367 1 98.69 221 PRO B O 1
ATOM 4220 N N . VAL B 1 222 ? -11.375 -17.234 -13.273 1 98.81 222 VAL B N 1
ATOM 4221 C CA . VAL B 1 222 ? -11.789 -17.781 -11.977 1 98.81 222 VAL B CA 1
ATOM 4222 C C . VAL B 1 222 ? -13.156 -17.219 -11.594 1 98.81 222 VAL B C 1
ATOM 4224 O O . VAL B 1 222 ? -14.016 -17.953 -11.094 1 98.81 222 VAL B O 1
ATOM 4227 N N . MET B 1 223 ? -13.375 -15.914 -11.812 1 98.62 223 MET B N 1
ATOM 4228 C CA . MET B 1 223 ? -14.68 -15.336 -11.523 1 98.62 223 MET B CA 1
ATOM 4229 C C . MET B 1 223 ? -15.773 -16.031 -12.32 1 98.62 223 MET B C 1
ATOM 4231 O O . MET B 1 223 ? -16.875 -16.25 -11.812 1 98.62 223 MET B O 1
ATOM 4235 N N . LYS B 1 224 ? -15.523 -16.344 -13.57 1 98.56 224 LYS B N 1
ATOM 4236 C CA . LYS B 1 224 ? -16.484 -17.062 -14.398 1 98.56 224 LYS B CA 1
ATOM 4237 C C . LYS B 1 224 ? -16.766 -18.453 -13.844 1 98.56 224 LYS B C 1
ATOM 4239 O O . LYS B 1 224 ? -17.922 -18.906 -13.852 1 98.56 224 LYS B O 1
ATOM 4244 N N . LEU B 1 225 ? -15.758 -19.125 -13.398 1 98.81 225 LEU B N 1
ATOM 4245 C CA . LEU B 1 225 ? -15.938 -20.453 -12.812 1 98.81 225 LEU B CA 1
ATOM 4246 C C . LEU B 1 225 ? -16.797 -20.375 -11.555 1 98.81 225 LEU B C 1
ATOM 4248 O O . LEU B 1 225 ? -17.609 -21.266 -11.297 1 98.81 225 LEU B O 1
ATOM 4252 N N . LEU B 1 226 ? -16.625 -19.328 -10.75 1 98.5 226 LEU B N 1
ATOM 4253 C CA . LEU B 1 226 ? -17.328 -19.172 -9.484 1 98.5 226 LEU B CA 1
ATOM 4254 C C . LEU B 1 226 ? -18.828 -19 -9.719 1 98.5 226 LEU B C 1
ATOM 4256 O O . LEU B 1 226 ? -19.641 -19.266 -8.828 1 98.5 226 LEU B O 1
ATOM 4260 N N . GLU B 1 227 ? -19.203 -18.562 -10.898 1 97.62 227 GLU B N 1
ATOM 4261 C CA . GLU B 1 227 ? -20.609 -18.422 -11.242 1 97.62 227 GLU B CA 1
ATOM 4262 C C . GLU B 1 227 ? -21.25 -19.797 -11.469 1 97.62 227 GLU B C 1
ATOM 4264 O O . GLU B 1 227 ? -22.469 -19.938 -11.336 1 97.62 227 GLU B O 1
ATOM 4269 N N . LYS B 1 228 ? -20.438 -20.75 -11.789 1 97.75 228 LYS B N 1
ATOM 4270 C CA . LYS B 1 228 ? -20.984 -22.016 -12.289 1 97.75 228 LYS B CA 1
ATOM 4271 C C . LYS B 1 228 ? -20.719 -23.156 -11.312 1 97.75 228 LYS B C 1
ATOM 4273 O O . LYS B 1 228 ? -21.469 -24.125 -11.266 1 97.75 228 LYS B O 1
ATOM 4278 N N . TYR B 1 229 ? -19.641 -23.047 -10.57 1 98.38 229 TYR B N 1
ATOM 4279 C CA . TYR B 1 229 ? -19.203 -24.203 -9.789 1 98.38 229 TYR B CA 1
ATOM 4280 C C . TYR B 1 229 ? -19 -23.812 -8.328 1 98.38 229 TYR B C 1
ATOM 4282 O O . TYR B 1 229 ? -18.797 -22.641 -8.008 1 98.38 229 TYR B O 1
ATOM 4290 N N . ASN B 1 230 ? -19.125 -24.828 -7.512 1 97.69 230 ASN B N 1
ATOM 4291 C CA . ASN B 1 230 ? -18.766 -24.672 -6.105 1 97.69 230 ASN B CA 1
ATOM 4292 C C . ASN B 1 230 ? -17.281 -24.922 -5.875 1 97.69 230 ASN B C 1
ATOM 4294 O O . ASN B 1 230 ? -16.859 -26.031 -5.582 1 97.69 230 ASN B O 1
ATOM 4298 N N . ILE B 1 231 ? -16.484 -23.906 -5.977 1 98.69 231 ILE B N 1
ATOM 4299 C CA . ILE B 1 231 ? -15.07 -23.984 -5.664 1 98.69 231 ILE B CA 1
ATOM 4300 C C . ILE B 1 231 ? -14.867 -23.891 -4.152 1 98.69 231 ILE B C 1
ATOM 4302 O O . ILE B 1 231 ? -15.289 -22.922 -3.52 1 98.69 231 ILE B O 1
ATOM 4306 N N . LYS B 1 232 ? -14.109 -24.797 -3.592 1 98.56 232 LYS B N 1
ATOM 4307 C CA . LYS B 1 232 ? -14.055 -24.984 -2.145 1 98.56 232 LYS B CA 1
ATOM 4308 C C . LYS B 1 232 ? -12.812 -24.328 -1.556 1 98.56 232 LYS B C 1
ATOM 4310 O O . LYS B 1 232 ? -12.773 -24 -0.365 1 98.56 232 LYS B O 1
ATOM 4315 N N . GLY B 1 233 ? -11.805 -24.172 -2.309 1 98.38 233 GLY B N 1
ATOM 4316 C CA . GLY B 1 233 ? -10.539 -23.562 -1.938 1 98.38 233 GLY B CA 1
ATOM 4317 C C . GLY B 1 233 ? -9.719 -23.109 -3.133 1 98.38 233 GLY B C 1
ATOM 4318 O O . GLY B 1 233 ? -9.867 -23.656 -4.23 1 98.38 233 GLY B O 1
ATOM 4319 N N . MET B 1 234 ? -8.953 -22.172 -2.926 1 98.75 234 MET B N 1
ATOM 4320 C CA . MET B 1 234 ? -8.055 -21.656 -3.955 1 98.75 234 MET B CA 1
ATOM 4321 C C . MET B 1 234 ? -6.703 -21.281 -3.357 1 98.75 234 MET B C 1
ATOM 4323 O O . MET B 1 234 ? -6.629 -20.859 -2.201 1 98.75 234 MET B O 1
ATOM 4327 N N . ALA B 1 235 ? -5.66 -21.406 -4.121 1 98.56 235 ALA B N 1
ATOM 4328 C CA . ALA B 1 235 ? -4.32 -21.047 -3.678 1 98.56 235 ALA B CA 1
ATOM 4329 C C . ALA B 1 235 ? -3.549 -20.328 -4.789 1 98.56 235 ALA B C 1
ATOM 4331 O O . ALA B 1 235 ? -3.49 -20.828 -5.922 1 98.56 235 ALA B O 1
ATOM 4332 N N . HIS B 1 236 ? -3.074 -19.156 -4.484 1 98.75 236 HIS B N 1
ATOM 4333 C CA . HIS B 1 236 ? -2.109 -18.438 -5.316 1 98.75 236 HIS B CA 1
ATOM 4334 C C . HIS B 1 236 ? -0.687 -18.922 -5.039 1 98.75 236 HIS B C 1
ATOM 4336 O O . HIS B 1 236 ? -0.173 -18.734 -3.932 1 98.75 236 HIS B O 1
ATOM 4342 N N . VAL B 1 237 ? -0.003 -19.531 -6.023 1 98.62 237 VAL B N 1
ATOM 4343 C CA . VAL B 1 237 ? 1.302 -20.141 -5.781 1 98.62 237 VAL B CA 1
ATOM 4344 C C . VAL B 1 237 ? 2.402 -19.109 -6.023 1 98.62 237 VAL B C 1
ATOM 4346 O O . VAL B 1 237 ? 2.727 -18.797 -7.172 1 98.62 237 VAL B O 1
ATOM 4349 N N . THR B 1 238 ? 2.963 -18.641 -5 1 96.81 238 THR B N 1
ATOM 4350 C CA . THR B 1 238 ? 4.012 -17.641 -5.027 1 96.81 238 THR B CA 1
ATOM 4351 C C . THR B 1 238 ? 5.266 -18.141 -4.312 1 96.81 238 THR B C 1
ATOM 4353 O O . THR B 1 238 ? 5.727 -19.25 -4.562 1 96.81 238 THR B O 1
ATOM 4356 N N . GLY B 1 239 ? 5.887 -17.297 -3.49 1 93 239 GLY B N 1
ATOM 4357 C CA . GLY B 1 239 ? 7 -17.766 -2.68 1 93 239 GLY B CA 1
ATOM 4358 C C . GLY B 1 239 ? 6.613 -18.875 -1.72 1 93 239 GLY B C 1
ATOM 4359 O O . GLY B 1 239 ? 5.531 -18.844 -1.132 1 93 239 GLY B O 1
ATOM 4360 N N . GLY B 1 240 ? 7.508 -19.797 -1.517 1 93.06 240 GLY B N 1
ATOM 4361 C CA . GLY B 1 240 ? 7.188 -21 -0.753 1 93.06 240 GLY B CA 1
ATOM 4362 C C . GLY B 1 240 ? 6.676 -22.141 -1.615 1 93.06 240 GLY B C 1
ATOM 4363 O O . GLY B 1 240 ? 6.582 -23.281 -1.155 1 93.06 240 GLY B O 1
ATOM 4364 N N . GLY B 1 241 ? 6.367 -21.812 -2.828 1 96.62 241 GLY B N 1
ATOM 4365 C CA . GLY B 1 241 ? 5.996 -22.812 -3.809 1 96.62 241 GLY B CA 1
ATOM 4366 C C . GLY B 1 241 ? 4.77 -23.609 -3.408 1 96.62 241 GLY B C 1
ATOM 4367 O O . GLY B 1 241 ? 3.826 -23.062 -2.836 1 96.62 241 GLY B O 1
ATOM 4368 N N . PHE B 1 242 ? 4.793 -24.875 -3.803 1 98 242 PHE B N 1
ATOM 4369 C CA . PHE B 1 242 ? 3.662 -25.75 -3.531 1 98 242 PHE B CA 1
ATOM 4370 C C . PHE B 1 242 ? 3.529 -26.016 -2.037 1 98 242 PHE B C 1
ATOM 4372 O O . PHE B 1 242 ? 2.428 -25.969 -1.487 1 98 242 PHE B O 1
ATOM 4379 N N . TYR B 1 243 ? 4.645 -26.172 -1.385 1 96.25 243 TYR B N 1
ATOM 4380 C CA . TYR B 1 243 ? 4.684 -26.656 -0.006 1 96.25 243 TYR B CA 1
ATOM 4381 C C . TYR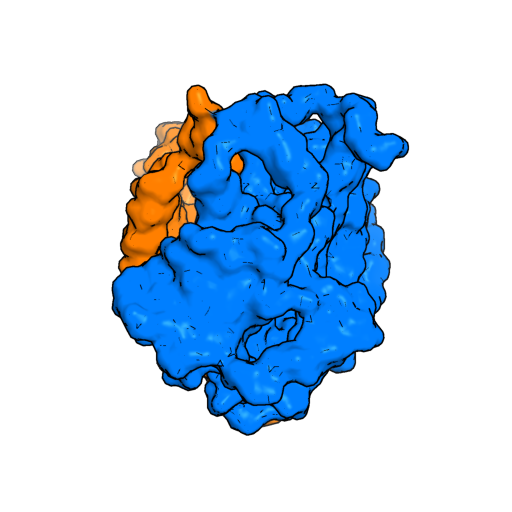 B 1 243 ? 4.027 -25.641 0.935 1 96.25 243 TYR B C 1
ATOM 4383 O O . TYR B 1 243 ? 3.363 -26.031 1.899 1 96.25 243 TYR B O 1
ATOM 4391 N N . GLU B 1 244 ? 4.18 -24.438 0.63 1 93.88 244 GLU B N 1
ATOM 4392 C CA . GLU B 1 244 ? 3.686 -23.438 1.568 1 93.88 244 GLU B CA 1
ATOM 4393 C C . GLU B 1 244 ? 2.322 -22.906 1.137 1 93.88 244 GLU B C 1
ATOM 4395 O O . GLU B 1 244 ? 1.445 -22.672 1.973 1 93.88 244 GLU B O 1
ATOM 4400 N N . ASN B 1 245 ? 2.135 -22.703 -0.128 1 96.81 245 ASN B N 1
ATOM 4401 C CA . ASN B 1 245 ? 0.961 -21.969 -0.583 1 96.81 245 ASN B CA 1
ATOM 4402 C C . ASN B 1 245 ? -0.267 -22.875 -0.675 1 96.81 245 ASN B C 1
ATOM 4404 O O . ASN B 1 245 ? -1.372 -22.453 -0.317 1 96.81 245 ASN B O 1
ATOM 4408 N N . ILE B 1 246 ? -0.147 -24.094 -1.151 1 97.81 246 ILE B N 1
ATOM 4409 C CA . ILE B 1 246 ? -1.312 -24.938 -1.407 1 97.81 246 ILE B CA 1
ATOM 4410 C C . ILE B 1 246 ? -1.994 -25.281 -0.087 1 97.81 246 ILE B C 1
ATOM 4412 O O . ILE B 1 246 ? -3.213 -25.156 0.044 1 97.81 246 ILE B O 1
ATOM 4416 N N . PRO B 1 247 ? -1.27 -25.641 0.986 1 95.94 247 PRO B N 1
ATOM 4417 C CA . PRO B 1 247 ? -1.937 -25.969 2.248 1 95.94 247 PRO B CA 1
ATOM 4418 C C . PRO B 1 247 ? -2.627 -24.766 2.881 1 95.94 247 PRO B C 1
ATOM 4420 O O . PRO B 1 247 ? -3.504 -24.922 3.732 1 95.94 247 PRO B O 1
ATOM 4423 N N . ARG B 1 248 ? -2.27 -23.562 2.492 1 94.12 248 ARG B N 1
ATOM 4424 C CA . ARG B 1 248 ? -2.857 -22.359 3.057 1 94.12 248 ARG B CA 1
ATOM 4425 C C . ARG B 1 248 ? -4.352 -22.281 2.764 1 94.12 248 ARG B C 1
ATOM 4427 O O . ARG B 1 248 ? -5.094 -21.578 3.455 1 94.12 248 ARG B O 1
ATOM 4434 N N . MET B 1 249 ? -4.801 -23 1.705 1 95.56 249 MET B N 1
ATOM 4435 C CA . MET B 1 249 ? -6.223 -22.906 1.38 1 95.56 249 MET B CA 1
ATOM 4436 C C . MET B 1 249 ? -7.043 -23.797 2.309 1 95.56 249 MET B C 1
ATOM 4438 O O . MET B 1 249 ? -8.273 -23.703 2.336 1 95.56 249 MET B O 1
ATOM 4442 N N . PHE B 1 250 ? -6.363 -24.656 3.125 1 94.5 250 PHE B N 1
ATOM 4443 C CA . PHE B 1 250 ? -7.078 -25.609 3.963 1 94.5 250 PHE B CA 1
ATOM 4444 C C . PHE B 1 250 ? -7.453 -24.984 5.301 1 94.5 250 PHE B C 1
ATOM 4446 O O . PHE B 1 250 ? -6.637 -24.297 5.922 1 94.5 250 PHE B O 1
ATOM 4453 N N . LYS B 1 251 ? -8.633 -25.188 5.711 1 90.12 251 LYS B N 1
ATOM 4454 C CA . LYS B 1 251 ? -9.047 -24.812 7.066 1 90.12 251 LYS B CA 1
ATOM 4455 C C . LYS B 1 251 ? -8.75 -25.938 8.055 1 90.12 251 LYS B C 1
ATOM 4457 O O . LYS B 1 251 ? -8.312 -25.688 9.18 1 90.12 251 LYS B O 1
ATOM 4462 N N . GLU B 1 252 ? -8.93 -27.141 7.559 1 90.56 252 GLU B N 1
ATOM 4463 C CA . GLU B 1 252 ? -8.648 -28.344 8.352 1 90.56 252 GLU B CA 1
ATOM 4464 C C . GLU B 1 252 ? -7.324 -28.969 7.941 1 90.56 252 GLU B C 1
ATOM 4466 O O . GLU B 1 252 ? -6.641 -28.469 7.043 1 90.56 252 GLU B O 1
ATOM 4471 N N . ASP B 1 253 ? -7.051 -30.078 8.648 1 93.06 253 ASP B N 1
ATOM 4472 C CA . ASP B 1 253 ? -5.789 -30.766 8.375 1 93.06 253 ASP B CA 1
ATOM 4473 C C . ASP B 1 253 ? -5.926 -31.703 7.176 1 93.06 253 ASP B C 1
ATOM 4475 O O . ASP B 1 253 ? -6.523 -32.781 7.285 1 93.06 253 ASP B O 1
ATOM 4479 N N . PHE B 1 254 ? -5.43 -31.234 6.094 1 96.06 254 PHE B N 1
ATOM 4480 C CA . PHE B 1 254 ? -5.418 -32.031 4.871 1 96.06 254 PHE B CA 1
ATOM 4481 C C . PHE B 1 254 ? -4.016 -32.094 4.277 1 96.06 254 PHE B C 1
ATOM 4483 O O . PHE B 1 254 ? -3.164 -31.266 4.602 1 96.06 254 PHE B O 1
ATOM 4490 N N . THR B 1 255 ? -3.773 -33.094 3.562 1 97.19 255 THR B N 1
ATOM 4491 C CA . THR B 1 255 ? -2.586 -33.219 2.727 1 97.19 255 THR B CA 1
ATOM 4492 C C . THR B 1 255 ? -2.949 -33.125 1.248 1 97.19 255 THR B C 1
ATOM 4494 O O . THR B 1 255 ? -3.879 -33.781 0.786 1 97.19 255 THR B O 1
ATOM 4497 N N . ALA B 1 256 ? -2.312 -32.25 0.582 1 98.12 256 ALA B N 1
ATOM 4498 C CA . ALA B 1 256 ? -2.43 -32.219 -0.873 1 98.12 256 ALA B CA 1
ATOM 4499 C C . ALA B 1 256 ? -1.477 -33.188 -1.537 1 98.12 256 ALA B C 1
ATOM 4501 O O . ALA B 1 256 ? -0.26 -33.125 -1.352 1 98.12 256 ALA B O 1
ATOM 4502 N N . VAL B 1 257 ? -2.006 -34.125 -2.252 1 98.38 257 VAL B N 1
ATOM 4503 C CA . VAL B 1 257 ? -1.199 -35.062 -3.021 1 98.38 257 VAL B CA 1
ATOM 4504 C C . VAL B 1 257 ? -1.135 -34.625 -4.48 1 98.38 257 VAL B C 1
ATOM 4506 O O . VAL B 1 257 ? -2.15 -34.594 -5.18 1 98.38 257 VAL B O 1
ATOM 4509 N N . ILE B 1 258 ? 0.058 -34.312 -4.953 1 98.44 258 ILE B N 1
ATOM 4510 C CA . ILE B 1 258 ? 0.22 -33.719 -6.281 1 98.44 258 ILE B CA 1
ATOM 4511 C C . ILE B 1 258 ? 1.068 -34.625 -7.152 1 98.44 258 ILE B C 1
ATOM 4513 O O . ILE B 1 258 ? 2.141 -35.094 -6.738 1 98.44 258 ILE B O 1
ATOM 4517 N N . ASN B 1 259 ? 0.594 -34.938 -8.352 1 98.5 259 ASN B N 1
ATOM 4518 C CA . ASN B 1 259 ? 1.344 -35.688 -9.359 1 98.5 259 ASN B CA 1
ATOM 4519 C C . ASN B 1 259 ? 2.176 -34.75 -10.234 1 98.5 259 ASN B C 1
ATOM 4521 O O . ASN B 1 259 ? 1.643 -34.094 -11.133 1 98.5 259 ASN B O 1
ATOM 4525 N N . LYS B 1 260 ? 3.465 -34.812 -10.086 1 96.75 260 LYS B N 1
ATOM 4526 C CA . LYS B 1 260 ? 4.371 -33.906 -10.781 1 96.75 260 LYS B CA 1
ATOM 4527 C C . LYS B 1 260 ? 4.324 -34.125 -12.289 1 96.75 260 LYS B C 1
ATOM 4529 O O . LYS B 1 260 ? 4.684 -33.219 -13.062 1 96.75 260 LYS B O 1
ATOM 4534 N N . LYS B 1 261 ? 3.846 -35.25 -12.688 1 97.5 261 LYS B N 1
ATOM 4535 C CA . LYS B 1 261 ? 3.85 -35.594 -14.109 1 97.5 261 LYS B CA 1
ATOM 4536 C C . LYS B 1 261 ? 2.508 -35.25 -14.758 1 97.5 261 LYS B C 1
ATOM 4538 O O . LYS B 1 261 ? 2.312 -35.5 -15.953 1 97.5 261 LYS B O 1
ATOM 4543 N N . SER B 1 262 ? 1.592 -34.688 -14.008 1 98.31 262 SER B N 1
ATOM 4544 C CA . SER B 1 262 ? 0.23 -34.469 -14.477 1 98.31 262 SER B CA 1
ATOM 4545 C C . SER B 1 262 ? 0.122 -33.156 -15.258 1 98.31 262 SER B C 1
ATOM 4547 O O . SER B 1 262 ? -0.942 -32.812 -15.789 1 98.31 262 SER B O 1
ATOM 4549 N N . TYR B 1 263 ? 1.104 -32.375 -15.43 1 98.31 263 TYR B N 1
ATOM 4550 C CA . TYR B 1 263 ? 1.156 -31.125 -16.172 1 98.31 263 TYR B CA 1
ATOM 4551 C C . TYR B 1 263 ? 2.547 -30.891 -16.75 1 98.31 263 TYR B C 1
ATOM 4553 O O . TYR B 1 263 ? 3.533 -31.438 -16.266 1 98.31 263 TYR B O 1
ATOM 4561 N N . PRO B 1 264 ? 2.617 -30.188 -17.828 1 98 264 PRO B N 1
ATOM 4562 C CA . PRO B 1 264 ? 3.934 -29.922 -18.422 1 98 264 PRO B CA 1
ATOM 4563 C C . PRO B 1 264 ? 4.777 -28.969 -17.578 1 98 264 PRO B C 1
ATOM 4565 O O . PRO B 1 264 ? 4.27 -27.953 -17.109 1 98 264 PRO B O 1
ATOM 4568 N N . LEU B 1 265 ? 6.008 -29.266 -17.359 1 97.75 265 LEU B N 1
ATOM 4569 C CA . LEU B 1 265 ? 6.957 -28.375 -16.703 1 97.75 265 LEU B CA 1
ATOM 4570 C C . LEU B 1 265 ? 7.535 -27.375 -17.703 1 97.75 265 LEU B C 1
ATOM 4572 O O . LEU B 1 265 ? 8.195 -27.766 -18.672 1 97.75 265 LEU B O 1
ATOM 4576 N N . PRO B 1 266 ? 7.293 -26.094 -17.531 1 97.62 266 PRO B N 1
ATOM 4577 C CA . PRO B 1 266 ? 7.891 -25.109 -18.438 1 97.62 266 PRO B CA 1
ATOM 4578 C C . PRO B 1 266 ? 9.414 -25.203 -18.469 1 97.62 266 PRO B C 1
ATOM 4580 O O . PRO B 1 266 ? 10.055 -25.422 -17.438 1 97.62 266 PRO B O 1
ATOM 4583 N N . ASN B 1 267 ? 10.039 -24.938 -19.578 1 97.69 267 ASN B N 1
ATOM 4584 C CA . ASN B 1 267 ? 11.461 -25.141 -19.844 1 97.69 267 ASN B CA 1
ATOM 4585 C C . ASN B 1 267 ? 12.32 -24.281 -18.922 1 97.69 267 ASN B C 1
ATOM 4587 O O . ASN B 1 267 ? 13.438 -24.672 -18.562 1 97.69 267 ASN B O 1
ATOM 4591 N N . ILE B 1 268 ? 11.82 -23.141 -18.547 1 97.94 268 ILE B N 1
ATOM 4592 C CA . ILE B 1 268 ? 12.602 -22.25 -17.703 1 97.94 268 ILE B CA 1
ATOM 4593 C C . ILE B 1 268 ? 12.945 -22.922 -16.391 1 97.94 268 ILE B C 1
ATOM 4595 O O . ILE B 1 268 ? 14.039 -22.75 -15.852 1 97.94 268 ILE B O 1
ATOM 4599 N N . PHE B 1 269 ? 12.047 -23.719 -15.875 1 97.94 269 PHE B N 1
ATOM 4600 C CA . PHE B 1 269 ? 12.305 -24.391 -14.602 1 97.94 269 PHE B CA 1
ATOM 4601 C C . PHE B 1 269 ? 13.305 -25.531 -14.789 1 97.94 269 PHE B C 1
ATOM 4603 O O . PHE B 1 269 ? 14.156 -25.75 -13.93 1 97.94 269 PHE B O 1
ATOM 4610 N N . SER B 1 270 ? 13.164 -26.266 -15.875 1 97.06 270 SER B N 1
ATOM 4611 C CA . SER B 1 270 ? 14.172 -27.266 -16.188 1 97.06 270 SER B CA 1
ATOM 4612 C C . SER B 1 270 ? 15.555 -26.641 -16.328 1 97.06 270 SER B C 1
ATOM 4614 O O . SER B 1 270 ? 16.547 -27.219 -15.883 1 97.06 270 SER B O 1
ATOM 4616 N N . HIS B 1 271 ? 15.578 -25.531 -16.984 1 96.75 271 HIS B N 1
ATOM 4617 C CA . HIS B 1 271 ? 16.844 -24.812 -17.156 1 96.75 271 HIS B CA 1
ATOM 4618 C C . HIS B 1 271 ? 17.438 -24.422 -15.805 1 96.75 271 HIS B C 1
ATOM 4620 O O . HIS B 1 271 ? 18.625 -24.625 -15.562 1 96.75 271 HIS B O 1
ATOM 4626 N N . LEU B 1 272 ? 16.609 -23.875 -14.922 1 96 272 LEU B N 1
ATOM 4627 C CA . LEU B 1 272 ? 17.078 -23.469 -13.602 1 96 272 LEU B CA 1
ATOM 4628 C C . LEU B 1 272 ? 17.594 -24.672 -12.812 1 96 272 LEU B C 1
ATOM 4630 O O . LEU B 1 272 ? 18.609 -24.578 -12.125 1 96 272 LEU B O 1
ATOM 4634 N N . MET B 1 273 ? 16.922 -25.75 -12.914 1 95.69 273 MET B N 1
ATOM 4635 C CA . MET B 1 273 ? 17.359 -26.984 -12.258 1 95.69 273 MET B CA 1
ATOM 4636 C C . MET B 1 273 ? 18.719 -27.422 -12.781 1 95.69 273 MET B C 1
ATOM 4638 O O . MET B 1 273 ? 19.578 -27.859 -12.008 1 95.69 273 MET B O 1
ATOM 4642 N N . SER B 1 274 ? 18.906 -27.297 -14.055 1 95.75 274 SER B N 1
ATOM 4643 C CA . SER B 1 274 ? 20.156 -27.688 -14.672 1 95.75 274 SER B CA 1
ATOM 4644 C C . SER B 1 274 ? 21.312 -26.812 -14.195 1 95.75 274 SER B C 1
ATOM 4646 O O . SER B 1 274 ? 22.484 -27.203 -14.289 1 95.75 274 SER B O 1
ATOM 4648 N N . LEU B 1 275 ? 20.953 -25.625 -13.727 1 93.56 275 LEU B N 1
ATOM 4649 C CA . LEU B 1 275 ? 21.984 -24.703 -13.25 1 93.56 275 LEU B CA 1
ATOM 4650 C C . LEU B 1 275 ? 22.344 -25 -11.797 1 93.56 275 LEU B C 1
ATOM 4652 O O . LEU B 1 275 ? 23.25 -24.375 -11.25 1 93.56 275 LEU B O 1
ATOM 4656 N N . GLY B 1 276 ? 21.531 -25.922 -11.141 1 90.5 276 GLY B N 1
ATOM 4657 C CA . GLY B 1 276 ? 22.062 -26.375 -9.867 1 90.5 276 GLY B CA 1
ATOM 4658 C C . GLY B 1 276 ? 21.047 -26.328 -8.75 1 90.5 276 GLY B C 1
ATOM 4659 O O . GLY B 1 276 ? 21.375 -26.609 -7.594 1 90.5 276 GLY B O 1
ATOM 4660 N N . ILE B 1 277 ? 19.812 -26.047 -8.992 1 91.31 277 ILE B N 1
ATOM 4661 C CA . ILE B 1 277 ? 18.797 -26.031 -7.934 1 91.31 277 ILE B CA 1
ATOM 4662 C C . ILE B 1 277 ? 18.203 -27.422 -7.781 1 91.31 277 ILE B C 1
ATOM 4664 O O . ILE B 1 277 ? 17.75 -28.016 -8.766 1 91.31 277 ILE B O 1
ATOM 4668 N N . GLU B 1 278 ? 18.172 -27.922 -6.566 1 92.81 278 GLU B N 1
ATOM 4669 C CA . GLU B 1 278 ? 17.562 -29.219 -6.309 1 92.81 278 GLU B CA 1
ATOM 4670 C C . GLU B 1 278 ? 16.031 -29.141 -6.457 1 92.81 278 GLU B C 1
ATOM 4672 O O . GLU B 1 278 ? 15.43 -28.109 -6.152 1 92.81 278 GLU B O 1
ATOM 4677 N N . GLU B 1 279 ? 15.508 -30.219 -6.824 1 93.56 279 GLU B N 1
ATOM 4678 C CA . GLU B 1 279 ? 14.086 -30.25 -7.129 1 93.56 279 GLU B CA 1
ATOM 4679 C C . GLU B 1 279 ? 13.25 -29.844 -5.922 1 93.56 279 GLU B C 1
ATOM 4681 O O . GLU B 1 279 ? 12.305 -29.047 -6.055 1 93.56 279 GLU B O 1
ATOM 4686 N N . ASP B 1 280 ? 13.57 -30.359 -4.777 1 93.12 280 ASP B N 1
ATOM 4687 C CA . ASP B 1 280 ? 12.82 -30.031 -3.574 1 93.12 280 ASP B CA 1
ATOM 4688 C C . ASP B 1 280 ? 12.82 -28.531 -3.32 1 93.12 280 ASP B C 1
ATOM 4690 O O . ASP B 1 280 ? 11.812 -27.953 -2.908 1 93.12 280 ASP B O 1
ATOM 4694 N N . HIS B 1 281 ? 13.938 -27.922 -3.602 1 93.62 281 HIS B N 1
ATOM 4695 C CA . HIS B 1 281 ? 14.055 -26.484 -3.436 1 93.62 281 HIS B CA 1
ATOM 4696 C C . HIS B 1 281 ? 13.25 -25.734 -4.5 1 93.62 281 HIS B C 1
ATOM 4698 O O . HIS B 1 281 ? 12.703 -24.672 -4.23 1 93.62 281 HIS B O 1
ATOM 4704 N N . MET B 1 282 ? 13.227 -26.344 -5.691 1 96.25 282 MET B N 1
ATOM 4705 C CA . MET B 1 282 ? 12.414 -25.766 -6.75 1 96.25 282 MET B CA 1
ATOM 4706 C C . MET B 1 282 ? 10.953 -25.656 -6.328 1 96.25 282 MET B C 1
ATOM 4708 O O . MET B 1 282 ? 10.336 -24.609 -6.453 1 96.25 282 MET B O 1
ATOM 4712 N N . TYR B 1 283 ? 10.422 -26.734 -5.699 1 96.75 283 TYR B N 1
ATOM 4713 C CA . TYR B 1 283 ? 9.008 -26.797 -5.324 1 96.75 283 TYR B CA 1
ATOM 4714 C C . TYR B 1 283 ? 8.758 -26.016 -4.039 1 96.75 283 TYR B C 1
ATOM 4716 O O . TYR B 1 283 ? 7.602 -25.781 -3.666 1 96.75 283 TYR B O 1
ATOM 4724 N N . ASN B 1 284 ? 9.789 -25.547 -3.391 1 95.12 284 ASN B N 1
ATOM 4725 C CA . ASN B 1 284 ? 9.68 -24.703 -2.209 1 95.12 284 ASN B CA 1
ATOM 4726 C C . ASN B 1 284 ? 9.867 -23.219 -2.557 1 95.12 284 ASN B C 1
ATOM 4728 O O . ASN B 1 284 ? 9.695 -22.359 -1.7 1 95.12 284 ASN B O 1
ATOM 4732 N N . THR B 1 285 ? 10.148 -22.953 -3.814 1 94.88 285 THR B N 1
ATOM 4733 C CA . THR B 1 285 ? 10.469 -21.594 -4.195 1 94.88 285 THR B CA 1
ATOM 4734 C C . THR B 1 285 ? 9.562 -21.109 -5.328 1 94.88 285 THR B C 1
ATOM 4736 O O . THR B 1 285 ? 9.086 -19.984 -5.305 1 94.88 285 THR B O 1
ATOM 4739 N N . PHE B 1 286 ? 9.383 -21.984 -6.281 1 97.69 286 PHE B N 1
ATOM 4740 C CA . PHE B 1 286 ? 8.734 -21.578 -7.52 1 97.69 286 PHE B CA 1
ATOM 4741 C C . PHE B 1 286 ? 7.355 -22.234 -7.645 1 97.69 286 PHE B C 1
ATOM 4743 O O . PHE B 1 286 ? 7.027 -23.141 -6.895 1 97.69 286 PHE B O 1
ATOM 4750 N N . ASN B 1 287 ? 6.602 -21.703 -8.617 1 98.44 287 ASN B N 1
ATOM 4751 C CA . ASN B 1 287 ? 5.27 -22.234 -8.891 1 98.44 287 ASN B CA 1
ATOM 4752 C C . ASN B 1 287 ? 5.332 -23.469 -9.789 1 98.44 287 ASN B C 1
ATOM 4754 O O . ASN B 1 287 ? 4.336 -24.188 -9.945 1 98.44 287 ASN B O 1
ATOM 4758 N N . MET B 1 288 ? 6.496 -23.75 -10.391 1 98.44 288 MET B N 1
ATOM 4759 C CA . MET B 1 288 ? 6.789 -24.953 -11.172 1 98.44 288 MET B CA 1
ATOM 4760 C C . MET B 1 288 ? 5.766 -25.156 -12.281 1 98.44 288 MET B C 1
ATOM 4762 O O . MET B 1 288 ? 5.398 -26.281 -12.609 1 98.44 288 MET B O 1
ATOM 4766 N N . GLY B 1 289 ? 5.215 -24.062 -12.773 1 98.62 289 GLY B N 1
ATOM 4767 C CA . GLY B 1 289 ? 4.348 -24.125 -13.938 1 98.62 289 GLY B CA 1
ATOM 4768 C C . GLY B 1 289 ? 2.875 -23.984 -13.594 1 98.62 289 GLY B C 1
ATOM 4769 O O . GLY B 1 289 ? 2.037 -23.844 -14.492 1 98.62 289 GLY B O 1
ATOM 4770 N N . ILE B 1 290 ? 2.504 -24.047 -12.305 1 98.88 290 ILE B N 1
ATOM 4771 C CA . ILE B 1 290 ? 1.136 -23.859 -11.836 1 98.88 290 ILE B CA 1
ATOM 4772 C C . ILE B 1 290 ? 1.049 -22.594 -10.984 1 98.88 290 ILE B C 1
ATOM 4774 O O . ILE B 1 290 ? 1.567 -22.547 -9.867 1 98.88 290 ILE B O 1
ATOM 4778 N N . GLY B 1 291 ? 0.323 -21.594 -11.5 1 98.81 291 GLY B N 1
ATOM 4779 C CA . GLY B 1 291 ? 0.278 -20.312 -10.797 1 98.81 291 GLY B CA 1
ATOM 4780 C C . GLY B 1 291 ? -0.901 -20.203 -9.852 1 98.81 291 GLY B C 1
ATOM 4781 O O . GLY B 1 291 ? -0.891 -19.375 -8.938 1 98.81 291 GLY B O 1
ATOM 4782 N N . PHE B 1 292 ? -1.925 -20.969 -10.07 1 98.94 292 PHE B N 1
ATOM 4783 C CA . PHE B 1 292 ? -3.154 -20.922 -9.289 1 98.94 292 PHE B CA 1
ATOM 4784 C C . PHE B 1 292 ? -3.787 -22.297 -9.164 1 98.94 292 PHE B C 1
ATOM 4786 O O . PHE B 1 292 ? -3.803 -23.062 -10.133 1 98.94 292 PHE B O 1
ATOM 4793 N N . VAL B 1 293 ? -4.277 -22.656 -7.996 1 98.94 293 VAL B N 1
ATOM 4794 C CA . VAL B 1 293 ? -4.832 -23.984 -7.758 1 98.94 293 VAL B CA 1
ATOM 4795 C C . VAL B 1 293 ? -6.266 -23.859 -7.238 1 98.94 293 VAL B C 1
ATOM 4797 O O . VAL B 1 293 ? -6.555 -23.016 -6.391 1 98.94 293 VAL B O 1
ATOM 4800 N N . LEU B 1 294 ? -7.152 -24.688 -7.75 1 98.88 294 LEU B N 1
ATOM 4801 C CA . LEU B 1 294 ? -8.539 -24.812 -7.301 1 98.88 294 LEU B CA 1
ATOM 4802 C C . LEU B 1 294 ? -8.766 -26.172 -6.629 1 98.88 294 LEU B C 1
ATOM 4804 O O . LEU B 1 294 ? -8.266 -27.188 -7.094 1 98.88 294 LEU B O 1
ATOM 4808 N N . CYS B 1 295 ? -9.453 -26.141 -5.59 1 98.88 295 CYS B N 1
ATOM 4809 C CA . CYS B 1 295 ? -9.938 -27.359 -4.957 1 98.88 295 CYS B CA 1
ATOM 4810 C C . CYS B 1 295 ? -11.438 -27.531 -5.176 1 98.88 295 CYS B C 1
ATOM 4812 O O . CYS B 1 295 ? -12.219 -26.672 -4.797 1 98.88 295 CYS B O 1
ATOM 4814 N N . VAL B 1 296 ? -11.844 -28.641 -5.781 1 98.81 296 VAL B N 1
ATOM 4815 C CA . VAL B 1 296 ? -13.234 -28.797 -6.203 1 98.81 296 VAL B CA 1
ATOM 4816 C C . VAL B 1 296 ? -13.68 -30.25 -6.035 1 98.81 296 VAL B C 1
ATOM 4818 O O . VAL B 1 296 ? -12.852 -31.125 -5.809 1 98.81 296 VAL B O 1
ATOM 4821 N N . ASN B 1 297 ? -15.016 -30.438 -6.145 1 98.31 297 ASN B N 1
ATOM 4822 C CA . ASN B 1 297 ? -15.547 -31.797 -6.195 1 98.31 297 ASN B CA 1
ATOM 4823 C C . ASN B 1 297 ? -15.07 -32.531 -7.438 1 98.31 297 ASN B C 1
ATOM 4825 O O . ASN B 1 297 ? -15 -31.969 -8.523 1 98.31 297 ASN B O 1
ATOM 4829 N N . GLU B 1 298 ? -14.797 -33.812 -7.273 1 98 298 GLU B N 1
ATOM 4830 C CA . GLU B 1 298 ? -14.328 -34.656 -8.375 1 98 298 GLU B CA 1
ATOM 4831 C C . GLU B 1 298 ? -15.281 -34.594 -9.562 1 98 298 GLU B C 1
ATOM 4833 O O . GLU B 1 298 ? -14.852 -34.562 -10.719 1 98 298 GLU B O 1
ATOM 4838 N N . LYS B 1 299 ? -16.562 -34.531 -9.352 1 98 299 LYS B N 1
ATOM 4839 C CA . LYS B 1 299 ? -17.562 -34.594 -10.398 1 98 299 LYS B CA 1
ATOM 4840 C C . LYS B 1 299 ? -17.5 -33.375 -11.297 1 98 299 LYS B C 1
ATOM 4842 O O . LYS B 1 299 ? -17.906 -33.406 -12.461 1 98 299 LYS B O 1
ATOM 4847 N N . ASP B 1 300 ? -16.938 -32.25 -10.797 1 98.31 300 ASP B N 1
ATOM 4848 C CA . ASP B 1 300 ? -16.906 -31 -11.547 1 98.31 300 ASP B CA 1
ATOM 4849 C C . ASP B 1 300 ? -15.586 -30.828 -12.281 1 98.31 300 ASP B C 1
ATOM 4851 O O . ASP B 1 300 ? -15.453 -29.922 -13.117 1 98.31 300 ASP B O 1
ATOM 4855 N N . GLY B 1 301 ? -14.602 -31.672 -11.969 1 98.44 301 GLY B N 1
ATOM 4856 C CA . GLY B 1 301 ? -13.234 -31.5 -12.414 1 98.44 301 GLY B CA 1
ATOM 4857 C C . GLY B 1 301 ? -13.102 -31.375 -13.922 1 98.44 301 GLY B C 1
ATOM 4858 O O . GLY B 1 301 ? -12.531 -30.406 -14.43 1 98.44 301 GLY B O 1
ATOM 4859 N N . GLU B 1 302 ? -13.648 -32.281 -14.648 1 98.38 302 GLU B N 1
ATOM 4860 C CA . GLU B 1 302 ? -13.523 -32.312 -16.094 1 98.38 302 GLU B CA 1
ATOM 4861 C C . GLU B 1 302 ? -14.18 -31.094 -16.734 1 98.38 302 GLU B C 1
ATOM 4863 O O . GLU B 1 302 ? -13.633 -30.5 -17.672 1 98.38 302 GLU B O 1
ATOM 4868 N N . ASN B 1 303 ? -15.367 -30.75 -16.25 1 98.69 303 ASN B N 1
ATOM 4869 C CA . ASN B 1 303 ? -16.078 -29.594 -16.797 1 98.69 303 ASN B CA 1
ATOM 4870 C C . ASN B 1 303 ? -15.32 -28.297 -16.531 1 98.69 303 ASN B C 1
ATOM 4872 O O . ASN B 1 303 ? -15.305 -27.406 -17.391 1 98.69 303 ASN B O 1
ATOM 4876 N N . ILE B 1 304 ? -14.719 -28.203 -15.367 1 98.88 304 ILE B N 1
ATOM 4877 C CA . ILE B 1 304 ? -13.953 -27.016 -15.016 1 98.88 304 ILE B CA 1
ATOM 4878 C C . ILE B 1 304 ? -12.742 -26.891 -15.938 1 98.88 304 ILE B C 1
ATOM 4880 O O . ILE B 1 304 ? -12.453 -25.812 -16.453 1 98.88 304 ILE B O 1
ATOM 4884 N N . ILE B 1 305 ? -12.055 -27.969 -16.188 1 98.88 305 ILE B N 1
ATOM 4885 C CA . ILE B 1 305 ? -10.891 -27.953 -17.078 1 98.88 305 ILE B CA 1
ATOM 4886 C C . ILE B 1 305 ? -11.312 -27.578 -18.484 1 98.88 305 ILE B C 1
ATOM 4888 O O . ILE B 1 305 ? -10.648 -26.781 -19.156 1 98.88 305 ILE B O 1
ATOM 4892 N N . LYS B 1 306 ? -12.414 -28.109 -18.938 1 98.69 306 LYS B N 1
ATOM 4893 C CA . LYS B 1 306 ? -12.953 -27.781 -20.25 1 98.69 306 LYS B CA 1
ATOM 4894 C C . LYS B 1 306 ? -13.266 -26.297 -20.359 1 98.69 306 LYS B C 1
ATOM 4896 O O . LYS B 1 306 ? -12.93 -25.641 -21.344 1 98.69 306 LYS B O 1
ATOM 4901 N N . ASP B 1 307 ? -13.961 -25.734 -19.328 1 98.81 307 ASP B N 1
ATOM 4902 C CA . ASP B 1 307 ? -14.289 -24.312 -19.328 1 98.81 307 ASP B CA 1
ATOM 4903 C C . ASP B 1 307 ? -13.031 -23.469 -19.359 1 98.81 307 ASP B C 1
ATOM 4905 O O . ASP B 1 307 ? -12.984 -22.438 -20.047 1 98.81 307 ASP B O 1
ATOM 4909 N N . LEU B 1 308 ? -12.008 -23.875 -18.578 1 98.81 308 LEU B N 1
ATOM 4910 C CA . LEU B 1 308 ? -10.734 -23.156 -18.578 1 98.81 308 LEU B CA 1
ATOM 4911 C C . LEU B 1 308 ? -10.125 -23.125 -19.969 1 98.81 308 LEU B C 1
ATOM 4913 O O . LEU B 1 308 ? -9.703 -22.078 -20.453 1 98.81 308 LEU B O 1
ATOM 4917 N N . ILE B 1 309 ? -10.102 -24.234 -20.625 1 98.38 309 ILE B N 1
ATOM 4918 C CA . ILE B 1 309 ? -9.547 -24.359 -21.969 1 98.38 309 ILE B CA 1
ATOM 4919 C C . ILE B 1 309 ? -10.336 -23.469 -22.938 1 98.38 309 ILE B C 1
ATOM 4921 O O . ILE B 1 309 ? -9.75 -22.766 -23.766 1 98.38 309 ILE B O 1
ATOM 4925 N N . GLU B 1 310 ? -11.641 -23.438 -22.797 1 98.38 310 GLU B N 1
ATOM 4926 C CA . GLU B 1 310 ? -12.5 -22.609 -23.641 1 98.38 310 GLU B CA 1
ATOM 4927 C C . GLU B 1 310 ? -12.211 -21.125 -23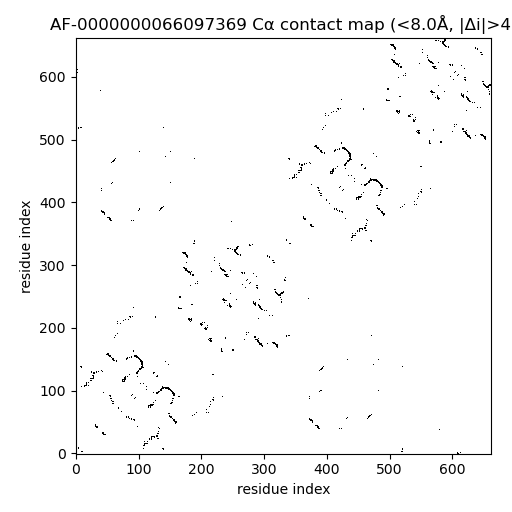.438 1 98.38 310 GLU B C 1
ATOM 4929 O O . GLU B 1 310 ? -12.367 -20.328 -24.375 1 98.38 310 GLU B O 1
ATOM 4934 N N . MET B 1 311 ? -11.781 -20.812 -22.266 1 98.19 311 MET B N 1
ATOM 4935 C CA . MET B 1 311 ? -11.484 -19.422 -21.969 1 98.19 311 MET B CA 1
ATOM 4936 C C . MET B 1 311 ? -10.039 -19.078 -22.328 1 98.19 311 MET B C 1
ATOM 4938 O O . MET B 1 311 ? -9.555 -18 -22.016 1 98.19 311 MET B O 1
ATOM 4942 N N . GLY B 1 312 ? -9.305 -20.016 -22.859 1 98 312 GLY B N 1
ATOM 4943 C CA . GLY B 1 312 ? -7.949 -19.766 -23.328 1 98 312 GLY B CA 1
ATOM 4944 C C . GLY B 1 312 ? -6.898 -20.094 -22.281 1 98 312 GLY B C 1
ATOM 4945 O O . GLY B 1 312 ? -5.727 -19.75 -22.453 1 98 312 GLY B O 1
ATOM 4946 N N . GLU B 1 313 ? -7.324 -20.734 -21.203 1 98.5 313 GLU B N 1
ATOM 4947 C CA . GLU B 1 313 ? -6.391 -21.125 -20.156 1 98.5 313 GLU B CA 1
ATOM 4948 C C . GLU B 1 313 ? -5.98 -22.594 -20.297 1 98.5 313 GLU B C 1
ATOM 4950 O O . GLU B 1 313 ? -6.59 -23.344 -21.062 1 98.5 313 GLU B O 1
ATOM 4955 N N . LYS B 1 314 ? -4.926 -22.938 -19.672 1 98.5 314 LYS B N 1
ATOM 4956 C CA . LYS B 1 314 ? -4.516 -24.344 -19.531 1 98.5 314 LYS B CA 1
ATOM 4957 C C . LYS B 1 314 ? -4.734 -24.844 -18.109 1 98.5 314 LYS B C 1
ATOM 4959 O O . LYS B 1 314 ? -4.07 -24.391 -17.172 1 98.5 314 LYS B O 1
ATOM 4964 N N . GLY B 1 315 ? -5.633 -25.719 -17.922 1 98.62 315 GLY B N 1
ATOM 4965 C CA . GLY B 1 315 ? -5.949 -26.328 -16.641 1 98.62 315 GLY B CA 1
ATOM 4966 C C . GLY B 1 315 ? -5.664 -27.812 -16.594 1 98.62 315 GLY B C 1
ATOM 4967 O O . GLY B 1 315 ? -5.844 -28.516 -17.594 1 98.62 315 GLY B O 1
ATOM 4968 N N . TYR B 1 316 ? -5.184 -28.328 -15.445 1 98.81 316 TYR B N 1
ATOM 4969 C CA . TYR B 1 316 ? -4.797 -29.719 -15.281 1 98.81 316 TYR B CA 1
ATOM 4970 C C . TYR B 1 316 ? -5.312 -30.266 -13.953 1 98.81 316 TYR B C 1
ATOM 4972 O O . TYR B 1 316 ? -5.277 -29.578 -12.938 1 98.81 316 TYR B O 1
ATOM 4980 N N . LYS B 1 317 ? -5.82 -31.469 -14.016 1 98.81 317 LYS B N 1
ATOM 4981 C CA . LYS B 1 317 ? -5.977 -32.188 -12.75 1 98.81 317 LYS B CA 1
ATOM 4982 C C . LYS B 1 317 ? -4.625 -32.594 -12.188 1 98.81 317 LYS B C 1
ATOM 4984 O O . LYS B 1 317 ? -4.004 -33.531 -12.68 1 98.81 317 LYS B O 1
ATOM 4989 N N . ILE B 1 318 ? -4.238 -31.969 -11.133 1 98.81 318 ILE B N 1
ATOM 4990 C CA . ILE B 1 318 ? -2.846 -32.156 -10.734 1 98.81 318 ILE B CA 1
ATOM 4991 C C . ILE B 1 318 ? -2.773 -33.062 -9.508 1 98.81 318 ILE B C 1
ATOM 4993 O O . ILE B 1 318 ? -1.696 -33.531 -9.141 1 98.81 318 ILE B O 1
ATOM 4997 N N . GLY B 1 319 ? -3.883 -33.25 -8.867 1 98.69 319 GLY B N 1
ATOM 4998 C CA . GLY B 1 319 ? -3.844 -34.062 -7.668 1 98.69 319 GLY B CA 1
ATOM 4999 C C . GLY B 1 319 ? -5.16 -34.094 -6.918 1 98.69 319 GLY B C 1
ATOM 5000 O O . GLY B 1 319 ? -6.227 -33.906 -7.516 1 98.69 319 GLY B O 1
ATOM 5001 N N . TYR B 1 320 ? -5.043 -34.469 -5.605 1 98.38 320 TYR B N 1
ATOM 5002 C CA . TYR B 1 320 ? -6.223 -34.594 -4.754 1 98.38 320 TYR B CA 1
ATOM 5003 C C . TYR B 1 320 ? -5.871 -34.312 -3.299 1 98.38 320 TYR B C 1
ATOM 5005 O O . TYR B 1 320 ? -4.699 -34.125 -2.957 1 98.38 320 TYR B O 1
ATOM 5013 N N . VAL B 1 321 ? -6.945 -34.156 -2.541 1 97.94 321 VAL B N 1
ATOM 5014 C CA . VAL B 1 321 ? -6.812 -33.844 -1.119 1 97.94 321 VAL B CA 1
ATOM 5015 C C . VAL B 1 321 ? -7.156 -35.094 -0.298 1 97.94 321 VAL B C 1
ATOM 5017 O O . VAL B 1 321 ? -8.117 -35.812 -0.611 1 97.94 321 VAL B O 1
ATOM 5020 N N . LYS B 1 322 ? -6.41 -35.375 0.686 1 96.94 322 LYS B N 1
ATOM 5021 C CA . LYS B 1 322 ? -6.723 -36.438 1.642 1 96.94 322 LYS B CA 1
ATOM 5022 C C . LYS B 1 322 ? -6.559 -35.969 3.078 1 96.94 322 LYS B C 1
ATOM 5024 O O . LYS B 1 322 ? -5.82 -35 3.332 1 96.94 322 LYS B O 1
ATOM 5029 N N . LYS B 1 323 ? -7.219 -36.594 4.012 1 94.31 323 LYS B N 1
ATOM 5030 C CA . LYS B 1 323 ? -7.02 -36.281 5.418 1 94.31 323 LYS B CA 1
ATOM 5031 C C . LYS B 1 323 ? -5.566 -36.5 5.836 1 94.31 323 LYS B C 1
ATOM 5033 O O . LYS B 1 323 ? -4.941 -37.469 5.43 1 94.31 323 LYS B O 1
ATOM 5038 N N . GLY B 1 324 ? -5.062 -35.438 6.629 1 91.06 324 GLY B N 1
ATOM 5039 C CA . GLY B 1 324 ? -3.664 -35.594 7.008 1 91.06 324 GLY B CA 1
ATOM 5040 C C . GLY B 1 324 ? -3.16 -34.406 7.84 1 91.06 324 GLY B C 1
ATOM 5041 O O . GLY B 1 324 ? -3.859 -33.938 8.734 1 91.06 324 GLY B O 1
ATOM 5042 N N . ASN B 1 325 ? -1.828 -34.031 7.676 1 86.38 325 ASN B N 1
ATOM 5043 C CA . ASN B 1 325 ? -1.115 -33.125 8.555 1 86.38 325 ASN B CA 1
ATOM 5044 C C . ASN B 1 325 ? -0.861 -31.781 7.863 1 86.38 325 ASN B C 1
ATOM 5046 O O . ASN B 1 325 ? 0.195 -31.172 8.047 1 86.38 325 ASN B O 1
ATOM 5050 N N . LYS B 1 326 ? -1.753 -31.188 7.062 1 86.06 326 LYS B N 1
ATOM 5051 C CA . LYS B 1 326 ? -1.56 -29.906 6.391 1 86.06 326 LYS B CA 1
ATOM 5052 C C . LYS B 1 326 ? -0.222 -29.875 5.656 1 86.06 326 LYS B C 1
ATOM 5054 O O . LYS B 1 326 ? 0.637 -29.047 5.965 1 86.06 326 LYS B O 1
ATOM 5059 N N . SER B 1 327 ? -0.049 -30.656 4.695 1 92.62 327 SER B N 1
ATOM 5060 C CA . SER B 1 327 ? 1.206 -30.797 3.967 1 92.62 327 SER B CA 1
ATOM 5061 C C . SER B 1 327 ? 0.956 -31.078 2.486 1 92.62 327 SER B C 1
ATOM 5063 O O . SER B 1 327 ? -0.192 -31.078 2.037 1 92.62 327 SER B O 1
ATOM 5065 N N . VAL B 1 328 ? 2.055 -31.125 1.805 1 96.44 328 VAL B N 1
ATOM 5066 C CA . VAL B 1 328 ? 2.031 -31.469 0.388 1 96.44 328 VAL B CA 1
ATOM 5067 C C . VAL B 1 328 ? 2.875 -32.719 0.149 1 96.44 328 VAL B C 1
ATOM 5069 O O . VAL B 1 328 ? 3.973 -32.844 0.694 1 96.44 328 VAL B O 1
ATOM 5072 N N . GLU B 1 329 ? 2.344 -33.656 -0.526 1 97.25 329 GLU B N 1
ATOM 5073 C CA . GLU B 1 329 ? 3.062 -34.844 -1.003 1 97.25 329 GLU B CA 1
ATOM 5074 C C . GLU B 1 329 ? 3.178 -34.844 -2.525 1 97.25 329 GLU B C 1
ATOM 5076 O O . GLU B 1 329 ? 2.166 -34.812 -3.229 1 97.25 329 GLU B O 1
ATOM 5081 N N . LEU B 1 330 ? 4.395 -34.844 -2.965 1 97.38 330 LEU B N 1
ATOM 5082 C CA . LEU B 1 330 ? 4.641 -34.906 -4.402 1 97.38 330 LEU B CA 1
ATOM 5083 C C . LEU B 1 330 ? 4.879 -36.344 -4.844 1 97.38 330 LEU B C 1
ATOM 5085 O O . LEU B 1 330 ? 5.73 -37.031 -4.285 1 97.38 330 LEU B O 1
ATOM 5089 N N . ILE B 1 331 ? 4.18 -36.844 -5.754 1 96.38 331 ILE B N 1
ATOM 5090 C CA . ILE B 1 331 ? 4.344 -38.188 -6.262 1 96.38 331 ILE B CA 1
ATOM 5091 C C . ILE B 1 331 ? 4.664 -38.156 -7.754 1 96.38 331 ILE B C 1
ATOM 5093 O O . ILE B 1 331 ? 4.328 -37.188 -8.438 1 96.38 331 ILE B O 1
#

Sequence (662 aa):
MVSYKEAGVNIEEGYKSVDLIKKYASKTFTKGVLNNLGSFAGMFELPKYKNPVLVSGTDGVGTKLDIAFRMKKYNTVGIDCVAMCINDILCHGAKPLFFLDYIACGKLESEIAAQLVEGVSNGCIQSECALIGGETAEMPGFYRDGEYDIAGFAVGIAEKDEIIDGSKIEDGDILIGIASSGPHSNGYSLIRKLVEDLHKDFEGNKIGNTLLTPTKIYVKPVMKLLEKYNIKGMAHVTGGGFYENIPRMFKEDFTAVINKKSYPLPNIFSHLMSLGIEEDHMYNTFNMGIGFVLCVNEKDGENIIKDLIEMGEKGYKIGYVKKGNKSVELIMVSYKEAGVNIEEGYKSVDLIKKYASKTFTKGVLNNLGSFAGMFELPKYKNPVLVSGTDGVGTKLDIAFRMKKYNTVGIDCVAMCINDILCHGAKPLFFLDYIACGKLESEIAAQLVEGVSNGCIQSECALIGGETAEMPGFYRDGEYDIAGFAVGIAEKDEIIDGSKIEDGDILIGIASSGPHSNGYSLIRKLVEDLHKDFEGNKIGNTLLTPTKIYVKPVMKLLEKYNIKGMAHVTGGGFYENIPRMFKEDFTAVINKKSYPLPNIFSHLMSLGIEEDHMYNTFNMGIGFVLCVNEKDGENIIKDLIEMGEKGYKIGYVKKGNKSVELI

Nearest PDB structures (foldseek):
  1cli-assembly2_C  TM=9.722E-01  e=1.208E-46  Escherichia coli
  3p4e-assembly1_A-2  TM=9.513E-01  e=6.624E-45  Vibrio cholerae
  2z01-assembly1_A  TM=9.452E-01  e=1.979E-43  Geobacillus kaustophilus
  5avm-assembly4_G  TM=9.387E-01  e=4.488E-32  Thermus thermophilus HB8
  2z1t-assembly1_A-2  TM=7.647E-01  e=9.706E-16  Nitratidesulfovibrio vulgaris str. Hildenborough

Secondary structure (DSSP, 8-state):
---TTTTT--HHHHHHHHHHHHHHHHTT--TTB-S-TTSSSEEEEPPP-SSEEEEEEEEE-TTHHHHHHHHT--SSHHHHHHHHHHHHHHTTTPEEEEEEEEEEESS--HHHHHHHHHHHHHHHHHHT-EEEEEEEEE-BTTB-TT-EEEEEEEEEEEEGGG---STT--TT-EEEEEEPSSSTTSSHHHHHHH---TTSEETTEEHHHHHTPPPPP-HHHHHHHHHHS---EEEE--TTHHHHHGGGG-SS-EEEEE-TTSSPPPHHHHHHHHTT--HHHHHHHS-TTEEEEEEE-HHHHHHHHHHHHHTT--EEEEEEEEESSSEEEE-/---TTTTT--HHHHHHHHHHHHHHHHTT--TTB-S-TTSSSEEEEPPP-SSEEEEEEEEE-TTHHHHHHHHT--SSHHHHHHHHHHHHHHTTTPEEEEEEEEEEESS--HHHHHHHHHHHHHHHHHHT-EEEEEEEEE-BTTB-TT-EEEEEEEEEEEEGGG---STT--TT-EEEEEEPSSSTTSSHHHHHHH---TTSEETTEEHHHHHTPPPPP-HHHHHHHHHHS---EEEE--TTHHHHHGGGG-SS-EEEEE-TTSSPPPHHHHHHHHTT--HHHHHHHS-TTEEEEEEE-HHHHHHHHHHHHHTT--EEEEEEEEESSSEEEE-

Foldseek 3Di:
DDDPVNVQDDVVLVVLLVVLLQVLQVVLDDPQWDDGEDDPDTGGHDDDDDAKDKFKFKDWLPPLQVLCLVVVNQQASLLLQLQVILVVSCQFVFQWAEKEKEKEAQHDDSVSSSSNSNNVSVNSNVSSYGHGYYDYHHDHPPHDPSGMIMMMMIMTMDHPVSTAQQPPFDAWWFKKFWFWLPQARWDVVVVCVLCVQQQDDDPRGRVSVSSSHHTDHCNVLSNVVSVPFDWRGKWFAAAQACWPTVLSSHPAAKEWEFELVFDDFDVVLVVSVVSPDDPVVSRGIGNRGGGMMTTHHPVCQVVSQVSQVVVVIHMTRTTGMHGDGSGYHYD/DDDPVNVQDDVVLVVLLVVLLQVLQVVLDDPQWDDGEDDPDTGGHDDDDDAKDKFKFKDWLPPLQVLCLVVVNQQASLLLQLQVILVVSCQFVFQWAEKEKEKEAQHDDSVSSSSNSNNVSVNSNVSSYGHGYYDYHHDHPPHDPSGMIMMMMIMTMDHPVSTAQQPPFDAWWFKKFWFWLPQARWDVVVVCVLCVQQQDDDPRGRVSVSSSHHTDHCNVLSNVVSVPFDWRGKWFAAAQACWPTVLSSHPAAKEWEFELVFDDFDVVLVVSVVSPDDPVVSRGIGNRGGGMMTTHHPVCQVVSQVSQVVVVIHMTRTTGMHGDGSGYHYD

Radius of gyration: 25.11 Å; Cα contacts (8 Å, |Δi|>4): 1662; chains: 2; bounding box: 52×76×56 Å

InterPro domains:
  IPR004733 Phosphoribosylformylglycinamidine cyclo-ligase [MF_00741] (2-331)
  IPR004733 Phosphoribosylformylglycinamidine cyclo-ligase [PTHR10520] (2-327)
  IPR004733 Phosphoribosylformylglycinamidine cyclo-ligase [TIGR00878] (2-323)
  IPR004733 Phosphoribosylformylglycinamidine cyclo-ligase [cd02196] (35-322)
  IPR010918 PurM-like, C-terminal domain [PF02769] (171-327)
  IPR016188 PurM-like, N-terminal domain [PF00586] (53-158)
  IPR036676 PurM-like, C-terminal domain superfamily [G3DSA:3.90.650.10] (165-331)
  IPR036676 PurM-like, C-terminal domain superfamily [SSF56042] (165-328)
  IPR036921 PurM-like, N-terminal domain superfamily [G3DSA:3.30.1330.10] (2-164)
  IPR036921 PurM-like, N-terminal domain superfamily [SSF55326] (2-164)

Organism: Clostridium botulinum (strain Langeland / NCTC 10281 / Type F) (NCBI:txid441772)

Solvent-accessible surface area (backbone atoms only — not comparable to full-atom values): 32369 Å² total; per-residue (Å²): 127,75,40,58,55,76,43,52,41,59,65,67,46,51,53,54,24,49,58,53,36,47,59,38,28,61,74,16,59,51,94,36,54,73,63,64,80,85,55,68,38,19,38,34,44,61,77,95,61,93,50,45,22,38,28,28,24,41,29,46,32,60,49,47,48,58,54,28,51,76,67,70,48,50,48,38,56,19,18,26,17,40,23,54,12,48,41,25,23,41,31,31,60,25,47,52,51,35,34,34,38,39,38,37,22,10,50,78,46,36,68,58,54,30,30,29,43,43,7,32,27,52,27,24,50,66,46,62,17,16,48,43,44,53,35,79,44,66,30,59,86,59,30,55,80,78,41,67,49,52,37,26,38,28,37,21,38,29,46,59,91,62,51,31,64,11,76,73,59,49,74,62,22,27,29,36,30,30,56,37,59,49,60,40,64,30,53,33,52,46,46,53,72,73,53,75,65,46,72,40,76,46,95,90,35,38,38,43,59,57,64,56,35,46,31,67,67,57,46,61,67,50,56,56,46,58,76,75,44,76,65,25,25,27,23,52,32,37,66,34,1,53,58,50,23,52,43,64,21,47,62,58,56,31,23,39,38,34,37,69,80,48,53,78,70,49,64,69,56,57,51,48,38,73,75,52,39,52,66,73,56,44,41,38,28,26,30,75,30,33,34,36,36,38,31,30,52,60,89,49,47,66,59,52,33,50,51,33,42,75,71,73,44,57,48,30,70,30,35,32,32,36,78,48,79,50,35,62,44,82,89,126,75,40,57,55,77,42,51,41,59,66,66,45,49,53,53,24,51,58,52,36,48,59,38,28,60,75,16,60,51,94,36,54,74,62,63,79,85,55,67,39,19,38,34,44,61,76,96,61,91,49,45,23,40,28,28,24,41,30,46,31,61,50,47,48,57,54,27,52,76,68,71,48,50,50,38,57,19,18,25,18,40,22,54,12,48,42,26,24,39,30,31,60,24,46,52,52,35,33,36,39,39,37,38,22,10,50,80,47,35,69,59,55,27,29,28,42,42,8,30,27,51,27,25,49,65,46,63,15,15,48,45,44,55,35,78,44,66,30,59,85,57,30,56,81,77,41,66,49,51,37,27,38,28,39,20,39,28,47,57,91,62,51,33,62,11,75,72,59,50,72,62,23,27,28,35,30,30,55,36,60,49,59,38,66,29,53,35,53,47,46,53,72,73,51,75,66,45,71,41,79,45,96,91,35,38,39,42,59,58,65,55,35,45,30,67,68,57,48,60,67,50,55,56,45,58,76,74,45,77,65,24,24,28,23,51,31,37,67,33,2,54,57,50,24,54,41,64,22,45,62,60,56,32,23,39,38,35,38,69,80,50,52,78,68,50,64,69,57,55,52,48,37,74,73,51,39,51,66,72,56,44,41,39,27,25,28,75,32,33,35,35,36,37,31,30,52,59,88,49,46,66,60,51,33,51,52,34,42,74,72,74,41,57,48,29,70,29,35,34,31,36,79,50,79,50,35,60,44,81,89

pLDDT: mean 94.94, std 6.36, range [49.75, 98.94]